Protein AF-A0A838W0I3-F1 (afdb_monomer_lite)

Structure (mmCIF, N/CA/C/O backbone):
data_AF-A0A838W0I3-F1
#
_entry.id   AF-A0A838W0I3-F1
#
loop_
_atom_site.group_PDB
_atom_site.id
_atom_site.type_symbol
_atom_site.label_atom_id
_atom_site.label_alt_id
_atom_site.label_comp_id
_atom_site.label_asym_id
_atom_site.label_entity_id
_atom_site.label_seq_id
_atom_site.pdbx_PDB_ins_code
_atom_site.Cartn_x
_atom_site.Cartn_y
_atom_site.Cartn_z
_atom_site.occupancy
_atom_site.B_iso_or_equiv
_atom_site.auth_seq_id
_atom_site.auth_comp_id
_atom_site.auth_asym_id
_atom_site.auth_atom_id
_atom_site.pdbx_PDB_model_num
ATOM 1 N N . MET A 1 1 ? -38.050 -44.254 67.661 1.00 29.58 1 MET A N 1
ATOM 2 C CA . MET A 1 1 ? -36.608 -44.395 67.341 1.00 29.58 1 MET A CA 1
ATOM 3 C C . MET A 1 1 ? -36.478 -44.343 65.824 1.00 29.58 1 MET A C 1
ATOM 5 O O . MET A 1 1 ? -37.076 -45.171 65.167 1.00 29.58 1 MET A O 1
ATOM 9 N N . LYS A 1 2 ? -36.044 -43.212 65.255 1.00 34.09 2 LYS A N 1
ATOM 10 C CA . LYS A 1 2 ? -34.643 -42.878 64.909 1.00 34.09 2 LYS A CA 1
ATOM 11 C C . LYS A 1 2 ? -34.118 -43.668 63.696 1.00 34.09 2 LYS A C 1
ATOM 13 O O . LYS A 1 2 ? -33.746 -44.819 63.869 1.00 34.09 2 LYS A O 1
ATOM 18 N N . ARG A 1 3 ? -33.962 -42.985 62.550 1.00 28.64 3 ARG A N 1
ATOM 19 C CA . ARG A 1 3 ? -32.677 -42.716 61.849 1.00 28.64 3 ARG A CA 1
ATOM 20 C C . ARG A 1 3 ? -32.916 -42.389 60.366 1.00 28.64 3 ARG A C 1
ATOM 22 O O . ARG A 1 3 ? -33.082 -43.307 59.583 1.00 28.64 3 ARG A O 1
ATOM 29 N N . LEU A 1 4 ? -32.890 -41.100 60.014 1.00 28.66 4 LEU A N 1
ATOM 30 C CA . LEU A 1 4 ? -32.288 -40.534 58.787 1.00 28.66 4 LEU A CA 1
ATOM 31 C C . LEU A 1 4 ? -32.562 -39.023 58.766 1.00 28.66 4 LEU A C 1
ATOM 33 O O . LEU A 1 4 ? -33.417 -38.509 58.058 1.00 28.66 4 LEU A O 1
ATOM 37 N N . LEU A 1 5 ? -31.859 -38.333 59.665 1.00 31.81 5 LEU A N 1
ATOM 38 C CA . LEU A 1 5 ? -31.824 -36.878 59.799 1.00 31.81 5 LEU A CA 1
ATOM 39 C C . LEU A 1 5 ? -30.419 -36.511 60.296 1.00 31.81 5 LEU A C 1
ATOM 41 O O . LEU A 1 5 ? -30.231 -36.207 61.463 1.00 31.81 5 LEU A O 1
ATOM 45 N N . VAL A 1 6 ? -29.425 -36.706 59.428 1.00 28.42 6 VAL A N 1
ATOM 46 C CA . VAL A 1 6 ? -28.028 -36.224 59.489 1.00 28.42 6 VAL A CA 1
ATOM 47 C C . VAL A 1 6 ? -27.567 -36.411 58.028 1.00 28.42 6 VAL A C 1
ATOM 49 O O . VAL A 1 6 ? -27.657 -37.527 57.537 1.00 28.42 6 VAL A O 1
ATOM 52 N N . ILE A 1 7 ? -27.204 -35.436 57.197 1.00 26.05 7 ILE A N 1
ATOM 53 C CA . ILE A 1 7 ? -26.187 -34.397 57.344 1.00 26.05 7 ILE A CA 1
ATOM 54 C C . ILE A 1 7 ? -26.564 -33.248 56.379 1.00 26.05 7 ILE A C 1
ATOM 56 O O . ILE A 1 7 ? -26.390 -33.346 55.169 1.00 26.05 7 ILE A O 1
ATOM 60 N N . LEU A 1 8 ? -27.079 -32.155 56.931 1.00 25.97 8 LEU A N 1
ATOM 61 C CA . LEU A 1 8 ? -26.957 -30.792 56.407 1.00 25.97 8 LEU A CA 1
ATOM 62 C C . LEU A 1 8 ? -26.589 -29.985 57.654 1.00 25.97 8 LEU A C 1
ATOM 64 O O . LEU A 1 8 ? -27.454 -29.739 58.494 1.00 25.97 8 LEU A O 1
ATOM 68 N N . PRO A 1 9 ? -25.282 -29.782 57.889 1.00 25.88 9 PRO A N 1
ATOM 69 C CA . PRO A 1 9 ? -24.744 -28.443 57.681 1.00 25.88 9 PRO A CA 1
ATOM 70 C C . PRO A 1 9 ? -23.282 -28.465 57.201 1.00 25.88 9 PRO A C 1
ATOM 72 O O . PRO A 1 9 ? -22.385 -28.835 57.946 1.00 25.88 9 PRO A O 1
ATOM 75 N N . PHE A 1 10 ? -23.032 -28.009 55.974 1.00 26.06 10 PHE A N 1
ATOM 76 C CA . PHE A 1 10 ? -21.732 -27.438 55.575 1.00 26.06 10 PHE A CA 1
ATOM 77 C C . PHE A 1 10 ? -21.931 -26.268 54.592 1.00 26.06 10 PHE A C 1
ATOM 79 O O . PHE A 1 10 ? -21.138 -26.021 53.690 1.00 26.06 10 PHE A O 1
ATOM 86 N N . ILE A 1 11 ? -23.019 -25.516 54.788 1.00 32.41 11 ILE A N 1
ATOM 87 C CA . ILE A 1 11 ? -23.176 -24.153 54.278 1.00 32.41 11 ILE A CA 1
ATOM 88 C C . ILE A 1 11 ? -23.175 -23.265 55.514 1.00 32.41 11 ILE A C 1
ATOM 90 O O . ILE A 1 11 ? -24.201 -23.154 56.166 1.00 32.41 11 ILE A O 1
ATOM 94 N N . THR A 1 12 ? -21.994 -22.745 55.847 1.00 29.06 12 THR A N 1
ATOM 95 C CA . THR A 1 12 ? -21.668 -21.542 56.639 1.00 29.06 12 THR A CA 1
ATOM 96 C C . THR A 1 12 ? -20.317 -21.800 57.296 1.00 29.06 12 THR A C 1
ATOM 98 O O . THR A 1 12 ? -20.171 -22.782 58.018 1.00 29.06 12 THR A O 1
ATOM 101 N N . SER A 1 13 ? -19.353 -20.911 57.061 1.00 27.75 13 SER A N 1
ATOM 102 C CA . SER A 1 13 ? -18.060 -20.881 57.760 1.00 27.75 13 SER A CA 1
ATOM 103 C C . SER A 1 13 ? -17.063 -21.972 57.355 1.00 27.75 13 SER A C 1
ATOM 105 O O . SER A 1 13 ? -16.729 -22.849 58.137 1.00 27.75 13 SER A O 1
ATOM 107 N N . ASN A 1 14 ? -16.536 -21.882 56.135 1.00 25.08 14 ASN A N 1
ATOM 108 C CA . ASN A 1 14 ? -15.119 -22.151 55.891 1.00 25.08 14 ASN A CA 1
ATOM 109 C C . ASN A 1 14 ? -14.710 -21.435 54.606 1.00 25.08 14 ASN A C 1
ATOM 111 O O . ASN A 1 14 ? -15.007 -21.858 53.491 1.00 25.08 14 ASN A O 1
ATOM 115 N N . VAL A 1 15 ? -14.049 -20.296 54.801 1.00 29.98 15 VAL A N 1
ATOM 116 C CA . VAL A 1 15 ? -13.120 -19.724 53.835 1.00 29.98 15 VAL A CA 1
ATOM 117 C C . VAL A 1 15 ? -12.169 -20.859 53.467 1.00 29.98 15 VAL A C 1
ATOM 119 O O . VAL A 1 15 ? -11.372 -21.262 54.303 1.00 29.98 15 VAL A O 1
ATOM 122 N N . TYR A 1 16 ? -12.272 -21.421 52.263 1.00 24.64 16 TYR A N 1
ATOM 123 C CA . TYR A 1 16 ? -11.113 -22.075 51.669 1.00 24.64 16 TYR A CA 1
ATOM 124 C C . TYR A 1 16 ? -10.185 -20.933 51.259 1.00 24.64 16 TYR A C 1
ATOM 126 O O . TYR A 1 16 ? -10.527 -20.201 50.321 1.00 24.64 16 TYR A O 1
ATOM 134 N N . PRO A 1 17 ? -9.035 -20.727 51.923 1.00 26.33 17 PRO A N 1
ATOM 135 C CA . PRO A 1 17 ? -7.995 -19.920 51.332 1.00 26.33 17 PRO A CA 1
ATOM 136 C C . PRO A 1 17 ? -7.410 -20.779 50.211 1.00 26.33 17 PRO A C 1
ATOM 138 O O . PRO A 1 17 ? -6.427 -21.490 50.389 1.00 26.33 17 PRO A O 1
ATOM 141 N N . MET A 1 18 ? -8.052 -20.765 49.044 1.00 31.28 18 MET A N 1
ATOM 142 C CA . MET A 1 18 ? -7.326 -21.061 47.820 1.00 31.28 18 MET A CA 1
ATOM 143 C C . MET A 1 18 ? -6.347 -19.901 47.669 1.00 31.28 18 MET A C 1
ATOM 145 O O . MET A 1 18 ? -6.744 -18.773 47.353 1.00 31.28 18 MET A O 1
ATOM 149 N N . ASN A 1 19 ? -5.091 -20.181 48.030 1.00 27.62 19 ASN A N 1
ATOM 150 C CA . ASN A 1 19 ? -3.944 -19.319 47.783 1.00 27.62 19 ASN A CA 1
ATOM 151 C C . ASN A 1 19 ? -3.977 -18.831 46.326 1.00 27.62 19 ASN A C 1
ATOM 153 O O . ASN A 1 19 ? -4.605 -19.480 45.479 1.00 27.62 19 ASN A O 1
ATOM 157 N N . PRO A 1 20 ? -3.316 -17.701 46.004 1.00 30.61 20 PRO A N 1
ATOM 158 C CA . PRO A 1 20 ? -3.122 -17.335 44.611 1.00 30.61 20 PRO A CA 1
ATOM 159 C C . PRO A 1 20 ? -2.613 -18.572 43.880 1.00 30.61 20 PRO A C 1
ATOM 161 O O . PRO A 1 20 ? -1.723 -19.258 44.383 1.00 30.61 20 PRO A O 1
ATOM 164 N N . ILE A 1 21 ? -3.188 -18.863 42.715 1.00 37.19 21 ILE A N 1
ATOM 165 C CA . ILE A 1 21 ? -2.563 -19.771 41.760 1.00 37.19 21 ILE A CA 1
ATOM 166 C C . ILE A 1 21 ? -1.314 -19.020 41.276 1.00 37.19 21 ILE A C 1
ATOM 168 O O . ILE A 1 21 ? -1.290 -18.410 40.211 1.00 37.19 21 ILE A O 1
ATOM 172 N N . SER A 1 22 ? -0.304 -18.943 42.144 1.00 32.00 22 SER A N 1
ATOM 173 C CA . SER A 1 22 ? 1.076 -18.821 41.738 1.00 32.00 22 SER A CA 1
ATOM 174 C C . SER A 1 22 ? 1.376 -20.062 40.908 1.00 32.00 22 SER A C 1
ATOM 176 O O . SER A 1 22 ? 0.765 -21.118 41.095 1.00 32.00 22 SER A O 1
ATOM 178 N N . ASN A 1 23 ? 2.337 -19.951 40.000 1.00 33.25 23 ASN A N 1
ATOM 179 C CA . ASN A 1 23 ? 2.843 -21.058 39.185 1.00 33.25 23 ASN A CA 1
ATOM 180 C C . ASN A 1 23 ? 3.426 -22.242 40.006 1.00 33.25 23 ASN A C 1
ATOM 182 O O . ASN A 1 23 ? 4.124 -23.078 39.448 1.00 33.25 23 ASN A O 1
ATOM 186 N N . GLU A 1 24 ? 3.144 -22.334 41.310 1.00 29.92 24 GLU A N 1
ATOM 187 C CA . GLU A 1 24 ? 3.631 -23.343 42.254 1.00 29.92 24 GLU A CA 1
ATOM 188 C C . GLU A 1 24 ? 2.502 -23.978 43.104 1.00 29.92 24 GLU A C 1
ATOM 190 O O . GLU A 1 24 ? 2.744 -24.526 44.178 1.00 29.92 24 GLU A O 1
ATOM 195 N N . GLY A 1 25 ? 1.246 -23.935 42.642 1.00 31.66 25 GLY A N 1
ATOM 196 C CA . GLY A 1 25 ? 0.143 -24.709 43.225 1.00 31.66 25 GLY A CA 1
ATOM 197 C C . GLY A 1 25 ? 0.171 -26.168 42.756 1.00 31.66 25 GLY A C 1
ATOM 198 O O . GLY A 1 25 ? -0.011 -26.444 41.574 1.00 31.66 25 GLY A O 1
ATOM 199 N N . THR A 1 26 ? 0.402 -27.099 43.683 1.00 32.66 26 THR A N 1
ATOM 200 C CA . THR A 1 26 ? 0.502 -28.557 43.483 1.00 32.66 26 THR A CA 1
ATOM 201 C C . THR A 1 26 ? -0.491 -29.126 42.457 1.00 32.66 26 THR A C 1
ATOM 203 O O . THR A 1 26 ? -1.701 -28.930 42.584 1.00 32.66 26 THR A O 1
ATOM 206 N N . SER A 1 27 ? 0.023 -29.912 41.507 1.00 38.88 27 SER A N 1
ATOM 207 C CA . SER A 1 27 ? -0.666 -30.553 40.370 1.00 38.88 27 SER A CA 1
ATOM 208 C C . SER A 1 27 ? -1.970 -31.311 40.679 1.00 38.88 27 SER A C 1
ATOM 210 O O . SER A 1 27 ? -2.736 -31.590 39.762 1.00 38.88 27 SER A O 1
ATOM 212 N N . ASN A 1 28 ? -2.264 -31.622 41.943 1.00 39.84 28 ASN A N 1
ATOM 213 C CA . ASN A 1 28 ? -3.481 -32.334 42.336 1.00 39.84 28 ASN A CA 1
ATOM 214 C C . ASN A 1 28 ? -4.739 -31.441 42.388 1.00 39.84 28 ASN A C 1
ATOM 216 O O . ASN A 1 28 ? -5.818 -31.924 42.075 1.00 39.84 28 ASN A O 1
ATOM 220 N N . GLN A 1 29 ? -4.636 -30.140 42.699 1.00 43.84 29 GLN A N 1
ATOM 221 C CA . GLN A 1 29 ? -5.829 -29.276 42.844 1.00 43.84 29 GLN A CA 1
ATOM 222 C C . GLN A 1 29 ? -6.422 -28.798 41.506 1.00 43.84 29 GLN A C 1
ATOM 224 O O . GLN A 1 29 ? -7.631 -28.595 41.400 1.00 43.84 29 GLN A O 1
ATOM 229 N N . LEU A 1 30 ? -5.582 -28.628 40.480 1.00 43.22 30 LEU A N 1
ATOM 230 C CA . LEU A 1 30 ? -6.023 -28.321 39.112 1.00 43.22 30 LEU A CA 1
ATOM 231 C C . LEU A 1 30 ? -6.711 -29.533 38.462 1.00 43.22 30 LEU A C 1
ATOM 233 O O . LEU A 1 30 ? -7.755 -29.368 37.832 1.00 43.22 30 LEU A O 1
ATOM 237 N N . ASN A 1 31 ? -6.193 -30.744 38.702 1.00 47.81 31 ASN A N 1
ATOM 238 C CA . ASN A 1 31 ? -6.800 -31.992 38.229 1.00 47.81 31 ASN A CA 1
ATOM 239 C C . ASN A 1 31 ? -8.205 -32.224 38.810 1.00 47.81 31 ASN A C 1
ATOM 241 O O . ASN A 1 31 ? -9.087 -32.697 38.096 1.00 47.81 31 ASN A O 1
ATOM 245 N N . ASP A 1 32 ? -8.440 -31.856 40.073 1.00 55.00 32 ASP A N 1
ATOM 246 C CA . ASP A 1 32 ? -9.751 -32.019 40.712 1.00 55.00 32 ASP A CA 1
ATOM 247 C C . ASP A 1 32 ? -10.804 -31.056 40.139 1.00 55.00 32 ASP A C 1
ATOM 249 O O . ASP A 1 32 ? -11.950 -31.455 39.933 1.00 55.00 32 ASP A O 1
ATOM 253 N N . PHE A 1 33 ? -10.436 -29.806 39.821 1.00 63.97 33 PHE A N 1
ATOM 254 C CA . PHE A 1 33 ? -11.352 -28.854 39.178 1.00 63.97 33 PHE A CA 1
ATOM 255 C C . PHE A 1 33 ? -11.700 -29.275 37.744 1.00 63.97 33 PHE A C 1
ATOM 257 O O . PHE A 1 33 ? -12.856 -29.157 37.332 1.00 63.97 33 PHE A O 1
ATOM 264 N N . GLU A 1 34 ? -10.732 -29.811 36.991 1.00 61.91 34 GLU A N 1
ATOM 265 C CA . GLU A 1 34 ? -10.952 -30.309 35.628 1.00 61.91 34 GLU A CA 1
ATOM 266 C C . GLU A 1 34 ? -11.941 -31.489 35.568 1.00 61.91 34 GLU A C 1
ATOM 268 O O . GLU A 1 34 ? -12.656 -31.639 34.574 1.00 61.91 34 GLU A O 1
ATOM 273 N N . GLN A 1 35 ? -12.071 -32.267 36.643 1.00 70.94 35 GLN A N 1
ATOM 274 C CA . GLN A 1 35 ? -12.994 -33.407 36.719 1.00 70.94 35 GLN A CA 1
ATOM 275 C C . GLN A 1 35 ? -14.420 -33.041 37.170 1.00 70.94 35 GLN A C 1
ATOM 277 O O . GLN A 1 35 ? -15.321 -33.880 37.100 1.00 70.94 35 GLN A O 1
ATOM 282 N N . LEU A 1 36 ? -14.666 -31.803 37.618 1.00 76.31 36 LEU A N 1
ATOM 283 C CA . LEU A 1 36 ? -15.996 -31.382 38.076 1.00 76.31 36 LEU A CA 1
ATOM 284 C C . LEU A 1 36 ? -17.013 -31.272 36.920 1.00 76.31 36 LEU A C 1
ATOM 286 O O . LEU A 1 36 ? -16.653 -30.953 35.787 1.00 76.31 36 LEU A O 1
ATOM 290 N N . PRO A 1 37 ? -18.323 -31.432 37.180 1.00 78.56 37 PRO A N 1
ATOM 291 C CA . PRO A 1 37 ? -19.355 -31.121 36.195 1.00 78.56 37 PRO A CA 1
ATOM 292 C C . PRO A 1 37 ? -19.355 -29.630 35.824 1.00 78.56 37 PRO A C 1
ATOM 294 O O . PRO A 1 37 ? -19.231 -28.765 36.695 1.00 78.56 37 PRO A O 1
ATOM 297 N N . ALA A 1 38 ? -19.590 -29.315 34.546 1.00 78.19 38 ALA A N 1
ATOM 298 C CA . ALA A 1 38 ? -19.586 -27.938 34.035 1.00 78.19 38 ALA A CA 1
ATOM 299 C C . ALA A 1 38 ? -20.440 -26.927 34.845 1.00 78.19 38 ALA A C 1
ATOM 301 O O . ALA A 1 38 ? -19.954 -25.818 35.081 1.00 78.19 38 ALA A O 1
ATOM 302 N N . PRO A 1 39 ? -21.654 -27.262 35.345 1.00 78.62 39 PRO A N 1
ATOM 303 C CA . PRO A 1 39 ? -22.444 -26.330 36.157 1.00 78.62 39 PRO A CA 1
ATOM 304 C C . PRO A 1 39 ? -21.764 -25.947 37.478 1.00 78.62 39 PRO A C 1
ATOM 306 O O . PRO A 1 39 ? -21.866 -24.805 37.921 1.00 78.62 39 PRO A O 1
ATOM 309 N N . LEU A 1 40 ? -21.048 -26.891 38.096 1.00 78.12 40 LEU A N 1
ATOM 310 C CA . LEU A 1 40 ? -20.369 -26.675 39.370 1.00 78.12 40 LEU A CA 1
ATOM 311 C C . LEU A 1 40 ? -19.079 -25.869 39.181 1.00 78.12 40 LEU A C 1
ATOM 313 O O . LEU A 1 40 ? -18.815 -24.956 39.962 1.00 78.12 40 LEU A O 1
ATOM 317 N N . LYS A 1 41 ? -18.329 -26.134 38.099 1.00 78.19 41 LYS A N 1
ATOM 318 C CA . LYS A 1 41 ? -17.192 -25.289 37.693 1.00 78.19 41 LYS A CA 1
ATOM 319 C C . LYS A 1 41 ? -17.623 -23.837 37.508 1.00 78.19 41 LYS A C 1
ATOM 321 O O . LYS A 1 41 ? -16.955 -22.928 37.996 1.00 78.19 41 LYS A O 1
ATOM 326 N N . ALA A 1 42 ? -18.762 -23.632 36.842 1.00 77.25 42 ALA A N 1
ATOM 327 C CA . ALA A 1 42 ? -19.313 -22.307 36.608 1.00 77.25 42 ALA A CA 1
ATOM 328 C C . ALA A 1 42 ? -19.699 -21.592 37.909 1.00 77.25 42 ALA A C 1
ATOM 330 O O . ALA A 1 42 ? -19.335 -20.431 38.077 1.00 77.25 42 ALA A O 1
ATOM 331 N N . ASP A 1 43 ? -20.378 -22.265 38.845 1.00 78.88 43 ASP A N 1
ATOM 332 C CA . ASP A 1 43 ? -20.757 -21.660 40.131 1.00 78.88 43 ASP A CA 1
ATOM 333 C C . ASP A 1 43 ? -19.529 -21.265 40.968 1.00 78.88 43 ASP A C 1
ATOM 335 O O . ASP A 1 43 ? -19.446 -20.134 41.450 1.00 78.88 43 ASP A O 1
ATOM 339 N N . ILE A 1 44 ? -18.536 -22.155 41.087 1.00 77.25 44 ILE A N 1
ATOM 340 C CA . ILE A 1 44 ? -17.302 -21.893 41.846 1.00 77.25 44 ILE A CA 1
ATOM 341 C C . ILE A 1 44 ? -16.542 -20.703 41.251 1.00 77.25 44 ILE A C 1
ATOM 343 O O . ILE A 1 44 ? -16.191 -19.765 41.974 1.00 77.25 44 ILE A O 1
ATOM 347 N N . LEU A 1 45 ? -16.323 -20.716 39.932 1.00 80.00 45 LEU A N 1
ATOM 348 C CA . LEU A 1 45 ? -15.612 -19.644 39.239 1.00 80.00 45 LEU A CA 1
ATOM 349 C C . LEU A 1 45 ? -16.354 -18.307 39.372 1.00 80.00 45 LEU A C 1
ATOM 351 O O . LEU A 1 45 ? -15.743 -17.290 39.697 1.00 80.00 45 LEU A O 1
ATOM 355 N N . MET A 1 46 ? -17.678 -18.305 39.190 1.00 82.00 46 MET A N 1
ATOM 356 C CA . MET A 1 46 ? -18.487 -17.092 39.305 1.00 82.00 46 MET A CA 1
ATOM 357 C C . MET A 1 46 ? -18.481 -16.516 40.719 1.00 82.00 46 MET A C 1
ATOM 359 O O . MET A 1 46 ? -18.328 -15.306 40.875 1.00 82.00 46 MET A O 1
ATOM 363 N N . ARG A 1 47 ? -18.587 -17.347 41.764 1.00 80.06 47 ARG A N 1
ATOM 364 C CA . ARG A 1 47 ? -18.474 -16.872 43.155 1.00 80.06 47 ARG A CA 1
ATOM 365 C C . ARG A 1 47 ? -17.123 -16.227 43.421 1.00 80.06 47 ARG A C 1
ATOM 367 O O . ARG A 1 47 ? -17.071 -15.187 44.077 1.00 80.06 47 ARG A O 1
ATOM 374 N N . ARG A 1 48 ? -16.044 -16.814 42.894 1.00 79.94 48 ARG A N 1
ATOM 375 C CA . ARG A 1 48 ? -14.702 -16.254 43.053 1.00 79.94 48 ARG A CA 1
ATOM 376 C C . ARG A 1 48 ? -14.578 -14.895 42.372 1.00 79.94 48 ARG A C 1
ATOM 378 O O . ARG A 1 48 ? -14.194 -13.937 43.031 1.00 79.94 48 ARG A O 1
ATOM 385 N N . ILE A 1 49 ? -14.977 -14.792 41.105 1.00 78.50 49 ILE A N 1
ATOM 386 C CA . ILE A 1 49 ? -14.911 -13.537 40.341 1.00 78.50 49 ILE A CA 1
ATOM 387 C C . ILE A 1 49 ? -15.732 -12.435 41.015 1.00 78.50 49 ILE A C 1
ATOM 389 O O . ILE A 1 49 ? -15.260 -11.309 41.151 1.00 78.50 49 ILE A O 1
ATOM 393 N N . LEU A 1 50 ? -16.944 -12.749 41.478 1.00 80.81 50 LEU A N 1
ATOM 394 C CA . LEU A 1 50 ? -17.789 -11.778 42.173 1.00 80.81 50 LEU A CA 1
ATOM 395 C C . LEU A 1 50 ? -17.175 -11.333 43.509 1.00 80.81 50 LEU A C 1
ATOM 397 O O . LEU A 1 50 ? -17.220 -10.147 43.829 1.00 80.81 50 LEU A O 1
ATOM 401 N N . SER A 1 51 ? -16.556 -12.248 44.262 1.00 77.44 51 SER A N 1
ATOM 402 C CA . SER A 1 51 ? -15.809 -11.909 45.480 1.00 77.44 51 SER A CA 1
ATOM 403 C C . SER A 1 51 ? -14.615 -11.001 45.180 1.00 77.44 51 SER A C 1
ATOM 405 O O . SER A 1 51 ? -14.398 -10.012 45.881 1.00 77.44 51 SER A O 1
ATOM 407 N N . ASP A 1 52 ? -13.862 -11.303 44.123 1.00 77.12 52 ASP A N 1
ATOM 408 C CA . ASP A 1 52 ? -12.713 -10.501 43.710 1.00 77.12 52 ASP A CA 1
ATOM 409 C C . ASP A 1 52 ? -13.154 -9.086 43.297 1.00 77.12 52 ASP A C 1
ATOM 411 O O . ASP A 1 52 ? -12.534 -8.111 43.723 1.00 77.12 52 ASP A O 1
ATOM 415 N N . ILE A 1 53 ? -14.275 -8.945 42.573 1.00 77.62 53 ILE A N 1
ATOM 416 C CA . ILE A 1 53 ? -14.871 -7.637 42.241 1.00 77.62 53 ILE A CA 1
ATOM 417 C C . ILE A 1 53 ? -15.230 -6.850 43.508 1.00 77.62 53 ILE A C 1
ATOM 419 O O . ILE A 1 53 ? -14.928 -5.661 43.615 1.00 77.62 53 ILE A O 1
ATOM 423 N N . GLN A 1 54 ? -15.847 -7.495 44.500 1.00 77.31 54 GLN A N 1
ATOM 424 C CA . GLN A 1 54 ? -16.200 -6.820 45.752 1.00 77.31 54 GLN A CA 1
ATOM 425 C C . GLN A 1 54 ? -14.968 -6.347 46.533 1.00 77.31 54 GLN A C 1
ATOM 427 O O . GLN A 1 54 ? -15.018 -5.293 47.173 1.00 77.31 54 GLN A O 1
ATOM 432 N N . SER A 1 55 ? -13.852 -7.073 46.426 1.00 71.56 55 SER A N 1
ATOM 433 C CA . SER A 1 55 ? -12.581 -6.733 47.075 1.00 71.56 55 SER A CA 1
ATOM 434 C C . SER A 1 55 ? -11.817 -5.568 46.428 1.00 71.56 55 SER A C 1
ATOM 436 O O . SER A 1 55 ? -10.826 -5.108 46.997 1.00 71.56 55 SER A O 1
ATOM 438 N N . ILE A 1 56 ? -12.269 -5.056 45.272 1.00 69.00 56 ILE A N 1
ATOM 439 C CA . ILE A 1 56 ? -11.629 -3.917 44.600 1.00 69.00 56 ILE A CA 1
ATOM 440 C C . ILE A 1 56 ? -11.591 -2.705 45.541 1.00 69.00 56 ILE A C 1
ATOM 442 O O . ILE A 1 56 ? -12.626 -2.267 46.054 1.00 69.00 56 ILE A O 1
ATOM 446 N N . ASN A 1 57 ? -10.400 -2.135 45.728 1.00 63.88 57 ASN A N 1
ATOM 447 C CA . ASN A 1 57 ? -10.227 -0.866 46.423 1.00 63.88 57 ASN A CA 1
ATOM 448 C C . ASN A 1 57 ? -10.340 0.299 45.421 1.00 63.88 57 ASN A C 1
ATOM 450 O O . ASN A 1 57 ? -9.591 0.361 44.446 1.00 63.88 57 ASN A O 1
ATOM 454 N N . LEU A 1 58 ? -11.287 1.210 45.657 1.00 55.03 58 LEU A N 1
ATOM 455 C CA . LEU A 1 58 ? -11.561 2.364 44.793 1.00 55.03 58 LEU A CA 1
ATOM 456 C C . LEU A 1 58 ? -10.461 3.435 44.878 1.00 55.03 58 LEU A C 1
ATOM 458 O O . LEU A 1 58 ? -10.170 4.085 43.874 1.00 55.03 58 LEU A O 1
ATOM 462 N N . ASP A 1 59 ? -9.774 3.543 46.019 1.00 50.34 59 ASP A N 1
ATOM 463 C CA . ASP A 1 59 ? -8.729 4.550 46.256 1.00 50.34 59 ASP A CA 1
ATOM 464 C C . ASP A 1 59 ? -7.481 4.331 45.386 1.00 50.34 59 ASP A C 1
ATOM 466 O O . ASP A 1 59 ? -6.696 5.248 45.161 1.00 50.34 59 ASP A O 1
ATOM 470 N N . THR A 1 60 ? -7.286 3.118 44.854 1.00 48.78 60 THR A N 1
ATOM 471 C CA . THR A 1 60 ? -6.185 2.815 43.927 1.00 48.78 60 THR A CA 1
ATOM 472 C C . THR A 1 60 ? -6.530 3.101 42.461 1.00 48.78 60 THR A C 1
ATOM 474 O O . THR A 1 60 ? -5.652 2.989 41.610 1.00 48.78 60 THR A O 1
ATOM 477 N N . LEU A 1 61 ? -7.791 3.432 42.150 1.00 42.69 61 LEU A N 1
ATOM 478 C CA . LEU A 1 61 ? -8.273 3.735 40.794 1.00 42.69 61 LEU A CA 1
ATOM 479 C C . LEU A 1 61 ? -8.502 5.241 40.562 1.00 42.69 61 LEU A C 1
ATOM 481 O O . LEU A 1 61 ? -8.573 5.654 39.409 1.00 42.69 61 LEU A O 1
ATOM 485 N N . SER A 1 62 ? -8.604 6.059 41.620 1.00 39.06 62 SER A N 1
ATOM 486 C CA . SER A 1 62 ? -8.983 7.482 41.521 1.00 39.06 62 SER A CA 1
ATOM 487 C C . SER A 1 62 ? -7.837 8.459 41.233 1.00 39.06 62 SER A C 1
ATOM 489 O O . SER A 1 62 ? -8.059 9.668 41.188 1.00 39.06 62 SER A O 1
ATOM 491 N N . THR A 1 63 ? -6.601 8.003 41.000 1.00 35.38 63 THR A N 1
ATOM 492 C CA . THR A 1 63 ? -5.514 8.937 40.666 1.00 35.38 63 THR A CA 1
ATOM 493 C C . THR A 1 63 ? -5.604 9.379 39.208 1.00 35.38 63 THR A C 1
ATOM 495 O O . THR A 1 63 ? -4.822 8.958 38.360 1.00 35.38 63 THR A O 1
ATOM 498 N N . ASN A 1 64 ? -6.532 10.296 38.947 1.00 35.91 64 ASN A N 1
ATOM 499 C CA . ASN A 1 64 ? -6.660 11.115 37.743 1.00 35.91 64 ASN A CA 1
ATOM 500 C C . ASN A 1 64 ? -5.549 12.190 37.657 1.00 35.91 64 ASN A C 1
ATOM 502 O O . ASN A 1 64 ? -5.771 13.313 37.211 1.00 35.91 64 ASN A O 1
ATOM 506 N N . ARG A 1 65 ? -4.323 11.876 38.104 1.00 34.50 65 ARG A N 1
ATOM 507 C CA . ARG A 1 65 ? -3.153 12.744 37.917 1.00 34.50 65 ARG A CA 1
ATOM 508 C C . ARG A 1 65 ? -2.136 12.062 37.000 1.00 34.50 65 ARG A C 1
ATOM 510 O O . ARG A 1 65 ? -1.787 10.913 37.262 1.00 34.50 65 ARG A O 1
ATOM 517 N N . PRO A 1 66 ? -1.605 12.761 35.979 1.00 31.42 66 PRO A N 1
ATOM 518 C CA . PRO A 1 66 ? -0.612 12.222 35.044 1.00 31.42 66 PRO A CA 1
ATOM 519 C C . PRO A 1 66 ? 0.746 11.853 35.678 1.00 31.42 66 PRO A C 1
ATOM 521 O O . PRO A 1 66 ? 1.619 11.327 34.992 1.00 31.42 66 PRO A O 1
ATOM 524 N N . ASP A 1 67 ? 0.919 12.017 36.989 1.00 37.12 67 ASP A N 1
ATOM 525 C CA . ASP A 1 67 ? 2.176 11.742 37.680 1.00 37.12 67 ASP A CA 1
ATOM 526 C C . ASP A 1 67 ? 2.163 10.362 38.352 1.00 37.12 67 ASP A C 1
ATOM 528 O O . ASP A 1 67 ? 2.265 10.225 39.570 1.00 37.12 67 ASP A O 1
ATOM 532 N N . ILE A 1 68 ? 2.116 9.294 37.547 1.00 39.09 68 ILE A N 1
ATOM 533 C CA . ILE A 1 68 ? 2.354 7.912 38.022 1.00 39.09 68 ILE A CA 1
ATOM 534 C C . ILE A 1 68 ? 3.731 7.803 38.714 1.00 39.09 68 ILE A C 1
ATOM 536 O O . ILE A 1 68 ? 3.971 6.900 39.512 1.00 39.09 68 ILE A O 1
ATOM 540 N N . LEU A 1 69 ? 4.659 8.728 38.467 1.00 35.91 69 LEU A N 1
ATOM 541 C CA . LEU A 1 69 ? 6.008 8.709 39.031 1.00 35.91 69 LEU A CA 1
ATOM 542 C C . LEU A 1 69 ? 6.073 8.980 40.546 1.00 35.91 69 LEU A C 1
ATOM 544 O O . LEU A 1 69 ? 7.045 8.549 41.159 1.00 35.91 69 LEU A O 1
ATOM 548 N N . THR A 1 70 ? 5.051 9.576 41.174 1.00 35.06 70 THR A N 1
ATOM 549 C CA . THR A 1 70 ? 5.106 9.996 42.594 1.00 35.06 70 THR A CA 1
ATOM 550 C C . THR A 1 70 ? 4.366 9.082 43.579 1.00 35.06 70 THR A C 1
ATOM 552 O O . THR A 1 70 ? 4.437 9.303 44.787 1.00 35.06 70 THR A O 1
ATOM 555 N N . LEU A 1 71 ? 3.689 8.024 43.112 1.00 38.94 71 LEU A N 1
ATOM 556 C CA . LEU A 1 71 ? 2.943 7.121 44.000 1.00 38.94 71 LEU A CA 1
ATOM 557 C C . LEU A 1 71 ? 3.843 6.108 44.745 1.00 38.94 71 LEU A C 1
ATOM 559 O O . LEU A 1 71 ? 4.746 5.533 44.120 1.00 38.94 71 LEU A O 1
ATOM 563 N N . PRO A 1 72 ? 3.553 5.805 46.032 1.00 36.72 72 PRO A N 1
ATOM 564 C CA . PRO A 1 72 ? 4.212 4.740 46.793 1.00 36.72 72 PRO A CA 1
ATOM 565 C C . PRO A 1 72 ? 4.061 3.366 46.121 1.00 36.72 72 PRO A C 1
ATOM 567 O O . PRO A 1 72 ? 3.001 3.037 45.581 1.00 36.72 72 PRO A O 1
ATOM 570 N N . GLY A 1 73 ? 5.108 2.535 46.184 1.00 34.62 73 GLY A N 1
ATOM 571 C CA . GLY A 1 73 ? 5.200 1.258 45.455 1.00 34.62 73 GLY A CA 1
ATOM 572 C C . GLY A 1 73 ? 4.023 0.291 45.662 1.00 34.62 73 GLY A C 1
ATOM 573 O O . GLY A 1 73 ? 3.578 -0.340 44.708 1.00 34.62 73 GLY A O 1
ATOM 574 N N . SER A 1 74 ? 3.434 0.256 46.860 1.00 34.84 74 SER A N 1
ATOM 575 C CA . SER A 1 74 ? 2.312 -0.634 47.199 1.00 34.84 74 SER A CA 1
ATOM 576 C C . SER A 1 74 ? 0.990 -0.286 46.496 1.00 34.84 74 SER A C 1
ATOM 578 O O . SER A 1 74 ? 0.147 -1.160 46.296 1.00 34.84 74 SER A O 1
ATOM 580 N N . VAL A 1 75 ? 0.797 0.975 46.092 1.00 37.47 75 VAL A N 1
ATOM 581 C CA . VAL A 1 75 ? -0.401 1.444 45.369 1.00 37.47 75 VAL A CA 1
ATOM 582 C C . VAL A 1 75 ? -0.279 1.130 43.873 1.00 37.47 75 VAL A C 1
ATOM 584 O O . VAL A 1 75 ? -1.240 0.662 43.261 1.00 37.47 75 VAL A O 1
ATOM 587 N N . LYS A 1 76 ? 0.931 1.274 43.306 1.00 37.97 76 LYS A N 1
ATOM 588 C CA . LYS A 1 76 ? 1.251 0.864 41.923 1.00 37.97 76 LYS A CA 1
ATOM 589 C C . LYS A 1 76 ? 1.035 -0.631 41.695 1.00 37.97 76 LYS A C 1
ATOM 591 O O . LYS A 1 76 ? 0.569 -1.026 40.629 1.00 37.97 76 LYS A O 1
ATOM 596 N N . GLU A 1 77 ? 1.374 -1.460 42.678 1.00 37.28 77 GLU A N 1
ATOM 597 C CA . GLU A 1 77 ? 1.195 -2.914 42.599 1.00 37.28 77 GLU A CA 1
ATOM 598 C C . GLU A 1 77 ? -0.274 -3.342 42.728 1.00 37.28 77 GLU A C 1
ATOM 600 O O . GLU A 1 77 ? -0.711 -4.242 42.012 1.00 37.28 77 GLU A O 1
ATOM 605 N N . LYS A 1 78 ? -1.076 -2.662 43.559 1.00 38.50 78 LYS A N 1
ATOM 606 C CA . LYS A 1 78 ? -2.500 -2.994 43.750 1.00 38.50 78 LYS A CA 1
ATOM 607 C C . LYS A 1 78 ? -3.389 -2.578 42.575 1.00 38.50 78 LYS A C 1
ATOM 609 O O . LYS A 1 78 ? -4.251 -3.357 42.178 1.00 38.50 78 LYS A O 1
ATOM 614 N N . ALA A 1 79 ? -3.141 -1.425 41.948 1.00 40.34 79 ALA A N 1
ATOM 615 C CA . ALA A 1 79 ? -3.843 -1.035 40.718 1.00 40.34 79 ALA A CA 1
ATOM 616 C C . ALA A 1 79 ? -3.510 -1.966 39.529 1.00 40.34 79 ALA A C 1
ATOM 618 O O . ALA A 1 79 ? -4.367 -2.236 38.692 1.00 40.34 79 ALA A O 1
ATOM 619 N N . LYS A 1 80 ? -2.293 -2.533 39.486 1.00 46.00 80 LYS A N 1
ATOM 620 C CA . LYS A 1 80 ? -1.898 -3.580 38.522 1.00 46.00 80 LYS A CA 1
ATOM 621 C C . LYS A 1 80 ? -2.566 -4.937 38.775 1.00 46.00 80 LYS A C 1
ATOM 623 O O . LYS A 1 80 ? -2.623 -5.753 37.852 1.00 46.00 80 LYS A O 1
ATOM 628 N N . ALA A 1 81 ? -3.065 -5.198 39.984 1.00 56.16 81 ALA A N 1
ATOM 629 C CA . ALA A 1 81 ? -3.624 -6.498 40.347 1.00 56.16 81 ALA A CA 1
ATOM 630 C C . ALA A 1 81 ? -4.971 -6.769 39.662 1.00 56.16 81 ALA A C 1
ATOM 632 O O . ALA A 1 81 ? -5.185 -7.872 39.167 1.00 56.16 81 ALA A O 1
ATOM 633 N N . LEU A 1 82 ? -5.851 -5.768 39.560 1.00 60.38 82 LEU A N 1
ATOM 634 C CA . LEU A 1 82 ? -7.191 -5.947 38.989 1.00 60.38 82 LEU A CA 1
ATOM 635 C C . LEU A 1 82 ? -7.187 -6.309 37.486 1.00 60.38 82 LEU A C 1
ATOM 637 O O . LEU A 1 82 ? -7.834 -7.284 37.100 1.00 60.38 82 LEU A O 1
ATOM 641 N N . PRO A 1 83 ? -6.442 -5.597 36.623 1.00 60.84 83 PRO A N 1
ATOM 642 C CA . PRO A 1 83 ? -6.395 -5.904 35.198 1.00 60.84 83 PRO A CA 1
ATOM 643 C C . PRO A 1 83 ? -5.668 -7.221 34.917 1.00 60.84 83 PRO A C 1
ATOM 645 O O . PRO A 1 83 ? -6.098 -7.985 34.058 1.00 60.84 83 PRO A O 1
ATOM 648 N N . SER A 1 84 ? -4.612 -7.525 35.679 1.00 64.56 84 SER A N 1
ATOM 649 C CA . SER A 1 84 ? -3.903 -8.808 35.596 1.00 64.56 84 SER A CA 1
ATOM 650 C C . SER A 1 84 ? -4.818 -9.972 35.980 1.00 64.56 84 SER A C 1
ATOM 652 O O . SER A 1 84 ? -4.846 -10.982 35.288 1.00 64.56 84 SER A O 1
ATOM 654 N N . LEU A 1 85 ? -5.630 -9.811 37.027 1.00 68.50 85 LEU A N 1
ATOM 655 C CA . LEU A 1 85 ? -6.578 -10.820 37.496 1.00 68.50 85 LEU A CA 1
ATOM 656 C C . LEU A 1 85 ? -7.664 -11.123 36.452 1.00 68.50 85 LEU A C 1
ATOM 658 O O . LEU A 1 85 ? -7.873 -12.285 36.109 1.00 68.50 85 LEU A O 1
ATOM 662 N N . PHE A 1 86 ? -8.287 -10.100 35.863 1.00 71.31 86 PHE A N 1
ATOM 663 C CA . PHE A 1 86 ? -9.266 -10.315 34.792 1.00 71.31 86 PHE A CA 1
ATOM 664 C C . PHE A 1 86 ? -8.646 -10.871 33.509 1.00 71.31 86 PHE A C 1
ATOM 666 O O . PHE A 1 86 ? -9.225 -11.758 32.882 1.00 71.31 86 PHE A O 1
ATOM 673 N N . ASN A 1 87 ? -7.453 -10.407 33.133 1.00 70.31 87 ASN A N 1
ATOM 674 C CA . ASN A 1 87 ? -6.743 -10.954 31.979 1.00 70.31 87 ASN A CA 1
ATOM 675 C C . ASN A 1 87 ? -6.374 -12.429 32.192 1.00 70.31 87 ASN A C 1
ATOM 677 O O . ASN A 1 87 ? -6.507 -13.218 31.259 1.00 70.31 87 ASN A O 1
ATOM 681 N N . ASN A 1 88 ? -6.003 -12.823 33.414 1.00 72.62 88 ASN A N 1
ATOM 682 C CA . ASN A 1 88 ? -5.725 -14.217 33.764 1.00 72.62 88 ASN A CA 1
ATOM 683 C C . ASN A 1 88 ? -6.976 -15.097 33.646 1.00 72.62 88 ASN A C 1
ATOM 685 O O . ASN A 1 88 ? -6.891 -16.201 33.108 1.00 72.62 88 ASN A O 1
ATOM 689 N N . TYR A 1 89 ? -8.147 -14.604 34.071 1.00 77.56 89 TYR A N 1
ATOM 690 C CA . TYR A 1 89 ? -9.404 -15.337 33.888 1.00 77.56 89 TYR A CA 1
ATOM 691 C C . TYR A 1 89 ? -9.728 -15.584 32.413 1.00 77.56 89 TYR A C 1
ATOM 693 O O . TYR A 1 89 ? -10.143 -16.682 32.054 1.00 77.56 89 TYR A O 1
ATOM 701 N N . ILE A 1 90 ? -9.497 -14.595 31.548 1.00 77.56 90 ILE A N 1
ATOM 702 C CA . ILE A 1 90 ? -9.770 -14.708 30.108 1.00 77.56 90 ILE A CA 1
ATOM 703 C C . ILE A 1 90 ? -8.703 -15.523 29.361 1.00 77.56 90 ILE A C 1
ATOM 705 O O . ILE A 1 90 ? -9.003 -16.123 28.327 1.00 77.56 90 ILE A O 1
ATOM 709 N N . ALA A 1 91 ? -7.465 -15.559 29.859 1.00 75.69 91 ALA A N 1
ATOM 710 C CA . ALA A 1 91 ? -6.378 -16.328 29.256 1.00 75.69 91 ALA A CA 1
ATOM 711 C C . ALA A 1 91 ? -6.599 -17.847 29.374 1.00 75.69 91 ALA A C 1
ATOM 713 O O . ALA A 1 91 ? -6.163 -18.605 28.504 1.00 75.69 91 ALA A O 1
ATOM 714 N N . ASN A 1 92 ? -7.303 -18.301 30.415 1.00 82.06 92 ASN A N 1
ATOM 715 C CA . ASN A 1 92 ? -7.670 -19.704 30.564 1.00 82.06 92 ASN A CA 1
ATOM 716 C C . ASN A 1 92 ? -8.862 -20.051 29.648 1.00 82.06 92 ASN A C 1
ATOM 718 O O . ASN A 1 92 ? -9.944 -19.475 29.762 1.00 82.06 92 ASN A O 1
ATOM 722 N N . LYS A 1 93 ? -8.674 -21.024 28.744 1.00 80.12 93 LYS A N 1
ATOM 723 C CA . LYS A 1 93 ? -9.690 -21.428 27.753 1.00 80.12 93 LYS A CA 1
ATOM 724 C C . LYS A 1 93 ? -10.982 -21.950 28.381 1.00 80.12 93 LYS A C 1
ATOM 726 O O . LYS A 1 93 ? -12.059 -21.659 27.865 1.00 80.12 93 LYS A O 1
ATOM 731 N N . GLU A 1 94 ? -10.883 -22.715 29.462 1.00 77.75 94 GLU A N 1
ATOM 732 C CA . GLU A 1 94 ? -12.048 -23.285 30.137 1.00 77.75 94 GLU A CA 1
ATOM 733 C C . GLU A 1 94 ? -12.838 -22.201 30.874 1.00 77.75 94 GLU A C 1
ATOM 735 O O . GLU A 1 94 ? -14.060 -22.114 30.739 1.00 77.75 94 GLU A O 1
ATOM 740 N N . PHE A 1 95 ? -12.141 -21.308 31.580 1.00 81.88 95 PHE A N 1
ATOM 741 C CA . PHE A 1 95 ? -12.779 -20.170 32.242 1.00 81.88 95 PHE A CA 1
ATOM 742 C C . PHE A 1 95 ? -13.440 -19.253 31.224 1.00 81.88 95 PHE A C 1
ATOM 744 O O . PHE A 1 95 ? -14.600 -18.886 31.391 1.00 81.88 95 PHE A O 1
ATOM 751 N N . LYS A 1 96 ? -12.757 -18.953 30.118 1.00 81.06 96 LYS A N 1
ATOM 752 C CA . LYS A 1 96 ? -13.330 -18.166 29.029 1.00 81.06 96 LYS A CA 1
ATOM 753 C C . LYS A 1 96 ? -14.634 -18.769 28.501 1.00 81.06 96 LYS A C 1
ATOM 755 O O . LYS A 1 96 ? -15.590 -18.027 28.320 1.00 81.06 96 LYS A O 1
ATOM 760 N N . ALA A 1 97 ? -14.715 -20.089 28.318 1.00 83.31 97 ALA A N 1
ATOM 761 C CA . ALA A 1 97 ? -15.943 -20.745 27.859 1.00 83.31 97 ALA A CA 1
ATOM 762 C C . ALA A 1 97 ? -17.116 -20.572 28.845 1.00 83.31 97 ALA A C 1
ATOM 764 O O . ALA A 1 97 ? -18.252 -20.347 28.430 1.00 83.31 97 ALA A O 1
ATOM 765 N N . ILE A 1 98 ? -16.842 -20.628 30.152 1.00 82.19 98 ILE A N 1
ATOM 766 C CA . ILE A 1 98 ? -17.838 -20.371 31.204 1.00 82.19 98 ILE A CA 1
ATOM 767 C C . ILE A 1 98 ? -18.286 -18.904 31.190 1.00 82.19 98 ILE A C 1
ATOM 769 O O . ILE A 1 98 ? -19.470 -18.607 31.376 1.00 82.19 98 ILE A O 1
ATOM 773 N N . LEU A 1 99 ? -17.339 -17.989 31.000 1.00 84.31 99 LEU A N 1
ATOM 774 C CA . LEU A 1 99 ? -17.555 -16.548 31.075 1.00 84.31 99 LEU A CA 1
ATOM 775 C C . LEU A 1 99 ? -18.202 -15.964 29.818 1.00 84.31 99 LEU A C 1
ATOM 777 O O . LEU A 1 99 ? -18.942 -14.991 29.920 1.00 84.31 99 LEU A O 1
ATOM 781 N N . ASP A 1 100 ? -17.988 -16.589 28.660 1.00 85.00 100 ASP A N 1
ATOM 782 C CA . ASP A 1 100 ? -18.636 -16.236 27.394 1.00 85.00 100 ASP A CA 1
ATOM 783 C C . ASP A 1 100 ? -20.153 -16.507 27.411 1.00 85.00 100 ASP A C 1
ATOM 785 O O . ASP A 1 100 ? -20.875 -16.037 26.530 1.00 85.00 100 ASP A O 1
ATOM 789 N N . ASN A 1 101 ? -20.665 -17.219 28.424 1.00 88.69 101 ASN A N 1
ATOM 790 C CA . ASN A 1 101 ? -22.097 -17.335 28.667 1.00 88.69 101 ASN A CA 1
ATOM 791 C C . ASN A 1 101 ? -22.701 -15.946 28.992 1.00 88.69 101 ASN A C 1
ATOM 793 O O . ASN A 1 101 ? -22.311 -15.345 30.000 1.00 88.69 101 ASN A O 1
ATOM 797 N N . PRO A 1 102 ? -23.704 -15.458 28.232 1.00 89.50 102 PRO A N 1
ATOM 798 C CA . PRO A 1 102 ? -24.281 -14.124 28.426 1.00 89.50 102 PRO A CA 1
ATOM 799 C C . PRO A 1 102 ? -24.820 -13.861 29.838 1.00 89.50 102 PRO A C 1
ATOM 801 O O . PRO A 1 102 ? -24.738 -12.739 30.330 1.00 89.50 102 PRO A O 1
ATOM 804 N N . VAL A 1 103 ? -25.335 -14.887 30.525 1.00 90.50 103 VAL A N 1
ATOM 805 C CA . VAL A 1 103 ? -25.851 -14.763 31.899 1.00 90.50 103 VAL A CA 1
ATOM 806 C C . VAL A 1 103 ? -24.713 -14.510 32.887 1.00 90.50 103 VAL A C 1
ATOM 808 O O . VAL A 1 103 ? -24.837 -13.673 33.781 1.00 90.50 103 VAL A O 1
ATOM 811 N N . ASN A 1 104 ? -23.593 -15.214 32.726 1.00 89.69 104 ASN A N 1
ATOM 812 C CA . ASN A 1 104 ? -22.418 -15.035 33.576 1.00 89.69 104 ASN A CA 1
ATOM 813 C C . ASN A 1 104 ? -21.747 -13.688 33.300 1.00 89.69 104 ASN A C 1
ATOM 815 O O . ASN A 1 104 ? -21.487 -12.935 34.239 1.00 89.69 104 ASN A O 1
ATOM 819 N N . ALA A 1 105 ? -21.560 -13.346 32.023 1.00 90.94 105 ALA A N 1
ATOM 820 C CA . ALA A 1 105 ? -21.054 -12.045 31.608 1.00 90.94 105 ALA A CA 1
ATOM 821 C C . ALA A 1 105 ? -21.916 -10.898 32.161 1.00 90.94 105 ALA A C 1
ATOM 823 O O . ALA A 1 105 ? -21.380 -9.919 32.682 1.00 90.94 105 ALA A O 1
ATOM 824 N N . ARG A 1 106 ? -23.252 -11.039 32.140 1.00 94.12 106 ARG A N 1
ATOM 825 C CA . ARG A 1 106 ? -24.163 -10.028 32.691 1.00 94.12 106 ARG A CA 1
ATOM 826 C C . ARG A 1 106 ? -23.975 -9.822 34.190 1.00 94.12 106 ARG A C 1
ATOM 828 O O . ARG A 1 106 ? -23.865 -8.684 34.631 1.00 94.12 106 ARG A O 1
ATOM 835 N N . LYS A 1 107 ? -23.865 -10.904 34.968 1.00 92.38 107 LYS A N 1
ATOM 836 C CA . LYS A 1 107 ? -23.601 -10.820 36.417 1.00 92.38 107 LYS A CA 1
ATOM 837 C C . LYS A 1 107 ? -22.297 -10.080 36.725 1.00 92.38 107 LYS A C 1
ATOM 839 O O . LYS A 1 107 ? -22.237 -9.334 37.697 1.00 92.38 107 LYS A O 1
ATOM 844 N N . ILE A 1 108 ? -21.264 -10.279 35.903 1.00 89.62 108 ILE A N 1
ATOM 845 C CA . ILE A 1 108 ? -19.981 -9.572 36.034 1.00 89.62 108 ILE A CA 1
ATOM 846 C C . ILE A 1 108 ? -20.160 -8.083 35.744 1.00 89.62 108 ILE A C 1
ATOM 848 O O 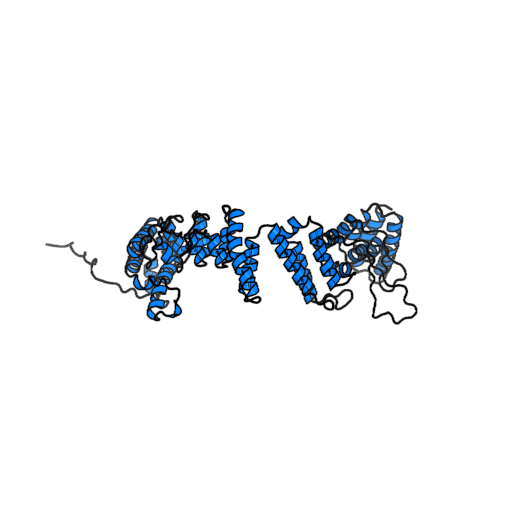. ILE A 1 108 ? -19.692 -7.258 36.525 1.00 89.62 108 ILE A O 1
ATOM 852 N N . VAL A 1 109 ? -20.868 -7.739 34.665 1.00 91.88 109 VAL A N 1
ATOM 853 C CA . VAL A 1 109 ? -21.191 -6.347 34.318 1.00 91.88 109 VAL A CA 1
ATOM 854 C C . VAL A 1 109 ? -21.957 -5.662 35.448 1.00 91.88 109 VAL A C 1
ATOM 856 O O . VAL A 1 109 ? -21.558 -4.581 35.874 1.00 91.88 109 VAL A O 1
ATOM 859 N N . ASP A 1 110 ? -23.008 -6.291 35.976 1.00 93.06 110 ASP A N 1
ATOM 860 C CA . ASP A 1 110 ? -23.827 -5.716 37.046 1.00 93.06 110 ASP A CA 1
ATOM 861 C C . ASP A 1 110 ? -23.004 -5.509 38.332 1.00 93.06 110 ASP A C 1
ATOM 863 O O . ASP A 1 110 ? -23.101 -4.461 38.974 1.00 93.06 110 ASP A O 1
ATOM 867 N N . ALA A 1 111 ? -22.130 -6.462 38.676 1.00 88.56 111 ALA A N 1
ATOM 868 C CA . ALA A 1 111 ? -21.239 -6.348 39.829 1.00 88.56 111 ALA A CA 1
ATOM 869 C C . ALA A 1 111 ? -20.187 -5.239 39.659 1.00 88.56 111 ALA A C 1
ATOM 871 O O . ALA A 1 111 ? -19.945 -4.472 40.592 1.00 88.56 111 ALA A O 1
ATOM 872 N N . LEU A 1 112 ? -19.579 -5.121 38.473 1.00 87.12 112 LEU A N 1
ATOM 873 C CA . LEU A 1 112 ? -18.624 -4.054 38.166 1.00 87.12 112 LEU A CA 1
ATOM 874 C C . LEU A 1 112 ? -19.297 -2.684 38.179 1.00 87.12 112 LEU A C 1
ATOM 876 O O . LEU A 1 112 ? -18.758 -1.758 38.777 1.00 87.12 112 LEU A O 1
ATOM 880 N N . LYS A 1 113 ? -20.488 -2.563 37.588 1.00 87.00 113 LYS A N 1
ATOM 881 C CA . LYS A 1 113 ? -21.276 -1.328 37.579 1.00 87.00 113 LYS A CA 1
ATOM 882 C C . LYS A 1 113 ? -21.654 -0.890 38.994 1.00 87.00 113 LYS A C 1
ATOM 884 O O . LYS A 1 113 ? -21.483 0.276 39.337 1.00 87.00 113 LYS A O 1
ATOM 889 N N . ALA A 1 114 ? -22.090 -1.828 39.838 1.00 86.31 114 ALA A N 1
ATOM 890 C CA . ALA A 1 114 ? -22.392 -1.563 41.245 1.00 86.31 114 ALA A CA 1
ATOM 891 C C . ALA A 1 114 ? -21.156 -1.125 42.051 1.00 86.31 114 ALA A C 1
ATOM 893 O O . ALA A 1 114 ? -21.283 -0.334 42.982 1.00 86.31 114 ALA A O 1
ATOM 894 N N . LYS A 1 115 ? -19.966 -1.632 41.703 1.00 82.44 115 LYS A N 1
ATOM 895 C CA . LYS A 1 115 ? -18.727 -1.354 42.439 1.00 82.44 115 LYS A CA 1
ATOM 896 C C . LYS A 1 115 ? -18.004 -0.089 41.974 1.00 82.44 115 LYS A C 1
ATOM 898 O O . LYS A 1 115 ? -17.485 0.640 42.809 1.00 82.44 115 LYS A O 1
ATOM 903 N N . LEU A 1 116 ? -17.912 0.130 40.664 1.00 77.31 116 LEU A N 1
ATOM 904 C CA . LEU A 1 116 ? -17.048 1.135 40.030 1.00 77.31 116 LEU A CA 1
ATOM 905 C C . LEU A 1 116 ? -17.816 2.330 39.442 1.00 77.31 116 LEU A C 1
ATOM 907 O O . LEU A 1 116 ? -17.186 3.309 39.034 1.00 77.31 116 LEU A O 1
ATOM 911 N N . GLY A 1 117 ? -19.149 2.255 39.406 1.00 80.38 117 GLY A N 1
ATOM 912 C CA . GLY A 1 117 ? -20.021 3.267 38.815 1.00 80.38 117 GLY A CA 1
ATOM 913 C C . GLY A 1 117 ? -20.388 2.981 37.357 1.00 80.38 117 GLY A C 1
ATOM 914 O O . GLY A 1 117 ? -19.971 1.988 36.763 1.00 80.38 117 GLY A O 1
ATOM 915 N N . ASN A 1 118 ? -21.204 3.858 36.767 1.00 81.31 118 ASN A N 1
ATOM 916 C CA . ASN A 1 118 ? -21.730 3.677 35.407 1.00 81.31 118 ASN A CA 1
ATOM 917 C C . ASN A 1 118 ? -20.656 3.791 34.315 1.00 81.31 118 ASN A C 1
ATOM 919 O O . ASN A 1 118 ? -20.794 3.174 33.268 1.00 81.31 118 ASN A O 1
ATOM 923 N N . ASP A 1 119 ? -19.585 4.538 34.565 1.00 78.62 119 ASP A N 1
ATOM 924 C CA . ASP A 1 119 ? -18.465 4.795 33.654 1.00 78.62 119 ASP A CA 1
ATOM 925 C C . ASP A 1 119 ? -17.330 3.761 33.778 1.00 78.62 119 ASP A C 1
ATOM 927 O O . ASP A 1 119 ? -16.253 3.938 33.204 1.00 78.62 119 ASP A O 1
ATOM 931 N N . PHE A 1 120 ? -17.548 2.669 34.522 1.00 84.06 120 PHE A N 1
ATOM 932 C CA . PHE A 1 120 ? -16.510 1.694 34.857 1.00 84.06 120 PHE A CA 1
ATOM 933 C C . PHE A 1 120 ? -15.735 1.171 33.642 1.00 84.06 120 PHE A C 1
ATOM 935 O O . PHE A 1 120 ? -14.530 0.940 33.739 1.00 84.06 120 PHE A O 1
ATOM 942 N N . ILE A 1 121 ? -16.387 1.011 32.484 1.00 87.06 121 ILE A N 1
ATOM 943 C CA . ILE A 1 121 ? -15.710 0.542 31.273 1.00 87.06 121 ILE A CA 1
ATOM 944 C C . ILE A 1 121 ? -14.597 1.506 30.841 1.00 87.06 121 ILE A C 1
ATOM 946 O O . ILE A 1 121 ? -13.515 1.051 30.472 1.00 87.06 121 ILE A O 1
ATOM 950 N N . LEU A 1 122 ? -14.801 2.824 30.968 1.00 83.94 122 LEU A N 1
ATOM 951 C CA . LEU A 1 122 ? -13.785 3.825 30.635 1.00 83.94 122 LEU A CA 1
ATOM 952 C C . LEU A 1 122 ? -12.585 3.752 31.581 1.00 83.94 122 LEU A C 1
ATOM 954 O O . LEU A 1 122 ? -11.448 3.923 31.138 1.00 83.94 122 LEU A O 1
ATOM 958 N N . LYS A 1 123 ? -12.831 3.452 32.863 1.00 79.94 123 LYS A N 1
ATOM 959 C CA . LYS A 1 123 ? -11.790 3.243 33.883 1.00 79.94 123 LYS A CA 1
ATOM 960 C C . LYS A 1 123 ? -10.973 1.975 33.622 1.00 79.94 123 LYS A C 1
ATOM 962 O O . LYS A 1 123 ? -9.795 1.928 33.961 1.00 79.94 123 LYS A O 1
ATOM 967 N N . LEU A 1 124 ? -11.574 0.955 33.007 1.00 83.50 124 LEU A N 1
ATOM 968 C CA . LEU A 1 124 ? -10.927 -0.337 32.760 1.00 83.50 124 LEU A CA 1
ATOM 969 C C . LEU A 1 124 ? -10.124 -0.393 31.454 1.00 83.50 124 LEU A C 1
ATOM 971 O O . LEU A 1 124 ? -9.066 -1.023 31.435 1.00 83.50 124 LEU A O 1
ATOM 975 N N . ILE A 1 125 ? -10.581 0.268 30.383 1.00 86.62 125 ILE A N 1
ATOM 976 C CA . ILE A 1 125 ? -9.945 0.252 29.047 1.00 86.62 125 ILE A CA 1
ATOM 977 C C . ILE A 1 125 ? -8.414 0.461 29.054 1.00 86.62 125 ILE A C 1
ATOM 979 O O . ILE A 1 125 ? -7.733 -0.262 28.323 1.00 86.62 125 ILE A O 1
ATOM 983 N N . PRO A 1 126 ? -7.825 1.378 29.85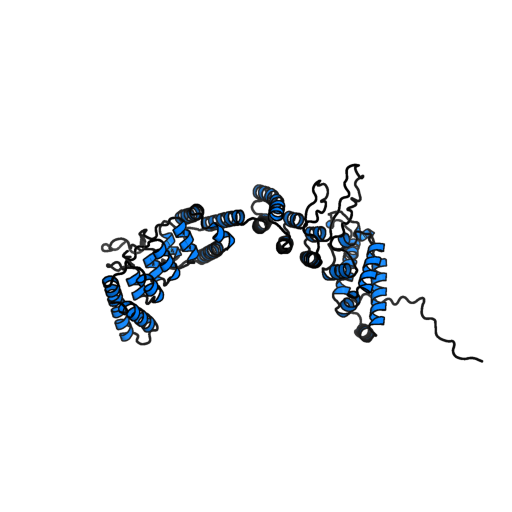2 1.00 83.25 126 PRO A N 1
ATOM 984 C CA . PRO A 1 126 ? -6.372 1.561 29.869 1.00 83.25 126 PRO A CA 1
ATOM 985 C C . PRO A 1 126 ? -5.593 0.305 30.285 1.00 83.25 126 PRO A C 1
ATOM 987 O O . PRO A 1 126 ? -4.417 0.159 29.936 1.00 83.25 126 PRO A O 1
ATOM 990 N N . TYR A 1 127 ? -6.229 -0.612 31.015 1.00 80.75 127 TYR A N 1
ATOM 991 C CA . TYR A 1 127 ? -5.529 -1.660 31.746 1.00 80.75 127 TYR A CA 1
ATOM 992 C C . TYR A 1 127 ? -5.905 -3.091 31.347 1.00 80.75 127 TYR A C 1
ATOM 994 O O . TYR A 1 127 ? -5.101 -4.006 31.532 1.00 80.75 127 TYR A O 1
ATOM 1002 N N . VAL A 1 128 ? -7.109 -3.314 30.822 1.00 82.88 128 VAL A N 1
ATOM 1003 C CA . VAL A 1 128 ? -7.607 -4.662 30.501 1.00 82.88 128 VAL A CA 1
ATOM 1004 C C . VAL A 1 128 ? -7.323 -5.060 29.050 1.00 82.88 128 VAL A C 1
ATOM 1006 O O . VAL A 1 128 ? -7.045 -4.224 28.194 1.00 82.88 128 VAL A O 1
ATOM 1009 N N . SER A 1 129 ? -7.383 -6.360 28.765 1.00 86.69 129 SER A N 1
ATOM 1010 C CA . SER A 1 129 ? -7.272 -6.900 27.406 1.00 86.69 129 SER A CA 1
ATOM 1011 C C . SER A 1 129 ? -8.564 -6.721 26.604 1.00 86.69 129 SER A C 1
ATOM 1013 O O . SER A 1 129 ? -9.661 -6.629 27.161 1.00 86.69 129 SER A O 1
ATOM 1015 N N . ALA A 1 130 ? -8.454 -6.777 25.273 1.00 91.44 130 ALA A N 1
ATOM 1016 C CA . ALA A 1 130 ? -9.616 -6.819 24.387 1.00 91.44 130 ALA A CA 1
ATOM 1017 C C . ALA A 1 130 ? -10.550 -8.000 24.713 1.00 91.44 130 ALA A C 1
ATOM 1019 O O . ALA A 1 130 ? -11.764 -7.845 24.687 1.00 91.44 130 ALA A O 1
ATOM 1020 N N . GLY A 1 131 ? -10.012 -9.156 25.115 1.00 90.38 131 GLY A N 1
ATOM 1021 C CA . GLY A 1 131 ? -10.832 -10.305 25.509 1.00 90.38 131 GLY A CA 1
ATOM 1022 C C . GLY A 1 131 ? -11.731 -10.033 26.720 1.00 90.38 131 GLY A C 1
ATOM 1023 O O . GLY A 1 131 ? -12.832 -10.570 26.794 1.00 90.38 131 GLY A O 1
ATOM 1024 N N . PHE A 1 132 ? -11.307 -9.168 27.644 1.00 88.56 132 PHE A N 1
ATOM 1025 C CA . PHE A 1 132 ? -12.162 -8.768 28.758 1.00 88.56 132 PHE A CA 1
ATOM 1026 C C . PHE A 1 132 ? -13.243 -7.772 28.324 1.00 88.56 132 PHE A C 1
ATOM 1028 O O . PHE A 1 132 ? -14.395 -7.912 28.721 1.00 88.56 132 PHE A O 1
ATOM 1035 N N . ILE A 1 133 ? -12.912 -6.813 27.453 1.00 92.12 133 ILE A N 1
ATOM 1036 C CA . ILE A 1 133 ? -13.914 -5.909 26.864 1.00 92.12 133 ILE A CA 1
ATOM 1037 C C . ILE A 1 133 ? -14.962 -6.696 26.057 1.00 92.12 133 ILE A C 1
ATOM 1039 O O . ILE A 1 133 ? -16.147 -6.384 26.131 1.00 92.12 133 ILE A O 1
ATOM 1043 N N . ASP A 1 134 ? -14.553 -7.753 25.352 1.00 93.50 134 ASP A N 1
ATOM 1044 C CA . ASP A 1 134 ? -15.442 -8.660 24.610 1.00 93.50 134 ASP A CA 1
ATOM 1045 C C . ASP A 1 134 ? -16.472 -9.318 25.537 1.00 93.50 134 ASP A C 1
ATOM 1047 O O . ASP A 1 134 ? -17.667 -9.312 25.240 1.00 93.50 134 ASP A O 1
ATOM 1051 N N . LEU A 1 135 ? -16.025 -9.806 26.701 1.00 92.06 135 LEU A N 1
ATOM 1052 C CA . LEU A 1 135 ? -16.906 -10.327 27.748 1.00 92.06 135 LEU A CA 1
ATOM 1053 C C . LEU A 1 135 ? -17.891 -9.258 28.232 1.00 92.06 135 LEU A C 1
ATOM 1055 O O . LEU A 1 135 ? -19.081 -9.544 28.343 1.00 92.06 135 LEU A O 1
ATOM 1059 N N . LEU A 1 136 ? -17.436 -8.030 28.499 1.00 92.25 136 LEU A N 1
ATOM 1060 C CA . LEU A 1 136 ? -18.322 -6.960 28.976 1.00 92.25 136 LEU A CA 1
ATOM 1061 C C . LEU A 1 136 ? -19.408 -6.611 27.948 1.00 92.25 136 LEU A C 1
ATOM 1063 O O . LEU A 1 136 ? -20.571 -6.442 28.315 1.00 92.25 136 LEU A O 1
ATOM 1067 N N . ILE A 1 137 ? -19.058 -6.564 26.660 1.00 93.94 137 ILE A N 1
ATOM 1068 C CA . ILE A 1 137 ? -20.020 -6.322 25.576 1.00 93.94 137 ILE A CA 1
ATOM 1069 C C . ILE A 1 137 ? -21.017 -7.486 25.468 1.00 93.94 137 ILE A C 1
ATOM 1071 O O . ILE A 1 137 ? -22.222 -7.250 25.402 1.00 93.94 137 ILE A O 1
ATOM 1075 N N . LYS A 1 138 ? -20.558 -8.744 25.554 1.00 92.06 138 LYS A N 1
ATOM 1076 C CA . LYS A 1 138 ? -21.435 -9.935 25.630 1.00 92.06 138 LYS A CA 1
ATOM 1077 C C . LYS A 1 138 ? -22.347 -9.931 26.861 1.00 92.06 138 LYS A C 1
ATOM 1079 O O . LYS A 1 138 ? -23.462 -10.441 26.800 1.00 92.06 138 LYS A O 1
ATOM 1084 N N . GLY A 1 139 ? -21.897 -9.321 27.958 1.00 93.19 139 GLY A N 1
ATOM 1085 C CA . GLY A 1 139 ? -22.691 -9.038 29.157 1.00 93.19 139 GLY A CA 1
ATOM 1086 C C . GLY A 1 139 ? -23.699 -7.894 28.985 1.00 93.19 139 GLY A C 1
ATOM 1087 O O . GLY A 1 139 ? -24.391 -7.529 29.935 1.00 93.19 139 GLY A O 1
ATOM 1088 N N . GLY A 1 140 ? -23.817 -7.321 27.788 1.00 92.56 140 GLY A N 1
ATOM 1089 C CA . GLY A 1 140 ? -24.815 -6.312 27.447 1.00 92.56 140 GLY A CA 1
ATOM 1090 C C . GLY A 1 140 ? -24.363 -4.871 27.663 1.00 92.56 140 GLY A C 1
ATOM 1091 O O . GLY A 1 140 ? -25.220 -4.008 27.848 1.00 92.56 140 GLY A O 1
ATOM 1092 N N . ILE A 1 141 ? -23.053 -4.598 27.662 1.00 92.69 141 ILE A N 1
ATOM 1093 C CA . ILE A 1 141 ? -22.555 -3.226 27.510 1.00 92.69 141 ILE A CA 1
ATOM 1094 C C . ILE A 1 141 ? -22.729 -2.779 26.059 1.00 92.69 141 ILE A C 1
ATOM 1096 O O . ILE A 1 141 ? -22.309 -3.468 25.131 1.00 92.69 141 ILE A O 1
ATOM 1100 N N . ASN A 1 142 ? -23.333 -1.605 25.872 1.00 93.25 142 ASN A N 1
ATOM 1101 C CA . ASN A 1 142 ? -23.477 -0.989 24.561 1.00 93.25 142 ASN A CA 1
ATOM 1102 C C . ASN A 1 142 ? -22.165 -0.265 24.182 1.00 93.25 142 ASN A C 1
ATOM 1104 O O . ASN A 1 142 ? -21.779 0.671 24.881 1.00 93.25 142 ASN A O 1
ATOM 1108 N N . PRO A 1 143 ? -21.498 -0.621 23.066 1.00 93.56 143 PRO A N 1
ATOM 1109 C CA . PRO A 1 143 ? -20.275 0.054 22.608 1.00 93.56 143 PRO A CA 1
ATOM 1110 C C . PRO A 1 143 ? -20.440 1.560 22.343 1.00 93.56 143 PRO A C 1
ATOM 1112 O O . PRO A 1 143 ? -19.447 2.288 22.310 1.00 93.56 143 PRO A O 1
ATOM 1115 N N . ASN A 1 144 ? -21.685 2.008 22.153 1.00 94.31 144 ASN A N 1
ATOM 1116 C CA . ASN A 1 144 ? -22.077 3.391 21.879 1.00 94.31 144 ASN A CA 1
ATOM 1117 C C . ASN A 1 144 ? -22.662 4.116 23.094 1.00 94.31 144 ASN A C 1
ATOM 1119 O O . ASN A 1 144 ? -23.207 5.207 22.939 1.00 94.31 144 ASN A O 1
ATOM 1123 N N . GLU A 1 145 ? -22.611 3.517 24.286 1.00 91.38 145 GLU A N 1
ATOM 1124 C CA . GLU A 1 145 ? -23.095 4.170 25.502 1.00 91.38 145 GLU A CA 1
ATOM 1125 C C . GLU A 1 145 ? -22.274 5.447 25.771 1.00 91.38 145 GLU A C 1
ATOM 1127 O O . GLU A 1 145 ? -21.043 5.373 25.866 1.00 91.38 145 GLU A O 1
ATOM 1132 N N . PRO A 1 146 ? -22.920 6.628 25.851 1.00 88.69 146 PRO A N 1
ATOM 1133 C CA . PRO A 1 146 ? -22.240 7.854 26.229 1.00 88.69 146 PRO A CA 1
ATOM 1134 C C . PRO A 1 146 ? -22.057 7.869 27.745 1.00 88.69 146 PRO A C 1
ATOM 1136 O O . PRO A 1 146 ? -23.029 7.800 28.501 1.00 88.69 146 PRO A O 1
ATOM 1139 N N . TYR A 1 147 ? -20.816 8.000 28.199 1.00 84.31 147 TYR A N 1
ATOM 1140 C CA . TYR A 1 147 ? -20.512 8.077 29.623 1.00 84.31 147 TYR A CA 1
ATOM 1141 C C . TYR A 1 147 ? -20.278 9.536 30.016 1.00 84.31 147 TYR A C 1
ATOM 1143 O O . TYR A 1 147 ? -19.399 10.179 29.432 1.00 84.31 147 TYR A O 1
ATOM 1151 N N . PRO A 1 148 ? -21.044 10.085 30.978 1.00 74.88 148 PRO A N 1
ATOM 1152 C CA . PRO A 1 148 ? -20.804 11.424 31.492 1.00 74.88 148 PRO A CA 1
ATOM 1153 C C . PRO A 1 148 ? -19.392 11.523 32.064 1.00 74.88 148 PRO A C 1
ATOM 1155 O O . PRO A 1 148 ? -18.973 10.690 32.863 1.00 74.88 148 PRO A O 1
ATOM 1158 N N . TYR A 1 149 ? -18.672 12.555 31.653 1.00 60.59 149 TYR A N 1
ATOM 1159 C CA . TYR A 1 149 ? -17.387 12.919 32.213 1.00 60.59 149 TYR A CA 1
ATOM 1160 C C . TYR A 1 149 ? -17.631 13.867 33.388 1.00 60.59 149 TYR A C 1
ATOM 1162 O O . TYR A 1 149 ? -18.019 15.021 33.190 1.00 60.59 149 TYR A O 1
ATOM 1170 N N . GLU A 1 150 ? -17.445 13.378 34.612 1.00 54.91 150 GLU A N 1
ATOM 1171 C CA . GLU A 1 150 ? -17.442 14.217 35.809 1.00 54.91 150 GLU A CA 1
ATOM 1172 C C . GLU A 1 150 ? -15.999 14.657 36.086 1.00 54.91 150 GLU A C 1
ATOM 1174 O O . GLU A 1 150 ? -15.147 13.850 36.450 1.00 54.91 150 GLU A O 1
ATOM 1179 N N . ASP A 1 151 ? -15.699 15.939 35.858 1.00 52.44 151 ASP A N 1
ATOM 1180 C CA . ASP A 1 151 ? -14.421 16.538 36.261 1.00 52.44 151 ASP A CA 1
ATOM 1181 C C . ASP A 1 151 ? -14.427 16.646 37.797 1.00 52.44 151 ASP A C 1
ATOM 1183 O O . ASP A 1 151 ? -14.966 17.605 38.362 1.00 52.44 151 ASP A O 1
ATOM 1187 N N . GLU A 1 152 ? -13.911 15.615 38.479 1.00 44.47 152 GLU A N 1
ATOM 1188 C CA . GLU A 1 152 ? -13.714 15.574 39.934 1.00 44.47 152 GLU A CA 1
ATOM 1189 C C . GLU A 1 152 ? -12.731 16.682 40.363 1.00 44.47 152 GLU A C 1
ATOM 1191 O O . GLU A 1 152 ? -11.546 16.454 40.602 1.00 44.47 152 GLU A O 1
ATOM 1196 N N . GLY A 1 153 ? -13.209 17.927 40.432 1.00 45.56 153 GLY A N 1
ATOM 1197 C CA . GLY A 1 153 ? -12.406 19.068 40.874 1.00 45.56 153 GLY A CA 1
ATOM 1198 C C . GLY A 1 153 ? -12.772 20.430 40.287 1.00 45.56 153 GLY A C 1
ATOM 1199 O O . GLY A 1 153 ? -12.293 21.442 40.805 1.00 45.56 153 GLY A O 1
ATOM 1200 N N . ARG A 1 154 ? -13.628 20.516 39.257 1.00 47.47 154 ARG A N 1
ATOM 1201 C CA . ARG A 1 154 ? -14.114 21.811 38.746 1.00 47.47 154 ARG A CA 1
ATOM 1202 C C . ARG A 1 154 ? -15.564 22.064 39.137 1.00 47.47 154 ARG A C 1
ATOM 1204 O O . ARG A 1 154 ? -16.455 21.268 38.869 1.00 47.47 154 ARG A O 1
ATOM 1211 N N . SER A 1 155 ? -15.802 23.228 39.743 1.00 44.09 155 SER A N 1
ATOM 1212 C CA . SER A 1 155 ? -17.148 23.773 39.936 1.00 44.09 155 SER A CA 1
ATOM 1213 C C . SER A 1 155 ? -17.874 23.807 38.586 1.00 44.09 155 SER A C 1
ATOM 1215 O O . SER A 1 155 ? -17.410 24.495 37.671 1.00 44.09 155 SER A O 1
ATOM 1217 N N . LYS A 1 156 ? -18.976 23.046 38.466 1.00 48.44 156 LYS A N 1
ATOM 1218 C CA . LYS A 1 156 ? -19.872 23.041 37.299 1.00 48.44 156 LYS A CA 1
ATOM 1219 C C . LYS A 1 156 ? -20.234 24.482 36.967 1.00 48.44 156 LYS A C 1
ATOM 1221 O O . LYS A 1 156 ? -20.999 25.120 37.692 1.00 48.44 156 LYS A O 1
ATOM 1226 N N . LYS A 1 157 ? -19.680 25.014 35.878 1.00 53.47 157 LYS A N 1
ATOM 1227 C CA . LYS A 1 157 ? -20.102 26.329 35.395 1.00 53.47 157 LYS A CA 1
ATOM 1228 C C . LYS A 1 157 ? -21.484 26.183 34.741 1.00 53.47 157 LYS A C 1
ATOM 1230 O O . LYS A 1 157 ? -21.753 25.145 34.144 1.00 53.47 157 LYS A O 1
ATOM 1235 N N . PRO A 1 158 ? -22.363 27.197 34.805 1.00 43.72 158 PRO A N 1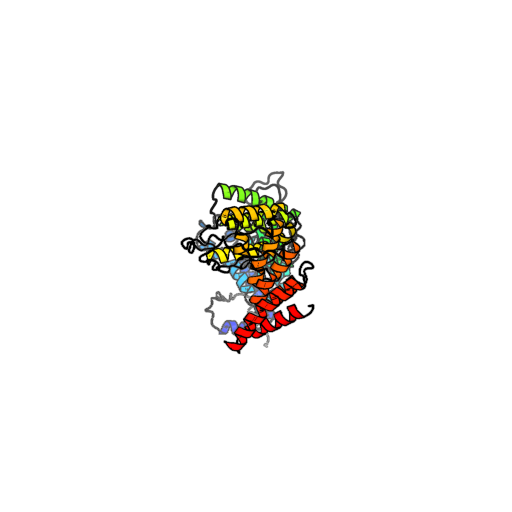
ATOM 1236 C CA . PRO A 1 158 ? -23.742 27.093 34.306 1.00 43.72 158 PRO A CA 1
ATOM 1237 C C . PRO A 1 158 ? -23.881 26.725 32.819 1.00 43.72 158 PRO A C 1
ATOM 1239 O O . PRO A 1 158 ? -24.943 26.289 32.394 1.00 43.72 158 PRO A O 1
ATOM 1242 N N . TRP A 1 159 ? -22.823 26.916 32.027 1.00 54.62 159 TRP A N 1
ATOM 1243 C CA . TRP A 1 159 ? -22.775 26.614 30.593 1.00 54.62 159 TRP A CA 1
ATOM 1244 C C . TRP A 1 159 ? -22.035 25.311 30.257 1.00 54.62 159 TRP A C 1
ATOM 1246 O O . TRP A 1 159 ? -21.760 25.051 29.087 1.00 54.62 159 TRP A O 1
ATOM 1256 N N . ASP A 1 160 ? -21.668 24.513 31.260 1.00 54.16 160 ASP A N 1
ATOM 1257 C CA . ASP A 1 160 ? -20.975 23.244 31.061 1.00 54.16 160 ASP A CA 1
ATOM 1258 C C . ASP A 1 160 ? -21.979 22.206 30.534 1.00 54.16 160 ASP A C 1
ATOM 1260 O O . ASP A 1 160 ? -22.721 21.569 31.285 1.00 54.16 160 ASP A O 1
ATOM 1264 N N . THR A 1 161 ? -22.077 22.089 29.207 1.00 54.50 161 THR A N 1
ATOM 1265 C CA . THR A 1 161 ? -22.791 20.981 28.562 1.00 54.50 161 THR A CA 1
ATOM 1266 C C . THR A 1 161 ? -22.199 19.678 29.081 1.00 54.50 161 THR A C 1
ATOM 1268 O O . THR A 1 161 ? -20.976 19.557 29.086 1.00 54.50 161 THR A O 1
ATOM 1271 N N . THR A 1 162 ? -23.030 18.720 29.507 1.00 60.69 162 THR A N 1
ATOM 1272 C CA . THR A 1 162 ? -22.573 17.429 30.045 1.00 60.69 162 THR A CA 1
ATOM 1273 C C . THR A 1 162 ? -21.519 16.826 29.120 1.00 60.69 162 THR A C 1
ATOM 1275 O O . THR A 1 162 ? -21.832 16.372 28.021 1.00 60.69 162 THR A O 1
ATOM 1278 N N . SER A 1 163 ? -20.256 16.892 29.540 1.00 71.88 163 SER A N 1
ATOM 1279 C CA . SER A 1 163 ? -19.147 16.317 28.793 1.00 71.88 163 SER A CA 1
ATOM 1280 C C . SER A 1 163 ? -19.382 14.815 28.710 1.00 71.88 163 SER A C 1
ATOM 1282 O O . SER A 1 163 ? -19.749 14.204 29.709 1.00 71.88 163 SER A O 1
ATOM 1284 N N . VAL A 1 164 ? -19.228 14.224 27.529 1.00 82.75 164 VAL A N 1
ATOM 1285 C CA . VAL A 1 164 ? -19.420 12.782 27.334 1.00 82.75 164 VAL A CA 1
ATOM 1286 C C . VAL A 1 164 ? -18.172 12.178 26.721 1.00 82.75 164 VAL A C 1
ATOM 1288 O O . VAL A 1 164 ? -17.550 12.785 25.850 1.00 82.75 164 VAL A O 1
ATOM 1291 N N . ASP A 1 165 ? -17.810 10.983 27.164 1.00 86.38 165 ASP A N 1
ATOM 1292 C CA . ASP A 1 165 ? -16.753 10.177 26.564 1.00 86.38 165 ASP A CA 1
ATOM 1293 C C . ASP A 1 165 ? -17.328 8.823 26.128 1.00 86.38 165 ASP A C 1
ATOM 1295 O O . ASP A 1 165 ? -18.388 8.387 26.582 1.00 86.38 165 ASP A O 1
ATOM 1299 N N . TYR A 1 166 ? -16.631 8.172 25.203 1.00 91.69 166 TYR A N 1
ATOM 1300 C CA . TYR A 1 166 ? -17.062 6.919 24.590 1.00 91.69 166 TYR A CA 1
ATOM 1301 C C . TYR A 1 166 ? -15.953 5.886 24.719 1.00 91.69 166 TYR A C 1
ATOM 1303 O O . TYR A 1 166 ? -14.771 6.224 24.625 1.00 91.69 166 TYR A O 1
ATOM 1311 N N . ALA A 1 167 ? -16.320 4.609 24.845 1.00 93.19 167 ALA A N 1
ATOM 1312 C CA . ALA A 1 167 ? -15.351 3.518 24.929 1.00 93.19 167 ALA A CA 1
ATOM 1313 C C . ALA A 1 167 ? -14.348 3.545 23.759 1.00 93.19 167 ALA A C 1
ATOM 1315 O O . ALA A 1 167 ? -13.144 3.402 23.969 1.00 93.19 167 ALA A O 1
ATOM 1316 N N . LEU A 1 168 ? -14.824 3.815 22.536 1.00 96.44 168 LEU A N 1
ATOM 1317 C CA . LEU A 1 168 ? -13.973 3.914 21.346 1.00 96.44 168 LEU A CA 1
ATOM 1318 C C . LEU A 1 168 ? -12.986 5.088 21.429 1.00 96.44 168 LEU A C 1
ATOM 1320 O O . LEU A 1 168 ? -11.808 4.932 21.113 1.00 96.44 168 LEU A O 1
ATOM 1324 N N . ALA A 1 169 ? -13.450 6.253 21.884 1.00 92.69 169 ALA A N 1
ATOM 1325 C CA . ALA A 1 169 ? -12.617 7.441 22.042 1.00 92.69 169 ALA A CA 1
ATOM 1326 C C . ALA A 1 169 ? -11.563 7.258 23.145 1.00 92.69 169 ALA A C 1
ATOM 1328 O O . ALA A 1 169 ? -10.402 7.619 22.947 1.00 92.69 169 ALA A O 1
ATOM 1329 N N . LYS A 1 170 ? -11.934 6.630 24.268 1.00 89.25 170 LYS A N 1
ATOM 1330 C CA . LYS A 1 170 ? -11.004 6.257 25.339 1.00 89.25 170 LYS A CA 1
ATOM 1331 C C . LYS A 1 170 ? -9.964 5.252 24.846 1.00 89.25 170 LYS A C 1
ATOM 1333 O O . LYS A 1 170 ? -8.778 5.493 25.022 1.00 89.25 170 LYS A O 1
ATOM 1338 N N . ALA A 1 171 ? -10.371 4.182 24.164 1.00 93.94 171 ALA A N 1
ATOM 1339 C CA . ALA A 1 171 ? -9.441 3.192 23.614 1.00 93.94 171 ALA A CA 1
ATOM 1340 C C . ALA A 1 171 ? -8.453 3.810 22.611 1.00 93.94 171 ALA A C 1
ATOM 1342 O O . ALA A 1 171 ? -7.272 3.465 22.620 1.00 93.94 171 ALA A O 1
ATOM 1343 N N . ALA A 1 172 ? -8.915 4.759 21.791 1.00 93.81 172 ALA A N 1
ATOM 1344 C CA . ALA A 1 172 ? -8.057 5.493 20.872 1.00 93.81 172 ALA A CA 1
ATOM 1345 C C . ALA A 1 172 ? -7.058 6.411 21.594 1.00 93.81 172 ALA A C 1
ATOM 1347 O O . ALA A 1 172 ? -5.895 6.457 21.217 1.00 93.81 172 ALA A O 1
ATOM 1348 N N . ARG A 1 173 ? -7.491 7.103 22.655 1.00 88.19 173 ARG A N 1
ATOM 1349 C CA . ARG A 1 173 ? -6.649 8.004 23.464 1.00 88.19 173 ARG A CA 1
ATOM 1350 C C . ARG A 1 173 ? -5.559 7.273 24.252 1.00 88.19 173 ARG A C 1
ATOM 1352 O O . ARG A 1 173 ? -4.515 7.858 24.521 1.00 88.19 173 ARG A O 1
ATOM 1359 N N . GLU A 1 174 ? -5.832 6.032 24.643 1.00 85.69 174 GLU A N 1
ATOM 1360 C CA . GLU A 1 174 ? -4.941 5.167 25.429 1.00 85.69 174 GLU A CA 1
ATOM 1361 C C . GLU A 1 174 ? -4.082 4.236 24.552 1.00 85.69 174 GLU A C 1
ATOM 1363 O O . GLU A 1 174 ? -3.466 3.302 25.071 1.00 85.69 174 GLU A O 1
ATOM 1368 N N . ASN A 1 175 ? -4.082 4.448 23.229 1.00 91.94 175 ASN A N 1
ATOM 1369 C CA . ASN A 1 175 ? -3.369 3.640 22.242 1.00 91.94 175 ASN A CA 1
ATOM 1370 C C . ASN A 1 175 ? -3.631 2.124 22.387 1.00 91.94 175 ASN A C 1
ATOM 1372 O O . ASN A 1 175 ? -2.721 1.317 22.593 1.00 91.94 175 ASN A O 1
ATOM 1376 N N . LYS A 1 176 ? -4.910 1.723 22.336 1.00 94.06 176 LYS A N 1
ATOM 1377 C CA . LYS A 1 176 ? -5.349 0.320 22.456 1.00 94.06 176 LYS A CA 1
ATOM 1378 C C . LYS A 1 176 ? -5.897 -0.215 21.126 1.00 94.06 176 LYS A C 1
ATOM 1380 O O . LYS A 1 176 ? -7.114 -0.397 21.013 1.00 94.06 176 LYS A O 1
ATOM 1385 N N . PRO A 1 177 ? -5.049 -0.505 20.121 1.00 96.56 177 PRO A N 1
ATOM 1386 C CA . PRO A 1 177 ? -5.498 -0.899 18.783 1.00 96.56 177 PRO A CA 1
ATOM 1387 C C . PRO A 1 177 ? -6.391 -2.143 18.798 1.00 96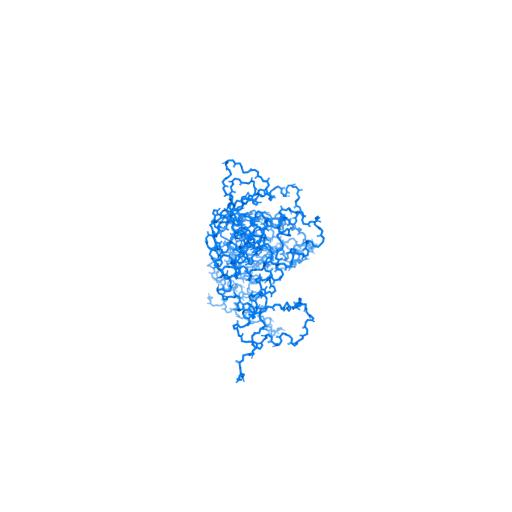.56 177 PRO A C 1
ATOM 1389 O O . PRO A 1 177 ? -7.399 -2.171 18.099 1.00 96.56 177 PRO A O 1
ATOM 1392 N N . ASP A 1 178 ? -6.110 -3.136 19.644 1.00 96.56 178 ASP A N 1
ATOM 1393 C CA . ASP A 1 178 ? -6.934 -4.350 19.735 1.00 96.56 178 ASP A CA 1
ATOM 1394 C C . ASP A 1 178 ? -8.327 -4.095 20.324 1.00 96.56 178 ASP A C 1
ATOM 1396 O O . ASP A 1 178 ? -9.311 -4.684 19.874 1.00 96.56 178 ASP A O 1
ATOM 1400 N N . ILE A 1 179 ? -8.434 -3.184 21.297 1.00 96.62 179 ILE A N 1
ATOM 1401 C CA . ILE A 1 179 ? -9.727 -2.769 21.856 1.00 96.62 179 ILE A CA 1
ATOM 1402 C C . ILE A 1 179 ? -10.490 -1.929 20.828 1.00 96.62 179 ILE A C 1
ATOM 1404 O O . ILE A 1 179 ? -11.693 -2.115 20.674 1.00 96.62 179 ILE A O 1
ATOM 1408 N N . VAL A 1 180 ? -9.809 -1.059 20.076 1.00 98.25 180 VAL A N 1
ATOM 1409 C CA . VAL A 1 180 ? -10.418 -0.302 18.970 1.00 98.25 180 VAL A CA 1
ATOM 1410 C C . VAL A 1 180 ? -10.967 -1.261 17.910 1.00 98.25 180 VAL A C 1
ATOM 1412 O O . VAL A 1 180 ? -12.153 -1.185 17.598 1.00 98.25 180 VAL A O 1
ATOM 1415 N N . LYS A 1 181 ? -10.162 -2.220 17.421 1.00 98.06 181 LYS A N 1
ATOM 1416 C CA . LYS A 1 181 ? -10.594 -3.264 16.466 1.00 98.06 181 LYS A CA 1
ATOM 1417 C C . LYS A 1 181 ? -11.849 -3.988 16.970 1.00 98.06 181 LYS A C 1
ATOM 1419 O O . LYS A 1 181 ? -12.804 -4.179 16.219 1.00 98.06 181 LYS A O 1
ATOM 1424 N N . LEU A 1 182 ? -11.862 -4.367 18.249 1.00 97.81 182 LEU A N 1
ATOM 1425 C CA . LEU A 1 182 ? -12.989 -5.052 18.874 1.00 97.81 182 LEU A CA 1
ATOM 1426 C C . LEU A 1 182 ? -14.247 -4.177 18.966 1.00 97.81 182 LEU A C 1
ATOM 1428 O O . LEU A 1 182 ? -15.329 -4.630 18.607 1.00 97.81 182 LEU A O 1
ATOM 1432 N N . LEU A 1 183 ? -14.127 -2.937 19.439 1.00 97.81 183 LEU A N 1
ATOM 1433 C CA . LEU A 1 183 ? -15.264 -2.026 19.574 1.00 97.81 183 LEU A CA 1
ATOM 1434 C C . LEU A 1 183 ? -15.903 -1.736 18.211 1.00 97.81 183 LEU A C 1
ATOM 1436 O O . LEU A 1 183 ? -17.125 -1.780 18.089 1.00 97.81 183 LEU A O 1
ATOM 1440 N N . LEU A 1 184 ? -15.089 -1.539 17.168 1.00 97.62 184 LEU A N 1
ATOM 1441 C CA . LEU A 1 184 ? -15.574 -1.392 15.792 1.00 97.62 184 LEU A CA 1
ATOM 1442 C C . LEU A 1 184 ? -16.313 -2.645 15.308 1.00 97.62 184 LEU A C 1
ATOM 1444 O O . LEU A 1 184 ? -17.380 -2.532 14.710 1.00 97.62 184 LEU A O 1
ATOM 1448 N N . LYS A 1 185 ? -15.796 -3.844 15.617 1.00 97.12 185 LYS A N 1
ATOM 1449 C CA . LYS A 1 185 ? -16.468 -5.117 15.304 1.00 97.12 185 LYS A CA 1
ATOM 1450 C C . LYS A 1 185 ? -17.871 -5.200 15.921 1.00 97.12 185 LYS A C 1
ATOM 1452 O O . LYS A 1 185 ? -18.759 -5.789 15.311 1.00 97.12 185 LYS A O 1
ATOM 1457 N N . TYR A 1 186 ? -18.078 -4.609 17.097 1.00 96.69 186 TYR A N 1
ATOM 1458 C CA . TYR A 1 186 ? -19.386 -4.536 17.759 1.00 96.69 186 TYR A CA 1
ATOM 1459 C C . TYR A 1 186 ? -20.219 -3.299 17.378 1.00 96.69 186 TYR A C 1
ATOM 1461 O O . TYR A 1 186 ? -21.245 -3.038 18.001 1.00 96.69 186 TYR A O 1
ATOM 1469 N N . GLY A 1 187 ? -19.826 -2.552 16.343 1.00 96.19 187 GLY A N 1
ATOM 1470 C CA . GLY A 1 187 ? -20.608 -1.428 15.826 1.00 96.19 187 GLY A CA 1
ATOM 1471 C C . GLY A 1 187 ? -20.448 -0.132 16.620 1.00 96.19 187 GLY A C 1
ATOM 1472 O O . GLY A 1 187 ? -21.382 0.671 16.663 1.00 96.19 187 GLY A O 1
ATOM 1473 N N . ALA A 1 188 ? -19.292 0.082 17.257 1.00 97.12 188 ALA A N 1
ATOM 1474 C CA . ALA A 1 188 ? -18.971 1.377 17.846 1.00 97.12 188 ALA A CA 1
ATOM 1475 C C . ALA A 1 188 ? -18.966 2.491 16.780 1.00 97.12 188 ALA A C 1
ATOM 1477 O O . ALA A 1 188 ? -18.363 2.353 15.713 1.00 97.12 188 ALA A O 1
ATOM 1478 N N . ASP A 1 189 ? -19.616 3.609 17.083 1.00 96.06 189 ASP A N 1
ATOM 1479 C CA . ASP A 1 189 ? -19.776 4.749 16.197 1.00 96.06 189 ASP A CA 1
ATOM 1480 C C . ASP A 1 189 ? -18.468 5.536 16.105 1.00 96.06 189 ASP A C 1
ATOM 1482 O O . ASP A 1 189 ? -18.049 6.247 17.021 1.00 96.06 189 ASP A O 1
ATOM 1486 N N . VAL A 1 190 ? -17.834 5.448 14.938 1.00 96.62 190 VAL A N 1
ATOM 1487 C CA . VAL A 1 190 ? -16.606 6.180 14.614 1.00 96.62 190 VAL A CA 1
ATOM 1488 C C . VAL A 1 190 ? -16.789 7.702 14.577 1.00 96.62 190 VAL A C 1
ATOM 1490 O O . VAL A 1 190 ? -15.796 8.433 14.582 1.00 96.62 190 VAL A O 1
ATOM 1493 N N . LYS A 1 191 ? -18.034 8.193 14.505 1.00 95.12 191 LYS A N 1
ATOM 1494 C CA . LYS A 1 191 ? -18.382 9.622 14.484 1.00 95.12 191 LYS A CA 1
ATOM 1495 C C . LYS A 1 191 ? -18.689 10.189 15.858 1.00 95.12 191 LYS A C 1
ATOM 1497 O O . LYS A 1 191 ? -18.800 11.414 15.970 1.00 95.12 191 LYS A O 1
ATOM 1502 N N . ALA A 1 192 ? -18.788 9.342 16.882 1.00 92.31 192 ALA A N 1
ATOM 1503 C CA . ALA A 1 192 ? -19.051 9.777 18.240 1.00 92.31 192 ALA A CA 1
ATOM 1504 C C . ALA A 1 192 ? -17.989 10.794 18.681 1.00 92.31 192 ALA A C 1
ATOM 1506 O O . ALA A 1 192 ? -16.781 10.553 18.591 1.00 92.31 192 ALA A O 1
ATOM 1507 N N . LYS A 1 193 ? -18.450 11.968 19.119 1.00 90.00 193 LYS A N 1
ATOM 1508 C CA . LYS A 1 193 ? -17.583 13.067 19.549 1.00 90.00 193 LYS A CA 1
ATOM 1509 C C . LYS A 1 193 ? -17.454 13.032 21.061 1.00 90.00 193 LYS A C 1
ATOM 1511 O O . LYS A 1 193 ? -18.375 13.438 21.763 1.00 90.00 193 LYS A O 1
ATOM 1516 N N . ALA A 1 194 ? -16.307 12.574 21.539 1.00 86.00 194 ALA A N 1
ATOM 1517 C CA . ALA A 1 194 ? -15.951 12.657 22.943 1.00 86.00 194 ALA A CA 1
ATOM 1518 C C . ALA A 1 194 ? -15.485 14.070 23.288 1.00 86.00 194 ALA A C 1
ATOM 1520 O O . ALA A 1 194 ? -14.668 14.656 22.569 1.00 86.00 194 ALA A O 1
ATOM 1521 N N . THR A 1 195 ? -15.966 14.625 24.393 1.00 78.25 195 THR A N 1
ATOM 1522 C CA . THR A 1 195 ? -15.427 15.878 24.911 1.00 78.25 195 THR A CA 1
ATOM 1523 C C . THR A 1 195 ? -13.978 15.662 25.339 1.00 78.25 195 THR A C 1
ATOM 1525 O O . THR A 1 195 ? -13.615 14.629 25.897 1.00 78.25 195 THR A O 1
ATOM 1528 N N . VAL A 1 196 ? -13.123 16.634 25.034 1.00 63.22 196 VAL A N 1
ATOM 1529 C CA . VAL A 1 196 ? -11.726 16.632 25.471 1.00 63.22 196 VAL A CA 1
ATOM 1530 C C . VAL A 1 196 ? -11.583 17.713 26.521 1.00 63.22 196 VAL A C 1
ATOM 1532 O O . VAL A 1 196 ? -12.069 18.823 26.312 1.00 63.22 196 VAL A O 1
ATOM 1535 N N . GLU A 1 197 ? -10.924 17.382 27.629 1.00 56.28 197 GLU A N 1
ATOM 1536 C CA . GLU A 1 197 ? -10.673 18.285 28.753 1.00 56.28 197 GLU A CA 1
ATOM 1537 C C . GLU A 1 197 ? -10.354 19.715 28.289 1.00 56.28 197 GLU A C 1
ATOM 1539 O O . GLU A 1 197 ? -9.404 19.956 27.540 1.00 56.28 197 GLU A O 1
ATOM 1544 N N . GLY A 1 198 ? -11.178 20.676 28.720 1.00 52.22 198 GLY A N 1
ATOM 1545 C CA . GLY A 1 198 ? -10.955 22.100 28.463 1.00 52.22 198 GLY A CA 1
ATOM 1546 C C . GLY A 1 198 ? -11.151 22.565 27.014 1.00 52.22 198 GLY A C 1
ATOM 1547 O O . GLY A 1 198 ? -10.802 23.705 26.712 1.00 52.22 198 GLY A O 1
ATOM 1548 N N . LYS A 1 199 ? -11.702 21.738 26.113 1.00 57.88 199 LYS A N 1
ATOM 1549 C CA . LYS A 1 199 ? -12.009 22.124 24.724 1.00 57.88 199 LYS A CA 1
ATOM 1550 C C . LYS A 1 199 ? -13.514 22.148 24.478 1.00 57.88 199 LYS A C 1
ATOM 1552 O O . LYS A 1 199 ? -14.220 21.191 24.765 1.00 57.88 199 LYS A O 1
ATOM 1557 N N . SER A 1 200 ? -13.982 23.231 23.862 1.00 55.06 200 SER A N 1
ATOM 1558 C CA . SER A 1 200 ? -15.392 23.462 23.520 1.00 55.06 200 SER A CA 1
ATOM 1559 C C . SER A 1 200 ? -15.916 22.592 22.370 1.00 55.06 200 SER A C 1
ATOM 1561 O O . SER A 1 200 ? -17.123 22.511 22.169 1.00 55.06 200 SER A O 1
ATOM 1563 N N . ALA A 1 201 ? -15.036 21.922 21.617 1.00 67.19 201 ALA A N 1
ATOM 1564 C CA . ALA A 1 201 ? -15.414 21.025 20.529 1.00 67.19 201 ALA A CA 1
ATOM 1565 C C . ALA A 1 201 ? -15.008 19.580 20.847 1.00 67.19 201 ALA A C 1
ATOM 1567 O O . ALA A 1 201 ? -13.821 19.282 21.012 1.00 67.19 201 ALA A O 1
ATOM 1568 N N . GLY A 1 202 ? -15.997 18.682 20.892 1.00 83.62 202 GLY A N 1
ATOM 1569 C CA . GLY A 1 202 ? -15.759 17.244 20.998 1.00 83.62 202 GLY A CA 1
ATOM 1570 C C . GLY A 1 202 ? -14.974 16.702 19.799 1.00 83.62 202 GLY A C 1
ATOM 1571 O O . GLY A 1 202 ? -15.056 17.235 18.688 1.00 83.62 202 GLY A O 1
ATOM 1572 N N . ARG A 1 203 ? -14.205 15.638 20.028 1.00 89.25 203 ARG A N 1
ATOM 1573 C CA . ARG A 1 203 ? -13.336 14.984 19.048 1.00 89.25 203 ARG A CA 1
ATOM 1574 C C . ARG A 1 203 ? -13.736 13.536 18.826 1.00 89.25 203 ARG A C 1
ATOM 1576 O O . ARG A 1 203 ? -14.112 12.841 19.764 1.00 89.25 203 ARG A O 1
ATOM 1583 N N . THR A 1 204 ? -13.615 13.075 17.588 1.00 94.62 204 THR A N 1
ATOM 1584 C CA . THR A 1 204 ? -13.778 11.656 17.259 1.00 94.62 204 THR A CA 1
ATOM 1585 C C . THR A 1 204 ? -12.557 10.848 17.692 1.00 94.62 204 THR A C 1
ATOM 1587 O O . THR A 1 204 ? -11.472 11.396 17.914 1.00 94.62 204 THR A O 1
ATOM 1590 N N . ALA A 1 205 ? -12.708 9.524 17.757 1.00 95.12 205 ALA A N 1
ATOM 1591 C CA . ALA A 1 205 ? -11.598 8.609 18.020 1.00 95.12 205 ALA A CA 1
ATOM 1592 C C . ALA A 1 205 ? -10.422 8.818 17.042 1.00 95.12 205 ALA A C 1
ATOM 1594 O O . ALA A 1 205 ? -9.268 8.830 17.466 1.00 95.12 205 ALA A O 1
ATOM 1595 N N . LEU A 1 206 ? -10.711 9.084 15.758 1.00 96.88 206 LEU A N 1
ATOM 1596 C CA . LEU A 1 206 ? -9.691 9.359 14.738 1.00 96.88 206 LEU A CA 1
ATOM 1597 C C . LEU A 1 206 ? -8.899 10.632 15.054 1.00 96.88 206 LEU A C 1
ATOM 1599 O O . LEU A 1 206 ? -7.676 10.633 14.975 1.00 96.88 206 LEU A O 1
ATOM 1603 N N . GLN A 1 207 ? -9.582 11.708 15.451 1.00 93.12 207 GLN A N 1
ATOM 1604 C CA . GLN A 1 207 ? -8.936 12.974 15.806 1.00 93.12 207 GLN A CA 1
ATOM 1605 C C . GLN A 1 207 ? -8.079 12.864 17.076 1.00 93.12 207 GLN A C 1
ATOM 1607 O O . GLN A 1 207 ? -7.062 13.546 17.188 1.00 93.12 207 GLN A O 1
ATOM 1612 N N . LEU A 1 208 ? -8.490 12.032 18.040 1.00 90.38 208 LEU A N 1
ATOM 1613 C CA . LEU A 1 208 ? -7.725 11.772 19.262 1.00 90.38 208 LEU A CA 1
ATOM 1614 C C . LEU A 1 208 ? -6.447 10.981 18.970 1.00 90.38 208 LEU A C 1
ATOM 1616 O O . LEU A 1 208 ? -5.369 11.429 19.357 1.00 90.38 208 LEU A O 1
ATOM 1620 N N . ALA A 1 209 ? -6.566 9.864 18.248 1.00 92.56 209 ALA A N 1
ATOM 1621 C CA . ALA A 1 209 ? -5.426 9.034 17.862 1.00 92.56 209 ALA A CA 1
ATOM 1622 C C . ALA A 1 209 ? -4.430 9.805 16.982 1.00 92.56 209 ALA A C 1
ATOM 1624 O O . ALA A 1 209 ? -3.223 9.752 17.209 1.00 92.56 209 ALA A O 1
ATOM 1625 N N . ALA A 1 210 ? -4.938 10.597 16.029 1.00 92.00 210 ALA A N 1
ATOM 1626 C CA . ALA A 1 210 ? -4.114 11.449 15.179 1.00 92.00 210 ALA A CA 1
ATOM 1627 C C . ALA A 1 210 ? -3.311 12.468 16.000 1.00 92.00 210 ALA A C 1
ATOM 1629 O O . ALA A 1 210 ? -2.102 12.571 15.816 1.00 92.00 210 ALA A O 1
ATOM 1630 N N . GLN A 1 211 ? -3.947 13.170 16.950 1.00 86.25 211 GLN A N 1
ATOM 1631 C CA . GLN A 1 211 ? -3.245 14.138 17.802 1.00 86.25 211 GLN A CA 1
ATOM 1632 C C . GLN A 1 211 ? -2.162 13.479 18.671 1.00 86.25 211 GLN A C 1
ATOM 1634 O O . GLN A 1 211 ? -1.125 14.081 18.922 1.00 86.25 211 GLN A O 1
ATOM 1639 N N . LYS A 1 212 ? -2.406 12.262 19.163 1.00 83.12 212 LYS A N 1
ATOM 1640 C CA . LYS A 1 212 ? -1.438 11.525 19.986 1.00 83.12 212 LYS A CA 1
ATOM 1641 C C . LYS A 1 212 ? -0.308 10.885 19.172 1.00 83.12 212 LYS A C 1
ATOM 1643 O O . LYS A 1 212 ? 0.690 10.482 19.759 1.00 83.12 212 LYS A O 1
ATOM 1648 N N . GLY A 1 213 ? -0.440 10.824 17.845 1.00 87.44 213 GLY A N 1
ATOM 1649 C CA . GLY A 1 213 ? 0.533 10.174 16.967 1.00 87.44 213 GLY A CA 1
ATOM 1650 C C . GLY A 1 213 ? 0.432 8.644 16.959 1.00 87.44 213 GLY A C 1
ATOM 1651 O O . GLY A 1 213 ? 1.397 7.973 16.594 1.00 87.44 213 GLY A O 1
ATOM 1652 N N . ASP A 1 214 ? -0.717 8.080 17.344 1.00 90.31 214 ASP A N 1
ATOM 1653 C CA . ASP A 1 214 ? -0.924 6.632 17.465 1.00 90.31 214 ASP A CA 1
ATOM 1654 C C . ASP A 1 214 ? -1.252 5.999 16.099 1.00 90.31 214 ASP A C 1
ATOM 1656 O O . ASP A 1 214 ? -2.416 5.789 15.746 1.00 90.31 214 ASP A O 1
ATOM 1660 N N . LEU A 1 215 ? -0.207 5.716 15.308 1.00 92.88 215 LEU A N 1
ATOM 1661 C CA . LEU A 1 215 ? -0.311 5.238 13.918 1.00 92.88 215 LEU A CA 1
ATOM 1662 C C . LEU A 1 215 ? -1.191 3.990 13.764 1.00 92.88 215 LEU A C 1
ATOM 1664 O O . LEU A 1 215 ? -2.102 4.000 12.940 1.00 92.88 215 LEU A O 1
ATOM 1668 N N . GLU A 1 216 ? -0.976 2.950 14.576 1.00 94.94 216 GLU A N 1
ATOM 1669 C CA . GLU A 1 216 ? -1.732 1.693 14.450 1.00 94.94 216 GLU A CA 1
ATOM 1670 C C . GLU A 1 216 ? -3.234 1.908 14.697 1.00 94.94 216 GLU A C 1
ATOM 1672 O O . GLU A 1 216 ? -4.079 1.375 13.979 1.00 94.94 216 GLU A O 1
ATOM 1677 N N . VAL A 1 217 ? -3.595 2.738 15.680 1.00 96.69 217 VAL A N 1
ATOM 1678 C CA . VAL A 1 217 ? -5.000 3.070 15.948 1.00 96.69 217 VAL A CA 1
ATOM 1679 C C . VAL A 1 217 ? -5.613 3.830 14.773 1.00 96.69 217 VAL A C 1
ATOM 1681 O O . VAL A 1 217 ? -6.751 3.549 14.389 1.00 96.69 217 VAL A O 1
ATOM 1684 N N . VAL A 1 218 ? -4.876 4.776 14.185 1.00 97.12 218 VAL A N 1
ATOM 1685 C CA . VAL A 1 218 ? -5.343 5.510 13.004 1.00 97.12 218 VAL A CA 1
ATOM 1686 C C . VAL A 1 218 ? -5.547 4.567 11.826 1.00 97.12 218 VAL A C 1
ATOM 1688 O O . VAL A 1 218 ? -6.612 4.614 11.220 1.00 97.12 218 VAL A O 1
ATOM 1691 N N . GLU A 1 219 ? -4.613 3.664 11.537 1.00 96.19 219 GLU A N 1
ATOM 1692 C CA . GLU A 1 219 ? -4.766 2.666 10.469 1.00 96.19 219 GLU A CA 1
ATOM 1693 C C . GLU A 1 219 ? -6.018 1.801 10.661 1.00 96.19 219 GLU A C 1
ATOM 1695 O O . GLU A 1 219 ? -6.816 1.641 9.731 1.00 96.19 219 GLU A O 1
ATOM 1700 N N . VAL A 1 220 ? -6.246 1.312 11.885 1.00 97.50 220 VAL A N 1
ATOM 1701 C CA . VAL A 1 220 ? -7.451 0.549 12.232 1.00 97.50 220 VAL A CA 1
ATOM 1702 C C . VAL A 1 220 ? -8.713 1.370 11.976 1.00 97.50 220 VAL A C 1
ATOM 1704 O O . VAL A 1 220 ? -9.641 0.880 11.334 1.00 97.50 220 VAL A O 1
ATOM 1707 N N . LEU A 1 221 ? -8.765 2.621 12.437 1.00 97.44 221 LEU A N 1
ATOM 1708 C CA . LEU A 1 221 ? -9.932 3.484 12.243 1.00 97.44 221 LEU A CA 1
ATOM 1709 C C . LEU A 1 221 ? -10.160 3.811 10.763 1.00 97.44 221 LEU A C 1
ATOM 1711 O O . LEU A 1 221 ? -11.299 3.775 10.303 1.00 97.44 221 LEU A O 1
ATOM 1715 N N . LEU A 1 222 ? -9.098 4.089 10.002 1.00 96.19 222 LEU A N 1
ATOM 1716 C CA . LEU A 1 222 ? -9.169 4.391 8.570 1.00 96.19 222 LEU A CA 1
ATOM 1717 C C . LEU A 1 222 ? -9.621 3.196 7.724 1.00 96.19 222 LEU A C 1
ATOM 1719 O O . LEU A 1 222 ? -10.159 3.407 6.637 1.00 96.19 222 LEU A O 1
ATOM 1723 N N . SER A 1 223 ? -9.437 1.965 8.212 1.00 95.06 223 SER A N 1
ATOM 1724 C CA . SER A 1 223 ? -9.972 0.761 7.562 1.00 95.06 223 SER A CA 1
ATOM 1725 C C . SER A 1 223 ? -11.504 0.671 7.628 1.00 95.06 223 SER A C 1
ATOM 1727 O O . SER A 1 223 ? -12.113 -0.088 6.873 1.00 95.06 223 SER A O 1
ATOM 1729 N N . HIS A 1 224 ? -12.145 1.457 8.500 1.00 96.12 224 HIS A N 1
ATOM 1730 C CA . HIS A 1 224 ? -13.588 1.432 8.683 1.00 96.12 224 HIS A CA 1
ATOM 1731 C C . HIS A 1 224 ? -14.313 2.256 7.596 1.00 96.12 224 HIS A C 1
ATOM 1733 O O . HIS A 1 224 ? -14.061 3.458 7.463 1.00 96.12 224 HIS A O 1
ATOM 1739 N N . PRO A 1 225 ? -15.289 1.680 6.864 1.00 94.38 225 PRO A N 1
ATOM 1740 C CA . PRO A 1 225 ? -15.888 2.303 5.675 1.00 94.38 225 PRO A CA 1
ATOM 1741 C C . PRO A 1 225 ? -16.671 3.592 5.964 1.00 94.38 225 PRO A C 1
ATOM 1743 O O . PRO A 1 225 ? -16.871 4.411 5.074 1.00 94.38 225 PRO A O 1
ATOM 1746 N N . ALA A 1 226 ? -17.106 3.796 7.210 1.00 95.06 226 ALA A N 1
ATOM 1747 C CA . ALA A 1 226 ? -17.806 5.014 7.611 1.00 95.06 226 ALA A CA 1
ATOM 1748 C C . ALA A 1 226 ? -16.889 6.251 7.731 1.00 95.06 226 ALA A C 1
ATOM 1750 O O . ALA A 1 226 ? -17.396 7.363 7.880 1.00 95.06 226 ALA A O 1
ATOM 1751 N N . ILE A 1 227 ? -15.556 6.113 7.696 1.00 95.56 227 ILE A N 1
ATOM 1752 C CA . ILE A 1 227 ? -14.630 7.257 7.715 1.00 95.56 227 ILE A CA 1
ATOM 1753 C C . ILE A 1 227 ? -14.599 7.942 6.343 1.00 95.56 227 ILE A C 1
ATOM 1755 O O . ILE A 1 227 ? -14.228 7.342 5.338 1.00 95.56 227 ILE A O 1
ATOM 1759 N N . THR A 1 228 ? -14.958 9.227 6.304 1.00 94.88 228 THR A N 1
ATOM 1760 C CA . THR A 1 228 ? -15.026 10.022 5.072 1.00 94.88 228 THR A CA 1
ATOM 1761 C C . THR A 1 228 ? -13.758 10.856 4.871 1.00 94.88 228 THR A C 1
ATOM 1763 O O . THR A 1 228 ? -12.910 10.974 5.760 1.00 94.88 228 THR A O 1
ATOM 1766 N N . LYS A 1 229 ? -13.636 11.482 3.694 1.00 91.75 229 LYS A N 1
ATOM 1767 C CA . LYS A 1 229 ? -12.552 12.433 3.398 1.00 91.75 229 LYS A CA 1
ATOM 1768 C C . LYS A 1 229 ? -12.552 13.641 4.348 1.00 91.75 229 LYS A C 1
ATOM 1770 O O . LYS A 1 229 ? -11.482 14.099 4.732 1.00 91.75 229 LYS A O 1
ATOM 1775 N N . ASP A 1 230 ? -13.724 14.119 4.768 1.00 93.50 230 ASP A N 1
ATOM 1776 C CA . ASP A 1 230 ? -13.843 15.246 5.704 1.00 93.50 230 ASP A CA 1
ATOM 1777 C C . ASP A 1 230 ? -13.301 14.890 7.099 1.00 93.50 230 ASP A C 1
ATOM 1779 O O . ASP A 1 230 ? -12.575 15.674 7.709 1.00 93.50 230 ASP A O 1
ATOM 1783 N N . ASP A 1 231 ? -13.552 13.669 7.581 1.00 94.31 231 ASP A N 1
ATOM 1784 C CA . ASP A 1 231 ? -13.005 13.217 8.868 1.00 94.31 231 ASP A CA 1
ATOM 1785 C C . ASP A 1 231 ? -11.480 13.136 8.838 1.00 94.31 231 ASP A C 1
ATOM 1787 O O . ASP A 1 231 ? -10.820 13.553 9.793 1.00 94.31 231 ASP A O 1
ATOM 1791 N N . LYS A 1 232 ? -10.924 12.636 7.725 1.00 94.62 232 LYS A N 1
ATOM 1792 C CA . LYS A 1 232 ? -9.477 12.619 7.487 1.00 94.62 232 LYS A CA 1
ATOM 1793 C C . LYS A 1 232 ? -8.909 14.035 7.495 1.00 94.62 232 LYS A C 1
ATOM 1795 O O . LYS A 1 232 ? -7.953 14.288 8.217 1.00 94.62 232 LYS A O 1
ATOM 1800 N N . SER A 1 233 ? -9.539 14.970 6.780 1.00 93.38 233 SER A N 1
ATOM 1801 C CA . SER A 1 233 ? -9.112 16.375 6.730 1.00 93.38 233 SER A CA 1
ATOM 1802 C C . SER A 1 233 ? -9.126 17.044 8.109 1.00 93.38 233 SER A C 1
ATOM 1804 O O . SER A 1 233 ? -8.200 17.777 8.451 1.00 93.38 233 SER A O 1
ATOM 1806 N N . LYS A 1 234 ? -10.150 16.779 8.929 1.00 92.88 234 LYS A N 1
ATOM 1807 C CA . LYS A 1 234 ? -10.254 17.312 10.298 1.00 92.88 234 LYS A CA 1
ATOM 1808 C C . LYS A 1 234 ? -9.230 16.711 11.256 1.00 92.88 234 LYS A C 1
ATOM 1810 O O . LYS A 1 234 ? -8.820 17.379 12.202 1.00 92.88 234 LYS A O 1
ATOM 1815 N N . ALA A 1 235 ? -8.856 15.447 11.069 1.00 92.75 235 ALA A N 1
ATOM 1816 C CA . ALA A 1 235 ? -7.765 14.836 11.820 1.00 92.75 235 ALA A CA 1
ATOM 1817 C C . ALA A 1 235 ? -6.411 15.402 11.360 1.00 92.75 235 ALA A C 1
ATOM 1819 O O . ALA A 1 235 ? -5.600 15.796 12.194 1.00 92.75 235 ALA A O 1
ATOM 1820 N N . LEU A 1 236 ? -6.213 15.537 10.046 1.00 93.38 236 LEU A N 1
ATOM 1821 C CA . LEU A 1 236 ? -5.005 16.086 9.436 1.00 93.38 236 LEU A CA 1
ATOM 1822 C C . LEU A 1 236 ? -4.696 17.499 9.946 1.00 93.38 236 LEU A C 1
ATOM 1824 O O . LEU A 1 236 ? -3.570 17.752 10.363 1.00 93.38 236 LEU A O 1
ATOM 1828 N N . SER A 1 237 ? -5.695 18.390 10.003 1.00 90.94 237 SER A N 1
ATOM 1829 C CA . SER A 1 237 ? -5.506 19.775 10.465 1.00 90.94 237 SER A CA 1
ATOM 1830 C C . SER A 1 237 ? -5.003 19.888 11.908 1.00 90.94 237 SER A C 1
ATOM 1832 O O . SER A 1 237 ? -4.400 20.894 12.271 1.00 90.94 237 SER A O 1
ATOM 1834 N N . LEU A 1 238 ? -5.271 18.880 12.747 1.00 86.94 238 LEU A N 1
ATOM 1835 C CA . LEU A 1 238 ? -4.772 18.843 14.123 1.00 86.94 238 LEU A CA 1
ATOM 1836 C C . LEU A 1 238 ? -3.291 18.457 14.179 1.00 86.94 238 LEU A C 1
ATOM 1838 O O . LEU A 1 238 ? -2.572 18.959 15.030 1.00 86.94 238 LEU A O 1
ATOM 1842 N N . VAL A 1 239 ? -2.846 17.588 13.271 1.00 87.62 239 VAL A N 1
ATOM 1843 C CA . VAL A 1 239 ? -1.479 17.050 13.241 1.00 87.62 239 VAL A CA 1
ATOM 1844 C C . VAL A 1 239 ? -0.515 18.005 12.540 1.00 87.62 239 VAL A C 1
ATOM 1846 O O . VAL A 1 239 ? 0.636 18.133 12.951 1.00 87.62 239 VAL A O 1
ATOM 1849 N N . THR A 1 240 ? -0.962 18.702 11.491 1.00 84.75 240 THR A N 1
ATOM 1850 C CA . THR A 1 240 ? -0.097 19.600 10.708 1.00 84.75 240 THR A CA 1
ATOM 1851 C C . THR A 1 240 ? 0.403 20.792 11.520 1.00 84.75 240 THR A C 1
ATOM 1853 O O . THR A 1 240 ? 1.576 21.136 11.418 1.00 84.75 240 THR A O 1
ATOM 1856 N N . ALA A 1 241 ? -0.451 21.388 12.360 1.00 78.62 241 ALA A N 1
ATOM 1857 C CA . ALA A 1 241 ? -0.069 22.525 13.201 1.00 78.62 241 ALA A CA 1
ATOM 1858 C C . ALA A 1 241 ? 1.019 22.148 14.223 1.00 78.62 241 ALA A C 1
ATOM 1860 O O . ALA A 1 241 ? 1.999 22.878 14.387 1.00 78.62 241 ALA A O 1
ATOM 1861 N N . ASP A 1 242 ? 0.869 20.982 14.856 1.00 75.75 242 ASP A N 1
ATOM 1862 C CA . ASP A 1 242 ? 1.833 20.458 15.825 1.00 75.75 242 ASP A CA 1
ATOM 1863 C C . ASP A 1 242 ? 3.159 20.076 15.126 1.00 75.75 242 ASP A C 1
ATOM 1865 O O . ASP A 1 242 ? 4.241 20.390 15.626 1.00 75.75 242 ASP A O 1
ATOM 1869 N N . ASN A 1 243 ? 3.099 19.479 13.926 1.00 81.12 243 ASN A N 1
ATOM 1870 C CA . ASN A 1 243 ? 4.281 19.100 13.139 1.00 81.12 243 ASN A CA 1
ATOM 1871 C C . ASN A 1 243 ? 5.091 20.323 12.662 1.00 81.12 243 ASN A C 1
ATOM 1873 O O . ASN A 1 243 ? 6.313 20.342 12.815 1.00 81.12 243 ASN A O 1
ATOM 1877 N N . ASP A 1 244 ? 4.439 21.371 12.146 1.00 83.56 244 ASP A N 1
ATOM 1878 C CA . ASP A 1 244 ? 5.128 22.591 11.696 1.00 83.56 244 ASP A CA 1
ATOM 1879 C C . ASP A 1 244 ? 5.863 23.296 12.844 1.00 83.56 244 ASP A C 1
ATOM 1881 O O . ASP A 1 244 ? 6.975 23.805 12.663 1.00 83.56 244 ASP A O 1
ATOM 1885 N N . LEU A 1 245 ? 5.268 23.304 14.041 1.00 81.56 245 LEU A N 1
ATOM 1886 C CA . LEU A 1 245 ? 5.914 23.831 15.237 1.00 81.56 245 LEU A CA 1
ATOM 1887 C C . LEU A 1 245 ? 7.126 22.979 15.633 1.00 81.56 245 LEU A C 1
ATOM 1889 O O . LEU A 1 245 ? 8.201 23.531 15.864 1.00 81.56 245 LEU A O 1
ATOM 1893 N N . LEU A 1 246 ? 6.981 21.650 15.649 1.00 80.50 246 LEU A N 1
ATOM 1894 C CA . LEU A 1 246 ? 8.065 20.718 15.976 1.00 80.50 246 LEU A CA 1
ATOM 1895 C C . LEU A 1 246 ? 9.233 20.801 14.993 1.00 80.50 246 LEU A C 1
ATOM 1897 O O . LEU A 1 246 ? 10.385 20.773 15.415 1.00 80.50 246 LEU A O 1
ATOM 1901 N N . LYS A 1 247 ? 8.974 20.971 13.694 1.00 85.12 247 LYS A N 1
ATOM 1902 C CA . LYS A 1 247 ? 10.033 21.178 12.693 1.00 85.12 247 LYS A CA 1
ATOM 1903 C C . LYS A 1 247 ? 10.846 22.445 12.955 1.00 85.12 247 LYS A C 1
ATOM 1905 O O . LYS A 1 247 ? 12.041 22.463 12.678 1.00 85.12 247 LYS A O 1
ATOM 1910 N N . ARG A 1 248 ? 10.219 23.497 13.494 1.00 85.44 248 ARG A N 1
ATOM 1911 C CA . ARG A 1 248 ? 10.900 24.756 13.841 1.00 85.44 248 ARG A CA 1
ATOM 1912 C C . ARG A 1 248 ? 11.693 24.657 15.139 1.00 85.44 248 ARG A C 1
ATOM 1914 O O . ARG A 1 248 ? 12.753 25.263 15.237 1.00 85.44 248 ARG A O 1
ATOM 1921 N N . THR A 1 249 ? 11.176 23.938 16.132 1.00 87.88 249 THR A N 1
ATOM 1922 C CA . THR A 1 249 ? 11.773 23.881 17.474 1.00 87.88 249 THR A CA 1
ATOM 1923 C C . THR A 1 249 ? 12.755 22.725 17.646 1.00 87.88 249 THR A C 1
ATOM 1925 O O . THR A 1 249 ? 13.761 22.889 18.330 1.00 87.88 249 THR A O 1
ATOM 1928 N N . TRP A 1 250 ? 12.495 21.572 17.023 1.00 82.75 250 TRP A N 1
ATOM 1929 C CA . TRP A 1 250 ? 13.270 20.340 17.191 1.00 82.75 250 TRP A CA 1
ATOM 1930 C C . TRP A 1 250 ? 13.357 19.498 15.898 1.00 82.75 250 TRP A C 1
ATOM 1932 O O . TRP A 1 250 ? 12.869 18.368 15.854 1.00 82.75 250 TRP A O 1
ATOM 1942 N N . PRO A 1 251 ? 14.024 19.995 14.838 1.00 78.00 251 PRO A N 1
ATOM 1943 C CA . PRO A 1 251 ? 13.965 19.438 13.476 1.00 78.00 251 PRO A CA 1
ATOM 1944 C C . PRO A 1 251 ? 14.429 17.979 13.315 1.00 78.00 251 PRO A C 1
ATOM 1946 O O . PRO A 1 251 ? 14.083 17.339 12.327 1.00 78.00 251 PRO A O 1
ATOM 1949 N N . ASN A 1 252 ? 15.184 17.439 14.276 1.00 75.44 252 ASN A N 1
ATOM 1950 C CA . ASN A 1 252 ? 15.732 16.078 14.228 1.00 75.44 252 ASN A CA 1
ATOM 1951 C C . ASN A 1 252 ? 15.024 15.097 15.183 1.00 75.44 252 ASN A C 1
ATOM 1953 O O . ASN A 1 252 ? 15.587 14.057 15.527 1.00 75.44 252 ASN A O 1
ATOM 1957 N N . SER A 1 253 ? 13.826 15.425 15.675 1.00 80.31 253 SER A N 1
ATOM 1958 C CA . SER A 1 253 ? 13.104 14.547 16.599 1.00 80.31 253 SER A CA 1
ATOM 1959 C C . SER A 1 253 ? 12.541 13.307 15.888 1.00 80.31 253 SER A C 1
ATOM 1961 O O . SER A 1 253 ? 12.040 13.369 14.764 1.00 80.31 253 SER A O 1
ATOM 1963 N N . LEU A 1 254 ? 12.564 12.158 16.573 1.00 80.81 254 LEU A N 1
ATOM 1964 C CA . LEU A 1 254 ? 11.899 10.933 16.099 1.00 80.81 254 LEU A CA 1
ATOM 1965 C C . LEU A 1 254 ? 10.378 11.134 15.930 1.00 80.81 254 LEU A C 1
ATOM 1967 O O . LEU A 1 254 ? 9.725 10.432 15.159 1.00 80.81 254 LEU A O 1
ATOM 1971 N N . GLU A 1 255 ? 9.824 12.114 16.639 1.00 79.75 255 GLU A N 1
ATOM 1972 C CA . GLU A 1 255 ? 8.418 12.497 16.605 1.00 79.75 255 GLU A CA 1
ATOM 1973 C C . GLU A 1 255 ? 8.014 13.109 15.259 1.00 79.75 255 GLU A C 1
ATOM 1975 O O . GLU A 1 255 ? 6.941 12.787 14.753 1.00 79.75 255 GLU A O 1
ATOM 1980 N N . ILE A 1 256 ? 8.901 13.869 14.601 1.00 81.31 256 ILE A N 1
ATOM 1981 C CA . ILE A 1 256 ? 8.649 14.390 13.247 1.00 81.31 256 ILE A CA 1
ATOM 1982 C C . ILE A 1 256 ? 8.429 13.250 12.255 1.00 81.31 256 ILE A C 1
ATOM 1984 O O . ILE A 1 256 ? 7.497 13.314 11.459 1.00 81.31 256 ILE A O 1
ATOM 1988 N N . LYS A 1 257 ? 9.229 12.177 12.329 1.00 81.94 257 LYS A N 1
ATOM 1989 C CA . LYS A 1 257 ? 9.068 11.026 11.429 1.00 81.94 257 LYS A CA 1
ATOM 1990 C C . LYS A 1 257 ? 7.690 10.377 11.594 1.00 81.94 257 LYS A C 1
ATOM 1992 O O . LYS A 1 257 ? 7.012 10.125 10.601 1.00 81.94 257 LYS A O 1
ATOM 1997 N N . ARG A 1 258 ? 7.259 10.168 12.844 1.00 84.38 258 ARG A N 1
ATOM 1998 C CA . ARG A 1 258 ? 5.931 9.614 13.157 1.00 84.38 258 ARG A CA 1
ATOM 1999 C C . ARG A 1 258 ? 4.806 10.525 12.671 1.00 84.38 258 ARG A C 1
ATOM 2001 O O . ARG A 1 258 ? 3.835 10.045 12.095 1.00 84.38 258 ARG A O 1
ATOM 2008 N N . LEU A 1 259 ? 4.933 11.836 12.870 1.00 85.44 259 LEU A N 1
ATOM 2009 C CA . LEU A 1 259 ? 3.929 12.801 12.423 1.00 85.44 259 LEU A CA 1
ATOM 2010 C C . LEU A 1 259 ? 3.899 12.938 10.896 1.00 85.44 259 LEU A C 1
ATOM 2012 O O . LEU A 1 259 ? 2.827 13.124 10.336 1.00 85.44 259 LEU A O 1
ATOM 2016 N N . ASP A 1 260 ? 5.033 12.816 10.206 1.00 86.88 260 ASP A N 1
ATOM 2017 C CA . ASP A 1 260 ? 5.081 12.797 8.740 1.00 86.88 260 ASP A CA 1
ATOM 2018 C C . ASP A 1 260 ? 4.418 11.531 8.168 1.00 86.88 260 ASP A C 1
ATOM 2020 O O . ASP A 1 260 ? 3.749 11.600 7.136 1.00 86.88 260 ASP A O 1
ATOM 2024 N N . GLU A 1 261 ? 4.559 10.383 8.835 1.00 89.19 261 GLU A N 1
ATOM 2025 C CA . GLU A 1 261 ? 3.812 9.157 8.515 1.00 89.19 261 GLU A CA 1
ATOM 2026 C C . GLU A 1 261 ? 2.309 9.329 8.789 1.00 89.19 261 GLU A C 1
ATOM 2028 O O . GLU A 1 261 ? 1.487 9.003 7.933 1.00 89.19 261 GLU A O 1
ATOM 2033 N N . MET A 1 262 ? 1.937 9.937 9.918 1.00 92.56 262 MET A N 1
ATOM 2034 C CA . MET A 1 262 ? 0.543 10.240 10.262 1.00 92.56 262 MET A CA 1
ATOM 2035 C C . MET A 1 262 ? -0.115 11.172 9.234 1.00 92.56 262 MET A C 1
ATOM 2037 O O . MET A 1 262 ? -1.219 10.907 8.753 1.00 92.56 262 MET A O 1
ATOM 2041 N N . ILE A 1 263 ? 0.578 12.249 8.855 1.00 92.25 263 ILE A N 1
ATOM 2042 C CA . ILE A 1 263 ? 0.140 13.178 7.807 1.00 92.25 263 ILE A CA 1
ATOM 2043 C C . ILE A 1 263 ? -0.060 12.424 6.494 1.00 92.25 263 ILE A C 1
ATOM 2045 O O . ILE A 1 263 ? -1.074 12.623 5.832 1.00 92.25 263 ILE A O 1
ATOM 2049 N N . PHE A 1 264 ? 0.864 11.532 6.130 1.00 90.88 264 PHE A N 1
ATOM 2050 C CA . PHE A 1 264 ? 0.755 10.741 4.908 1.00 90.88 264 PHE A CA 1
ATOM 2051 C C . PHE A 1 264 ? -0.470 9.806 4.906 1.00 90.88 264 PHE A C 1
ATOM 2053 O O . PHE A 1 264 ? -1.136 9.681 3.879 1.00 90.88 264 PHE A O 1
ATOM 2060 N N . LEU A 1 265 ? -0.811 9.188 6.044 1.00 91.75 265 LEU A N 1
ATOM 2061 C CA . LEU A 1 265 ? -2.005 8.339 6.181 1.00 91.75 265 LEU A CA 1
ATOM 2062 C C . LEU A 1 265 ? -3.318 9.126 6.044 1.00 91.75 265 LEU A C 1
ATOM 2064 O O . LEU A 1 265 ? -4.287 8.632 5.460 1.00 91.75 265 LEU A O 1
ATOM 2068 N N . LEU A 1 266 ? -3.355 10.345 6.589 1.00 93.62 266 LEU A N 1
ATOM 2069 C CA . LEU A 1 266 ? -4.544 11.204 6.606 1.00 93.62 266 LEU A CA 1
ATOM 2070 C C . LEU A 1 266 ? -4.698 12.059 5.339 1.00 93.62 266 LEU A C 1
ATOM 2072 O O . LEU A 1 266 ? -5.788 12.566 5.077 1.00 93.62 266 LEU A O 1
ATOM 2076 N N . ALA A 1 267 ? -3.627 12.222 4.566 1.00 91.19 267 ALA A N 1
ATOM 2077 C CA . ALA A 1 267 ? -3.601 13.019 3.350 1.00 91.19 267 ALA A CA 1
ATOM 2078 C C . ALA A 1 267 ? -4.532 12.468 2.256 1.00 91.19 267 ALA A C 1
ATOM 2080 O O . ALA A 1 267 ? -4.707 11.255 2.093 1.00 91.19 267 ALA A O 1
ATOM 2081 N N . ASP A 1 268 ? -5.103 13.387 1.475 1.00 87.94 268 ASP A N 1
ATOM 2082 C CA . ASP A 1 268 ? -5.707 13.053 0.188 1.00 87.94 268 ASP A CA 1
ATOM 2083 C C . ASP A 1 268 ? -4.630 12.696 -0.853 1.00 87.94 268 ASP A C 1
ATOM 2085 O O . ASP A 1 268 ? -3.430 12.856 -0.619 1.00 87.94 268 ASP A O 1
ATOM 2089 N N . ASP A 1 269 ? -5.055 12.188 -2.010 1.00 83.38 269 ASP A N 1
ATOM 2090 C CA . ASP A 1 269 ? -4.131 11.692 -3.034 1.00 83.38 269 ASP A CA 1
ATOM 2091 C C . ASP A 1 269 ? -3.197 12.796 -3.561 1.00 83.38 269 ASP A C 1
ATOM 2093 O O . ASP A 1 269 ? -2.016 12.540 -3.803 1.00 83.38 269 ASP A O 1
ATOM 2097 N N . ASN A 1 270 ? -3.684 14.038 -3.665 1.00 82.25 270 ASN A N 1
ATOM 2098 C CA . ASN A 1 270 ? -2.894 15.185 -4.123 1.00 82.25 270 ASN A CA 1
ATOM 2099 C C . ASN A 1 270 ? -1.797 15.543 -3.115 1.00 82.25 270 ASN A C 1
ATOM 2101 O O . ASN A 1 270 ? -0.632 15.730 -3.474 1.00 82.25 270 ASN A O 1
ATOM 2105 N N . LEU A 1 271 ? -2.148 15.626 -1.831 1.00 84.75 271 LEU A N 1
ATOM 2106 C CA . LEU A 1 271 ? -1.196 15.913 -0.769 1.00 84.75 271 LEU A CA 1
ATOM 2107 C C . LEU A 1 271 ? -0.198 14.763 -0.599 1.00 84.75 271 LEU A C 1
ATOM 2109 O O . LEU A 1 271 ? 0.993 15.027 -0.429 1.00 84.75 271 LEU A O 1
ATOM 2113 N N . LYS A 1 272 ? -0.636 13.503 -0.721 1.00 85.69 272 LYS A N 1
ATOM 2114 C CA . LYS A 1 272 ? 0.265 12.342 -0.759 1.00 85.69 272 LYS A CA 1
ATOM 2115 C C . LYS A 1 272 ? 1.273 12.461 -1.896 1.00 85.69 272 LYS A C 1
ATOM 2117 O O . LYS A 1 272 ? 2.468 12.330 -1.643 1.00 85.69 272 LYS A O 1
ATOM 2122 N N . ALA A 1 273 ? 0.826 12.760 -3.116 1.00 79.69 273 ALA A N 1
ATOM 2123 C CA . ALA A 1 273 ? 1.720 12.946 -4.256 1.00 79.69 273 ALA A CA 1
ATOM 2124 C C . ALA A 1 273 ? 2.738 14.072 -4.009 1.00 79.69 273 ALA A C 1
ATOM 2126 O O . ALA A 1 273 ? 3.931 13.878 -4.238 1.00 79.69 273 ALA A O 1
ATOM 2127 N N . ASN A 1 274 ? 2.309 15.199 -3.433 1.00 81.88 274 ASN A N 1
ATOM 2128 C CA . ASN A 1 274 ? 3.201 16.300 -3.055 1.00 81.88 274 ASN A CA 1
ATOM 2129 C C . ASN A 1 274 ? 4.237 15.901 -1.990 1.00 81.88 274 ASN A C 1
ATOM 2131 O O . ASN A 1 274 ? 5.402 16.295 -2.076 1.00 81.88 274 ASN A O 1
ATOM 2135 N N . ILE A 1 275 ? 3.837 15.115 -0.985 1.00 83.81 275 ILE A N 1
ATOM 2136 C CA . ILE A 1 275 ? 4.750 14.586 0.039 1.00 83.81 275 ILE A CA 1
ATOM 2137 C C . ILE A 1 275 ? 5.770 13.640 -0.602 1.00 83.81 275 ILE A C 1
ATOM 2139 O O . ILE A 1 275 ? 6.966 13.768 -0.341 1.00 83.81 275 ILE A O 1
ATOM 2143 N N . LEU A 1 276 ? 5.323 12.722 -1.464 1.00 82.69 276 LEU A N 1
ATOM 2144 C CA . LEU A 1 276 ? 6.202 11.787 -2.171 1.00 82.69 276 LEU A CA 1
ATOM 2145 C C . LEU A 1 276 ? 7.173 12.523 -3.098 1.00 82.69 276 LEU A C 1
ATOM 2147 O O . LEU A 1 276 ? 8.362 12.225 -3.071 1.00 82.69 276 LEU A O 1
ATOM 2151 N N . LYS A 1 277 ? 6.715 13.548 -3.825 1.00 79.88 277 LYS A N 1
ATOM 2152 C CA . LYS A 1 277 ? 7.573 14.418 -4.645 1.00 79.88 277 LYS A CA 1
ATOM 2153 C C . LYS A 1 277 ? 8.680 15.064 -3.811 1.00 79.88 277 LYS A C 1
ATOM 2155 O O . LYS A 1 277 ? 9.845 14.997 -4.188 1.00 79.88 277 LYS A O 1
ATOM 2160 N N . LYS A 1 278 ? 8.347 15.638 -2.648 1.00 83.31 278 LYS A N 1
ATOM 2161 C CA . LYS A 1 278 ? 9.349 16.214 -1.731 1.00 83.31 278 LYS A CA 1
ATOM 2162 C C . LYS A 1 278 ? 10.348 15.169 -1.230 1.00 83.31 278 LYS A C 1
ATOM 2164 O O . LYS A 1 278 ? 11.537 15.463 -1.175 1.00 83.31 278 LYS A O 1
ATOM 2169 N N . ARG A 1 279 ? 9.889 13.957 -0.893 1.00 84.31 279 ARG A N 1
ATOM 2170 C CA . ARG A 1 279 ? 10.768 12.847 -0.475 1.00 84.31 279 ARG A CA 1
ATOM 2171 C C . ARG A 1 279 ? 11.733 12.445 -1.591 1.00 84.31 279 ARG A C 1
ATOM 2173 O O . ARG A 1 279 ? 12.931 12.422 -1.351 1.00 84.31 279 ARG A O 1
ATOM 2180 N N . ILE A 1 280 ? 11.230 12.252 -2.812 1.00 80.50 280 ILE A N 1
ATOM 2181 C CA . ILE A 1 280 ? 12.047 11.965 -4.001 1.00 80.50 280 ILE A CA 1
ATOM 2182 C C . ILE A 1 280 ? 13.104 13.054 -4.217 1.00 80.50 280 ILE A C 1
ATOM 2184 O O . ILE A 1 280 ? 14.275 12.741 -4.400 1.00 80.50 280 ILE A O 1
ATOM 2188 N N . LEU A 1 281 ? 12.714 14.332 -4.178 1.00 82.94 281 LEU A N 1
ATOM 2189 C CA . LEU A 1 281 ? 13.645 15.447 -4.376 1.00 82.94 281 LEU A CA 1
ATOM 2190 C C . LEU A 1 281 ? 14.711 15.522 -3.275 1.00 82.94 281 LEU A C 1
ATOM 2192 O O . LEU A 1 281 ? 15.869 15.798 -3.577 1.00 82.94 281 LEU A O 1
ATOM 2196 N N . ASN A 1 282 ? 14.35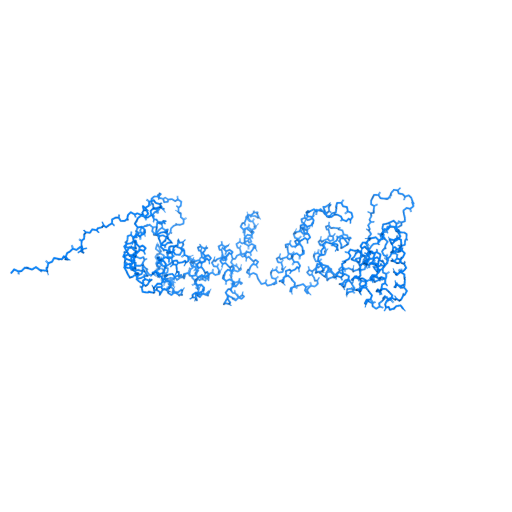2 15.237 -2.021 1.00 83.56 282 ASN A N 1
ATOM 2197 C CA . ASN A 1 282 ? 15.315 15.157 -0.922 1.00 83.56 282 ASN A CA 1
ATOM 2198 C C . ASN A 1 282 ? 16.289 13.986 -1.103 1.00 83.56 282 ASN A C 1
ATOM 2200 O O . ASN A 1 282 ? 17.494 14.167 -0.931 1.00 83.56 282 ASN A O 1
ATOM 2204 N N . ASP A 1 283 ? 15.785 12.817 -1.502 1.00 79.69 283 ASP A N 1
ATOM 2205 C CA . ASP A 1 283 ? 16.600 11.632 -1.773 1.00 79.69 283 ASP A CA 1
ATOM 2206 C C . ASP A 1 283 ? 17.571 11.900 -2.939 1.00 79.69 283 ASP A C 1
ATOM 2208 O O . ASP A 1 283 ? 18.757 11.584 -2.846 1.00 79.69 283 ASP A O 1
ATOM 2212 N N . ILE A 1 284 ? 17.117 12.588 -3.997 1.00 78.50 284 ILE A N 1
ATOM 2213 C CA . ILE A 1 284 ? 17.979 13.073 -5.090 1.00 78.50 284 ILE A CA 1
ATOM 2214 C C . ILE A 1 284 ? 18.999 14.104 -4.579 1.00 78.50 284 ILE A C 1
ATOM 2216 O O . ILE A 1 284 ? 20.174 14.080 -4.947 1.00 78.50 284 ILE A O 1
ATOM 2220 N N . GLY A 1 285 ? 18.578 15.006 -3.694 1.00 80.69 285 GLY A N 1
ATOM 2221 C CA . GLY A 1 285 ? 19.441 15.984 -3.035 1.00 80.69 285 GLY A CA 1
ATOM 2222 C C . GLY A 1 285 ? 20.582 15.345 -2.237 1.00 80.69 285 GLY A C 1
ATOM 2223 O O . GLY A 1 285 ? 21.690 15.889 -2.220 1.00 80.69 285 GLY A O 1
ATOM 2224 N N . ALA A 1 286 ? 20.343 14.175 -1.641 1.00 76.94 286 ALA A N 1
ATOM 2225 C CA . ALA A 1 286 ? 21.327 13.405 -0.883 1.00 76.94 286 ALA A CA 1
ATOM 2226 C C . ALA A 1 286 ? 22.332 12.642 -1.765 1.00 76.94 286 ALA A C 1
ATOM 2228 O O . ALA A 1 286 ? 23.304 12.089 -1.250 1.00 76.94 286 ALA A O 1
ATOM 2229 N N . ILE A 1 287 ? 22.142 12.627 -3.089 1.00 73.25 287 ILE A N 1
ATOM 2230 C CA . ILE A 1 287 ? 23.105 12.028 -4.009 1.00 73.25 287 ILE A CA 1
ATOM 2231 C C . ILE A 1 287 ? 24.410 12.825 -3.996 1.00 73.25 287 ILE A C 1
ATOM 2233 O O . ILE A 1 287 ? 24.440 14.027 -4.296 1.00 73.25 287 ILE A O 1
ATOM 2237 N N . GLU A 1 288 ? 25.506 12.120 -3.730 1.00 70.06 288 GLU A N 1
ATOM 2238 C CA . GLU A 1 288 ? 26.859 12.593 -4.001 1.00 70.06 288 GLU A CA 1
ATOM 2239 C C . GLU A 1 288 ? 27.205 12.286 -5.474 1.00 70.06 288 GLU A C 1
ATOM 2241 O O . GLU A 1 288 ? 27.257 11.110 -5.842 1.00 70.06 288 GLU A O 1
ATOM 2246 N N . PRO A 1 289 ? 27.474 13.283 -6.339 1.00 62.50 289 PRO A N 1
ATOM 2247 C CA . PRO A 1 289 ? 27.648 13.084 -7.788 1.00 62.50 289 PRO A CA 1
ATOM 2248 C C . PRO A 1 289 ? 28.671 12.003 -8.176 1.00 62.50 289 PRO A C 1
ATOM 2250 O O . PRO A 1 289 ? 28.490 11.284 -9.152 1.00 62.50 289 PRO A O 1
ATOM 2253 N N . LYS A 1 290 ? 29.732 11.838 -7.374 1.00 56.00 290 LYS A N 1
ATOM 2254 C CA . LYS A 1 290 ? 30.813 10.863 -7.605 1.00 56.00 290 LYS A CA 1
ATOM 2255 C C . LYS A 1 290 ? 30.496 9.442 -7.120 1.00 56.00 290 LYS A C 1
ATOM 2257 O O . LYS A 1 290 ? 31.333 8.559 -7.257 1.00 56.00 290 LYS A O 1
ATOM 2262 N N . THR A 1 291 ? 29.327 9.213 -6.518 1.00 53.19 291 THR A N 1
ATOM 2263 C CA . THR A 1 291 ? 28.973 7.908 -5.938 1.00 53.19 291 THR A CA 1
ATOM 2264 C C . THR A 1 291 ? 28.198 6.998 -6.886 1.00 53.19 291 THR A C 1
ATOM 2266 O O . THR A 1 291 ? 28.280 5.786 -6.738 1.00 53.19 291 THR A O 1
ATOM 2269 N N . LEU A 1 292 ? 27.494 7.515 -7.897 1.00 57.56 292 LEU A N 1
ATOM 2270 C CA . LEU A 1 292 ? 26.642 6.662 -8.736 1.00 57.56 292 LEU A CA 1
ATOM 2271 C C . LEU A 1 292 ? 27.400 5.695 -9.644 1.00 57.56 292 LEU A C 1
ATOM 2273 O O . LEU A 1 292 ? 26.842 4.660 -9.985 1.00 57.56 292 LEU A O 1
ATOM 2277 N N . LEU A 1 293 ? 28.657 5.975 -9.984 1.00 53.19 293 LEU A N 1
ATOM 2278 C CA . LEU A 1 293 ? 29.446 5.160 -10.903 1.00 53.19 293 LEU A CA 1
ATOM 2279 C C . LEU A 1 293 ? 30.843 4.908 -10.329 1.00 53.19 293 LEU A C 1
ATOM 2281 O O . LEU A 1 293 ? 31.621 5.838 -10.147 1.00 53.19 293 LEU A O 1
ATOM 2285 N N . ILE A 1 294 ? 31.169 3.642 -10.062 1.00 51.00 294 ILE A N 1
ATOM 2286 C CA . ILE A 1 294 ? 32.547 3.191 -9.783 1.00 51.00 294 ILE A CA 1
ATOM 2287 C C . ILE A 1 294 ? 33.264 2.867 -11.111 1.00 51.00 294 ILE A C 1
ATOM 2289 O O . ILE A 1 294 ? 34.485 2.950 -11.198 1.00 51.00 294 ILE A O 1
ATOM 2293 N N . ALA A 1 295 ? 32.498 2.529 -12.156 1.00 49.09 295 ALA A N 1
ATOM 2294 C CA . ALA A 1 295 ? 32.938 2.269 -13.529 1.00 49.09 295 ALA A CA 1
ATOM 2295 C C . ALA A 1 295 ? 31.760 2.522 -14.504 1.00 49.09 295 ALA A C 1
ATOM 2297 O O . ALA A 1 295 ? 30.621 2.577 -14.031 1.00 49.09 295 ALA A O 1
ATOM 2298 N N . PRO A 1 296 ? 31.969 2.591 -15.840 1.00 49.28 296 PRO A N 1
ATOM 2299 C CA . PRO A 1 296 ? 30.922 2.884 -16.838 1.00 49.28 296 PRO A CA 1
ATOM 2300 C C . PRO A 1 296 ? 29.657 2.006 -16.776 1.00 49.28 296 PRO A C 1
ATOM 2302 O O . PRO A 1 296 ? 28.627 2.371 -17.332 1.00 49.28 296 PRO A O 1
ATOM 2305 N N . ASN A 1 297 ? 29.718 0.860 -16.086 1.00 50.91 297 ASN A N 1
ATOM 2306 C CA . ASN A 1 297 ? 28.593 -0.060 -15.888 1.00 50.91 297 ASN A CA 1
ATOM 2307 C C . ASN A 1 297 ? 28.427 -0.530 -14.428 1.00 50.91 297 ASN A C 1
ATOM 2309 O O . ASN A 1 297 ? 27.721 -1.508 -14.181 1.00 50.91 297 ASN A O 1
ATOM 2313 N N . PHE A 1 298 ? 29.100 0.100 -13.457 1.00 55.06 298 PHE A N 1
ATOM 2314 C CA . PHE A 1 298 ? 29.052 -0.346 -12.063 1.00 55.06 298 PHE A CA 1
ATOM 2315 C C . PHE A 1 298 ? 28.547 0.754 -11.140 1.00 55.06 298 PHE A C 1
ATOM 2317 O O . PHE A 1 298 ? 29.234 1.745 -10.900 1.00 55.06 298 PHE A O 1
ATOM 2324 N N . VAL A 1 299 ? 27.353 0.534 -10.593 1.00 63.12 299 VAL A N 1
ATOM 2325 C CA . VAL A 1 299 ? 26.714 1.420 -9.621 1.00 63.12 299 VAL A CA 1
ATOM 2326 C C . VAL A 1 299 ? 27.108 1.003 -8.213 1.00 63.12 299 VAL A C 1
ATOM 2328 O O . VAL A 1 299 ? 27.043 -0.184 -7.880 1.00 63.12 299 VAL A O 1
ATOM 2331 N N . ASN A 1 300 ? 27.525 1.956 -7.375 1.00 68.31 300 ASN A N 1
ATOM 2332 C CA . ASN A 1 300 ? 27.840 1.637 -5.985 1.00 68.31 300 ASN A CA 1
ATOM 2333 C C . ASN A 1 300 ? 26.574 1.274 -5.187 1.00 68.31 300 ASN A C 1
ATOM 2335 O O . ASN A 1 300 ? 25.449 1.577 -5.586 1.00 68.31 300 ASN A O 1
ATOM 2339 N N . ASP A 1 301 ? 26.731 0.625 -4.036 1.00 68.81 301 ASP A N 1
ATOM 2340 C CA . ASP A 1 301 ? 25.570 0.125 -3.293 1.00 68.81 301 ASP A CA 1
ATOM 2341 C C . ASP A 1 301 ? 24.665 1.248 -2.760 1.00 68.81 301 ASP A C 1
ATOM 2343 O O . ASP A 1 301 ? 23.444 1.092 -2.754 1.00 68.81 301 ASP A O 1
ATOM 2347 N N . LYS A 1 302 ? 25.224 2.420 -2.415 1.00 67.25 302 LYS A N 1
ATOM 2348 C CA . LYS A 1 302 ? 24.431 3.604 -2.025 1.00 67.25 302 LYS A CA 1
ATOM 2349 C C . LYS A 1 302 ? 23.502 4.056 -3.153 1.00 67.25 302 LYS A C 1
ATOM 2351 O O . LYS A 1 302 ? 22.334 4.360 -2.927 1.00 67.25 302 LYS A O 1
ATOM 2356 N N . ALA A 1 303 ? 24.013 4.059 -4.372 1.00 67.69 303 ALA A N 1
ATOM 2357 C CA . ALA A 1 303 ? 23.274 4.429 -5.555 1.00 67.69 303 ALA A CA 1
ATOM 2358 C C . ALA A 1 303 ? 22.228 3.373 -5.929 1.00 67.69 303 ALA A C 1
ATOM 2360 O O . ALA A 1 303 ? 21.105 3.737 -6.252 1.00 67.69 303 ALA A O 1
ATOM 2361 N N . LYS A 1 304 ? 22.509 2.073 -5.775 1.00 70.88 304 LYS A N 1
ATOM 2362 C CA . LYS A 1 304 ? 21.476 1.029 -5.937 1.00 70.88 304 LYS A CA 1
ATOM 2363 C C . LYS A 1 304 ? 20.313 1.207 -4.961 1.00 70.88 304 LYS A C 1
ATOM 2365 O O . LYS A 1 304 ? 19.160 1.056 -5.364 1.00 70.88 304 LYS A O 1
ATOM 2370 N N . VAL A 1 305 ? 20.602 1.530 -3.696 1.00 71.56 305 VAL A N 1
ATOM 2371 C CA . VAL A 1 305 ? 19.575 1.781 -2.670 1.00 71.56 305 VAL A CA 1
ATOM 2372 C C . VAL A 1 305 ? 18.699 2.960 -3.076 1.00 71.56 305 VAL A C 1
ATOM 2374 O O . VAL A 1 305 ? 17.479 2.832 -3.106 1.00 71.56 305 VAL A O 1
ATOM 2377 N N . LEU A 1 306 ? 19.313 4.073 -3.474 1.00 71.06 306 LEU A N 1
ATOM 2378 C CA . LEU A 1 306 ? 18.589 5.234 -3.975 1.00 71.06 306 LEU A CA 1
ATOM 2379 C C . LEU A 1 306 ? 17.718 4.896 -5.197 1.00 71.06 306 LEU A C 1
ATOM 2381 O O . LEU A 1 306 ? 16.537 5.233 -5.212 1.00 71.06 306 LEU A O 1
ATOM 2385 N N . LEU A 1 307 ? 18.271 4.223 -6.210 1.00 74.38 307 LEU A N 1
ATOM 2386 C CA . LEU A 1 307 ? 17.530 3.848 -7.421 1.00 74.38 307 LEU A CA 1
ATOM 2387 C C . LEU A 1 307 ? 16.362 2.907 -7.108 1.00 74.38 307 LEU A C 1
ATOM 2389 O O . LEU A 1 307 ? 15.296 3.017 -7.711 1.00 74.38 307 LEU A O 1
ATOM 2393 N N . SER A 1 308 ? 16.528 2.031 -6.117 1.00 76.94 308 SER A N 1
ATOM 2394 C CA . SER A 1 308 ? 15.453 1.170 -5.619 1.00 76.94 308 SER A CA 1
ATOM 2395 C C . SER A 1 308 ? 14.356 1.982 -4.925 1.00 76.94 308 SER A C 1
ATOM 2397 O O . SER A 1 308 ? 13.176 1.759 -5.190 1.00 76.94 308 SER A O 1
ATOM 2399 N N . SER A 1 309 ? 14.719 2.964 -4.093 1.00 74.94 309 SER A N 1
ATOM 2400 C CA . SER A 1 309 ? 13.756 3.888 -3.478 1.00 74.94 309 SER A CA 1
ATOM 2401 C C . SER A 1 309 ? 12.985 4.679 -4.534 1.00 74.94 309 SER A C 1
ATOM 2403 O O . SER A 1 309 ? 11.759 4.741 -4.480 1.00 74.94 309 SER A O 1
ATOM 2405 N N . LEU A 1 310 ? 13.680 5.210 -5.544 1.00 74.62 310 LEU A N 1
ATOM 2406 C CA . LEU A 1 310 ? 13.070 5.914 -6.673 1.00 74.62 310 LEU A CA 1
ATOM 2407 C C . LEU A 1 310 ? 12.079 5.029 -7.444 1.00 74.62 310 LEU A C 1
ATOM 2409 O O . LEU A 1 310 ? 10.956 5.464 -7.702 1.00 74.62 310 LEU A O 1
ATOM 2413 N N . ASN A 1 311 ? 12.440 3.775 -7.735 1.00 78.81 311 ASN A N 1
ATOM 2414 C CA . ASN A 1 311 ? 11.527 2.811 -8.359 1.00 78.81 311 ASN A CA 1
ATOM 2415 C C . ASN A 1 311 ? 10.279 2.562 -7.493 1.00 78.81 311 ASN A C 1
ATOM 2417 O O . ASN A 1 311 ? 9.161 2.559 -8.008 1.00 78.81 311 ASN A O 1
ATOM 2421 N N . ASN A 1 312 ? 10.450 2.407 -6.176 1.00 79.69 312 ASN A N 1
ATOM 2422 C CA . ASN A 1 312 ? 9.334 2.194 -5.250 1.00 79.69 312 ASN A CA 1
ATOM 2423 C C . ASN A 1 312 ? 8.374 3.389 -5.214 1.00 79.69 312 ASN A C 1
ATOM 2425 O O . ASN A 1 312 ? 7.158 3.197 -5.153 1.00 79.69 312 ASN A O 1
ATOM 2429 N N . TYR A 1 313 ? 8.894 4.617 -5.283 1.00 76.31 313 TYR A N 1
ATOM 2430 C CA . TYR A 1 313 ? 8.049 5.806 -5.325 1.00 76.31 313 TYR A CA 1
ATOM 2431 C C . TYR A 1 313 ? 7.237 5.897 -6.615 1.00 76.31 313 TYR A C 1
ATOM 2433 O O . TYR A 1 313 ? 6.040 6.166 -6.556 1.00 76.31 313 TYR A O 1
ATOM 2441 N N . VAL A 1 314 ? 7.847 5.634 -7.773 1.00 75.12 314 VAL A N 1
ATOM 2442 C CA . VAL A 1 314 ? 7.133 5.711 -9.060 1.00 75.12 314 VAL A CA 1
ATOM 2443 C C . VAL A 1 314 ? 6.128 4.564 -9.234 1.00 75.12 314 VAL A C 1
ATOM 2445 O O . VAL A 1 314 ? 5.114 4.724 -9.913 1.00 75.12 314 VAL A O 1
ATOM 2448 N N . ALA A 1 315 ? 6.342 3.435 -8.554 1.00 78.62 315 ALA A N 1
ATOM 2449 C CA . ALA A 1 315 ? 5.379 2.338 -8.483 1.00 78.62 315 ALA A CA 1
ATOM 2450 C C . ALA A 1 315 ? 4.182 2.611 -7.544 1.00 78.62 315 ALA A C 1
ATOM 2452 O O . ALA A 1 315 ? 3.187 1.879 -7.595 1.00 78.62 315 ALA A O 1
ATOM 2453 N N . ASN A 1 316 ? 4.245 3.637 -6.686 1.00 79.00 316 ASN A N 1
ATOM 2454 C CA . ASN A 1 316 ? 3.158 3.964 -5.766 1.00 79.00 316 ASN A CA 1
ATOM 2455 C C . ASN A 1 316 ? 1.904 4.429 -6.537 1.00 79.00 316 ASN A C 1
ATOM 2457 O O . ASN A 1 316 ? 1.974 5.283 -7.421 1.00 79.00 316 ASN A O 1
ATOM 2461 N N . LYS A 1 317 ? 0.737 3.862 -6.201 1.00 78.50 317 LYS A N 1
ATOM 2462 C CA . LYS A 1 317 ? -0.518 4.112 -6.930 1.00 78.50 317 LYS A CA 1
ATOM 2463 C C . LYS A 1 317 ? -1.001 5.554 -6.782 1.00 78.50 317 LYS A C 1
ATOM 2465 O O . LYS A 1 317 ? -1.452 6.126 -7.769 1.00 78.50 317 LYS A O 1
ATOM 2470 N N . GLU A 1 318 ? -0.898 6.132 -5.586 1.00 74.56 318 GLU A N 1
ATOM 2471 C CA . GLU A 1 318 ? -1.293 7.521 -5.329 1.00 74.56 318 GLU A CA 1
ATOM 2472 C C . GLU A 1 318 ? -0.373 8.519 -6.036 1.00 74.56 318 GLU A C 1
ATOM 2474 O O . GLU A 1 318 ? -0.837 9.527 -6.565 1.00 74.56 318 GLU A O 1
ATOM 2479 N N . PHE A 1 319 ? 0.924 8.208 -6.110 1.00 72.56 319 PHE A N 1
ATOM 2480 C CA . PHE A 1 319 ? 1.866 8.964 -6.926 1.00 72.56 319 PHE A CA 1
ATOM 2481 C C . PHE A 1 319 ? 1.483 8.868 -8.406 1.00 72.56 319 PHE A C 1
ATOM 2483 O O . PHE A 1 319 ? 1.294 9.891 -9.057 1.00 72.56 319 PHE A O 1
ATOM 2490 N N . LYS A 1 320 ? 1.260 7.648 -8.916 1.00 70.94 320 LYS A N 1
ATOM 2491 C CA . LYS A 1 320 ? 0.916 7.390 -10.321 1.00 70.94 320 LYS A CA 1
ATOM 2492 C C . LYS A 1 320 ? -0.369 8.074 -10.779 1.00 70.94 320 LYS A C 1
ATOM 2494 O O . LYS A 1 320 ? -0.400 8.572 -11.898 1.00 70.94 320 LYS A O 1
ATOM 2499 N N . ALA A 1 321 ? -1.399 8.123 -9.936 1.00 66.56 321 ALA A N 1
ATOM 2500 C CA . ALA A 1 321 ? -2.662 8.792 -10.254 1.00 66.56 321 ALA A CA 1
ATOM 2501 C C . ALA A 1 321 ? -2.498 10.297 -10.534 1.00 66.56 321 ALA A C 1
ATOM 2503 O O . ALA A 1 321 ? -3.324 10.882 -11.224 1.00 66.56 321 ALA A O 1
ATOM 2504 N N . ASN A 1 322 ? -1.418 10.904 -10.033 1.00 64.12 322 ASN A N 1
ATOM 2505 C CA . ASN A 1 322 ? -1.120 12.325 -10.193 1.00 64.12 322 ASN A CA 1
ATOM 2506 C C . ASN A 1 322 ? 0.037 12.598 -11.176 1.00 64.12 322 ASN A C 1
ATOM 2508 O O . ASN A 1 322 ? 0.401 13.751 -11.392 1.00 64.12 322 ASN A O 1
ATOM 2512 N N . LEU A 1 323 ? 0.590 11.558 -11.819 1.00 59.88 323 LEU A N 1
ATOM 2513 C CA . LEU A 1 323 ? 1.682 11.663 -12.802 1.00 59.88 323 LEU A CA 1
ATOM 2514 C C . LEU A 1 323 ? 1.255 12.169 -14.185 1.00 59.88 323 LEU A C 1
ATOM 2516 O O . LEU A 1 323 ? 2.100 12.315 -15.071 1.00 59.88 323 LEU A O 1
ATOM 2520 N N . ASP A 1 324 ? -0.031 12.441 -14.388 1.00 57.16 324 ASP A N 1
ATOM 2521 C CA . ASP A 1 324 ? -0.534 12.980 -15.653 1.00 57.16 324 ASP A CA 1
ATOM 2522 C C . ASP A 1 324 ? -0.244 14.486 -15.810 1.00 57.16 324 ASP A C 1
ATOM 2524 O O . ASP A 1 324 ? -0.479 15.055 -16.877 1.00 57.16 324 ASP A O 1
ATOM 2528 N N . ASN A 1 325 ? 0.334 15.130 -14.786 1.00 61.25 325 ASN A N 1
ATOM 2529 C CA . ASN A 1 325 ? 0.814 16.503 -14.860 1.00 61.25 325 ASN A CA 1
ATOM 2530 C C . ASN A 1 325 ? 2.304 16.571 -15.279 1.00 61.25 325 ASN A C 1
ATOM 2532 O O . ASN A 1 325 ? 3.192 16.279 -14.472 1.00 61.25 325 ASN A O 1
ATOM 2536 N N . PRO A 1 326 ? 2.629 17.022 -16.507 1.00 53.69 326 PRO A N 1
ATOM 2537 C CA . PRO A 1 326 ? 4.008 17.081 -17.002 1.00 53.69 326 PRO A CA 1
ATOM 2538 C C . PRO A 1 326 ? 4.909 18.055 -16.223 1.00 53.69 326 PRO A C 1
ATOM 2540 O O . PRO A 1 326 ? 6.134 17.947 -16.301 1.00 53.69 326 PRO A O 1
ATOM 2543 N N . PHE A 1 327 ? 4.339 18.997 -15.463 1.00 54.56 327 PHE A N 1
ATOM 2544 C CA . PHE A 1 327 ? 5.117 19.921 -14.634 1.00 54.56 327 PHE A CA 1
ATOM 2545 C C . PHE A 1 327 ? 5.765 19.232 -13.426 1.00 54.56 327 PHE A C 1
ATOM 2547 O O . PHE A 1 327 ? 6.867 19.608 -13.039 1.00 54.56 327 PHE A O 1
ATOM 2554 N N . ASP A 1 328 ? 5.145 18.188 -12.872 1.00 66.94 328 ASP A N 1
ATOM 2555 C CA . ASP A 1 328 ? 5.656 17.526 -11.667 1.00 66.94 328 ASP A CA 1
ATOM 2556 C C . ASP A 1 328 ? 6.863 16.625 -11.940 1.00 66.94 328 ASP A C 1
ATOM 2558 O O . ASP A 1 328 ? 7.764 16.517 -11.105 1.00 66.94 328 ASP A O 1
ATOM 2562 N N . ALA A 1 329 ? 6.927 16.043 -13.138 1.00 74.25 329 ALA A N 1
ATOM 2563 C CA . ALA A 1 329 ? 8.067 15.256 -13.591 1.00 74.25 329 ALA A CA 1
ATOM 2564 C C . ALA A 1 329 ? 9.301 16.121 -13.905 1.00 74.25 329 ALA A C 1
ATOM 2566 O O . ALA A 1 329 ? 10.432 15.649 -13.783 1.00 74.25 329 ALA A O 1
ATOM 2567 N N . ARG A 1 330 ? 9.103 17.390 -14.287 1.00 83.81 330 ARG A N 1
ATOM 2568 C CA . ARG A 1 330 ? 10.190 18.294 -14.683 1.00 83.81 330 ARG A CA 1
ATOM 2569 C C . ARG A 1 330 ? 11.127 18.628 -13.526 1.00 83.81 330 ARG A C 1
ATOM 2571 O O . ARG A 1 330 ? 12.335 18.550 -13.704 1.00 83.81 330 ARG A O 1
ATOM 2578 N N . ASP A 1 331 ? 10.587 18.904 -12.341 1.00 84.00 331 ASP A N 1
ATOM 2579 C CA . ASP A 1 331 ? 11.406 19.197 -11.154 1.00 84.00 331 ASP A CA 1
ATOM 2580 C C . ASP A 1 331 ? 12.320 18.016 -10.791 1.00 84.00 331 ASP A C 1
ATOM 2582 O O . ASP A 1 331 ? 13.469 18.200 -10.394 1.00 84.00 331 ASP A O 1
ATOM 2586 N N . ILE A 1 332 ? 11.820 16.786 -10.966 1.00 81.31 332 ILE A N 1
ATOM 2587 C CA . ILE A 1 332 ? 12.587 15.555 -10.738 1.00 81.31 332 ILE A CA 1
ATOM 2588 C C . ILE A 1 332 ? 13.707 15.432 -11.779 1.00 81.31 332 ILE A C 1
ATOM 2590 O O . ILE A 1 332 ? 14.850 15.146 -11.421 1.00 81.31 332 ILE A O 1
ATOM 2594 N N . VAL A 1 333 ? 13.399 15.679 -13.056 1.00 84.81 333 VAL A N 1
ATOM 2595 C CA . VAL A 1 333 ? 14.385 15.686 -14.148 1.00 84.81 333 VAL A CA 1
ATOM 2596 C C . VAL A 1 333 ? 15.470 16.736 -13.904 1.00 84.81 333 VAL A C 1
ATOM 2598 O O . VAL A 1 333 ? 16.652 16.422 -14.029 1.00 84.81 333 VAL A O 1
ATOM 2601 N N . ASP A 1 334 ? 15.094 17.959 -13.538 1.00 86.81 334 ASP A N 1
ATOM 2602 C CA . ASP A 1 334 ? 16.030 19.062 -13.317 1.00 86.81 334 ASP A CA 1
ATOM 2603 C C . ASP A 1 334 ? 16.925 18.794 -12.094 1.00 86.81 334 ASP A C 1
ATOM 2605 O O . ASP A 1 334 ? 18.137 19.013 -12.157 1.00 86.81 334 ASP A O 1
ATOM 2609 N N . ALA A 1 335 ? 16.373 18.217 -11.019 1.00 84.88 335 ALA A N 1
ATOM 2610 C CA . ALA A 1 335 ? 17.151 17.789 -9.856 1.00 84.88 335 ALA A CA 1
ATOM 2611 C C . ALA A 1 335 ? 18.153 16.670 -10.198 1.00 84.88 335 ALA A C 1
ATOM 2613 O O . ALA A 1 335 ? 19.307 16.722 -9.767 1.00 84.88 335 ALA A O 1
ATOM 2614 N N . LEU A 1 336 ? 17.744 15.679 -11.000 1.00 81.31 336 LEU A N 1
ATOM 2615 C CA . LEU A 1 336 ? 18.636 14.611 -11.464 1.00 81.31 336 LEU A CA 1
ATOM 2616 C C . LEU A 1 336 ? 19.741 15.156 -12.371 1.00 81.31 336 LEU A C 1
ATOM 2618 O O . LEU A 1 336 ? 20.905 14.835 -12.146 1.00 81.31 336 LEU A O 1
ATOM 2622 N N . LYS A 1 337 ? 19.414 16.030 -13.331 1.00 81.25 337 LYS A N 1
ATOM 2623 C CA . LYS A 1 337 ? 20.402 16.702 -14.194 1.00 81.25 337 LYS A CA 1
ATOM 2624 C C . LYS A 1 337 ? 21.421 17.493 -13.382 1.00 81.25 337 LYS A C 1
ATOM 2626 O O . LYS A 1 337 ? 22.619 17.366 -13.615 1.00 81.25 337 LYS A O 1
ATOM 2631 N N . ALA A 1 338 ? 20.961 18.271 -12.401 1.00 83.12 338 ALA A N 1
ATOM 2632 C CA . ALA A 1 338 ? 21.836 19.062 -11.537 1.00 83.12 338 ALA A CA 1
ATOM 2633 C C . ALA A 1 338 ? 22.808 18.192 -10.722 1.00 83.12 338 ALA A C 1
ATOM 2635 O O . ALA A 1 338 ? 23.913 18.629 -10.404 1.00 83.12 338 ALA A O 1
ATOM 2636 N N . LYS A 1 339 ? 22.406 16.963 -10.379 1.00 78.31 339 LYS A N 1
ATOM 2637 C CA . LYS A 1 339 ? 23.212 16.036 -9.576 1.00 78.31 339 LYS A CA 1
ATOM 2638 C C . LYS A 1 339 ? 24.106 15.110 -10.391 1.00 78.31 339 LYS A C 1
ATOM 2640 O O . LYS A 1 339 ? 25.194 14.785 -9.925 1.00 78.31 339 LYS A O 1
ATOM 2645 N N . LEU A 1 340 ? 23.647 14.669 -11.558 1.00 75.00 340 LEU A N 1
ATOM 2646 C CA . LEU A 1 340 ? 24.243 13.574 -12.332 1.00 75.00 340 LEU A CA 1
ATOM 2647 C C . LEU A 1 340 ? 24.785 14.002 -13.697 1.00 75.00 340 LEU A C 1
ATOM 2649 O O . LEU A 1 340 ? 25.408 13.196 -14.384 1.00 75.00 340 LEU A O 1
ATOM 2653 N N . GLY A 1 341 ? 24.562 15.255 -14.088 1.00 75.56 341 GLY A N 1
ATOM 2654 C CA . GLY A 1 341 ? 24.914 15.758 -15.410 1.00 75.56 341 GLY A CA 1
ATOM 2655 C C . GLY A 1 341 ? 23.904 15.354 -16.484 1.00 75.56 341 GLY A C 1
ATOM 2656 O O . GLY A 1 341 ? 22.855 14.774 -16.205 1.00 75.56 341 GLY A O 1
ATOM 2657 N N . ASN A 1 342 ? 24.214 15.690 -17.736 1.00 72.31 342 ASN A N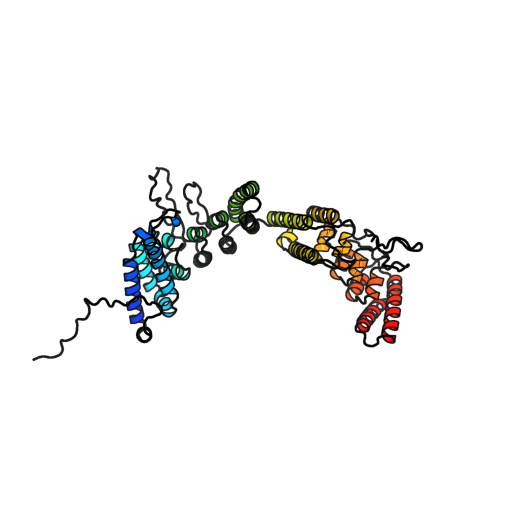 1
ATOM 2658 C CA . ASN A 1 342 ? 23.286 15.524 -18.857 1.00 72.31 342 ASN A CA 1
ATOM 2659 C C . ASN A 1 342 ? 23.092 14.057 -19.272 1.00 72.31 342 ASN A C 1
ATOM 2661 O O . ASN A 1 342 ? 21.992 13.695 -19.681 1.00 72.31 342 ASN A O 1
ATOM 2665 N N . ASP A 1 343 ? 24.098 13.199 -19.083 1.00 73.44 343 ASP A N 1
ATOM 2666 C CA . ASP A 1 343 ? 24.068 11.792 -19.517 1.00 73.44 343 ASP A CA 1
ATOM 2667 C C . ASP A 1 343 ? 23.382 10.855 -18.515 1.00 73.44 343 ASP A C 1
ATOM 2669 O O . ASP A 1 343 ? 23.369 9.633 -18.690 1.00 73.44 343 ASP A O 1
ATOM 2673 N N . PHE A 1 344 ? 22.798 11.408 -17.447 1.00 75.88 344 PHE A N 1
ATOM 2674 C CA . PHE A 1 344 ? 22.208 10.633 -16.361 1.00 75.88 344 PHE A CA 1
ATOM 2675 C C . PHE A 1 344 ? 21.170 9.621 -16.852 1.00 75.88 344 PHE A C 1
ATOM 2677 O O . PHE A 1 344 ? 21.107 8.516 -16.321 1.00 75.88 344 PHE A O 1
ATOM 2684 N N . ILE A 1 345 ? 20.395 9.940 -17.898 1.00 78.69 345 ILE A N 1
ATOM 2685 C CA . ILE A 1 345 ? 19.388 9.007 -18.409 1.00 78.69 345 ILE A CA 1
ATOM 2686 C C . ILE A 1 345 ? 20.035 7.699 -18.884 1.00 78.69 345 ILE A C 1
ATOM 2688 O O . ILE A 1 345 ? 19.510 6.623 -18.602 1.00 78.69 345 ILE A O 1
ATOM 2692 N N . LEU A 1 346 ? 21.208 7.768 -19.527 1.00 76.75 346 LEU A N 1
ATOM 2693 C CA . LEU A 1 346 ? 21.937 6.584 -19.983 1.00 76.75 346 LEU A CA 1
ATOM 2694 C C . LEU A 1 346 ? 22.463 5.755 -18.820 1.00 76.75 346 LEU A C 1
ATOM 2696 O O . LEU A 1 346 ? 22.456 4.524 -18.890 1.00 76.75 346 LEU A O 1
ATOM 2700 N N . GLN A 1 347 ? 22.894 6.429 -17.754 1.00 74.31 347 GLN A N 1
ATOM 2701 C CA . GLN A 1 347 ? 23.340 5.783 -16.524 1.00 74.31 347 GLN A CA 1
ATOM 2702 C C . GLN A 1 347 ? 22.178 5.089 -15.810 1.00 74.31 347 GLN A C 1
ATOM 2704 O O . GLN A 1 347 ? 22.380 4.054 -15.192 1.00 74.31 347 GLN A O 1
ATOM 2709 N N . LEU A 1 348 ? 20.959 5.629 -15.900 1.00 79.06 348 LEU A N 1
ATOM 2710 C CA . LEU A 1 348 ? 19.788 5.097 -15.205 1.00 79.06 348 LEU A CA 1
ATOM 2711 C C . LEU A 1 348 ? 19.133 3.911 -15.916 1.00 79.06 348 LEU A C 1
ATOM 2713 O O . LEU A 1 348 ? 18.677 2.992 -15.235 1.00 79.06 348 LEU A O 1
ATOM 2717 N N . ILE A 1 349 ? 19.096 3.898 -17.254 1.00 86.06 349 ILE A N 1
ATOM 2718 C CA . ILE A 1 349 ? 18.409 2.869 -18.066 1.00 86.06 349 ILE A CA 1
ATOM 2719 C C . ILE A 1 349 ? 18.664 1.417 -17.608 1.00 86.06 349 ILE A C 1
ATOM 2721 O O . ILE A 1 349 ? 17.698 0.654 -17.546 1.00 86.06 349 ILE A O 1
ATOM 2725 N N . PRO A 1 350 ? 19.893 0.992 -17.253 1.00 82.75 350 PRO A N 1
ATOM 2726 C CA . PRO A 1 350 ? 20.130 -0.382 -16.809 1.00 82.75 350 PRO A CA 1
ATOM 2727 C C . PRO A 1 350 ? 19.492 -0.716 -15.450 1.00 82.75 350 PRO A C 1
ATOM 2729 O O . PRO A 1 350 ? 19.254 -1.886 -15.162 1.00 82.75 350 PRO A O 1
ATOM 2732 N N . HIS A 1 351 ? 19.208 0.287 -14.615 1.00 79.44 351 HIS A N 1
ATOM 2733 C CA . HIS A 1 351 ? 18.967 0.121 -13.177 1.00 79.44 351 HIS A CA 1
ATOM 2734 C C . HIS A 1 351 ? 17.573 0.554 -12.705 1.00 79.44 351 HIS A C 1
ATOM 2736 O O . HIS A 1 351 ? 17.164 0.193 -11.601 1.00 79.44 351 HIS A O 1
ATOM 2742 N N . VAL A 1 352 ? 16.837 1.317 -13.513 1.00 82.06 352 VAL A N 1
ATOM 2743 C CA . VAL A 1 352 ? 15.498 1.813 -13.152 1.00 82.06 352 VAL A CA 1
ATOM 2744 C C . VAL A 1 352 ? 14.389 1.066 -13.884 1.00 82.06 352 VAL A C 1
ATOM 2746 O O . VAL A 1 352 ? 14.638 0.360 -14.866 1.00 82.06 352 VAL A O 1
ATOM 2749 N N . SER A 1 353 ? 13.158 1.187 -13.390 1.00 86.75 353 SER A N 1
ATOM 2750 C CA . SER A 1 353 ? 11.979 0.587 -14.013 1.00 86.75 353 SER A CA 1
ATOM 2751 C C . SER A 1 353 ? 11.529 1.367 -15.258 1.00 86.75 353 SER A C 1
ATOM 2753 O O . SER A 1 353 ? 11.873 2.538 -15.444 1.00 86.75 353 SER A O 1
ATOM 2755 N N . ALA A 1 354 ? 10.739 0.726 -16.122 1.00 88.56 354 ALA A N 1
ATOM 2756 C CA . ALA A 1 354 ? 10.138 1.380 -17.283 1.00 88.56 354 ALA A CA 1
ATOM 2757 C C . ALA A 1 354 ? 9.240 2.560 -16.884 1.00 88.56 354 ALA A C 1
ATOM 2759 O O . ALA A 1 354 ? 9.230 3.582 -17.562 1.00 88.56 354 ALA A O 1
ATOM 2760 N N . GLU A 1 355 ? 8.533 2.457 -15.759 1.00 85.88 355 GLU A N 1
ATOM 2761 C CA . GLU A 1 355 ? 7.700 3.531 -15.213 1.00 85.88 355 GLU A CA 1
ATOM 2762 C C . GLU A 1 355 ? 8.532 4.758 -14.835 1.00 85.88 355 GLU A C 1
ATOM 2764 O O . GLU A 1 355 ? 8.103 5.885 -15.079 1.00 85.88 355 GLU A O 1
ATOM 2769 N N . PHE A 1 356 ? 9.735 4.557 -14.288 1.00 83.94 356 PHE A N 1
ATOM 2770 C CA . PHE A 1 356 ? 10.650 5.661 -14.010 1.00 83.94 356 PHE A CA 1
ATOM 2771 C C . PHE A 1 356 ? 11.113 6.336 -15.307 1.00 83.94 356 PHE A C 1
ATOM 2773 O O . PHE A 1 356 ? 11.147 7.559 -15.384 1.00 83.94 356 PHE A O 1
ATOM 2780 N N . ILE A 1 357 ? 11.409 5.569 -16.361 1.00 87.88 357 ILE A N 1
ATOM 2781 C CA . ILE A 1 357 ? 11.748 6.157 -17.666 1.00 87.88 357 ILE A CA 1
ATOM 2782 C C . ILE A 1 357 ? 10.549 6.891 -18.290 1.00 87.88 357 ILE A C 1
ATOM 2784 O O . ILE A 1 357 ? 10.733 7.983 -18.821 1.00 87.88 357 ILE A O 1
ATOM 2788 N N . ASP A 1 358 ? 9.326 6.358 -18.191 1.00 87.12 358 ASP A N 1
ATOM 2789 C CA . ASP A 1 358 ? 8.105 7.048 -18.646 1.00 87.12 358 ASP A CA 1
ATOM 2790 C C . ASP A 1 358 ? 7.926 8.398 -17.935 1.00 87.12 358 ASP A C 1
ATOM 2792 O O . ASP A 1 358 ? 7.637 9.401 -18.587 1.00 87.12 358 ASP A O 1
ATOM 2796 N N . LEU A 1 359 ? 8.172 8.449 -16.619 1.00 83.75 359 LEU A N 1
ATOM 2797 C CA . LEU A 1 359 ? 8.180 9.693 -15.845 1.00 83.75 359 LEU A CA 1
ATOM 2798 C C . LEU A 1 359 ? 9.180 10.706 -16.418 1.00 83.75 359 LEU A C 1
ATOM 2800 O O . LEU A 1 359 ? 8.827 11.860 -16.655 1.00 83.75 359 LEU A O 1
ATOM 2804 N N . LEU A 1 360 ? 10.421 10.278 -16.652 1.00 85.88 360 LEU A N 1
ATOM 2805 C CA . LEU A 1 360 ? 11.471 11.148 -17.176 1.00 85.88 360 LEU A CA 1
ATOM 2806 C C . LEU A 1 360 ? 11.128 11.693 -18.576 1.00 85.88 360 LEU A C 1
ATOM 2808 O O . LEU A 1 360 ? 11.316 12.882 -18.839 1.00 85.88 360 LEU A O 1
ATOM 2812 N N . LEU A 1 361 ? 10.572 10.856 -19.456 1.00 87.56 361 LEU A N 1
ATOM 2813 C CA . LEU A 1 361 ? 10.135 11.262 -20.797 1.00 87.56 361 LEU A CA 1
ATOM 2814 C C . LEU A 1 361 ? 8.953 12.248 -20.739 1.00 87.56 361 LEU A C 1
ATOM 2816 O O . LEU A 1 361 ? 8.963 13.259 -21.443 1.00 87.56 361 LEU A O 1
ATOM 2820 N N . LYS A 1 362 ? 7.984 12.044 -19.833 1.00 84.75 362 LYS A N 1
ATOM 2821 C CA . LYS A 1 362 ? 6.907 13.020 -19.549 1.00 84.75 362 LYS A CA 1
ATOM 2822 C C . LYS A 1 362 ? 7.437 14.352 -19.027 1.00 84.75 362 LYS A C 1
ATOM 2824 O O . LYS A 1 362 ? 6.896 15.403 -19.371 1.00 84.75 362 LYS A O 1
ATOM 2829 N N . GLY A 1 363 ? 8.531 14.318 -18.266 1.00 84.00 363 GLY A N 1
ATOM 2830 C CA . GLY A 1 363 ? 9.293 15.488 -17.823 1.00 84.00 363 GLY A CA 1
ATOM 2831 C C . GLY A 1 363 ? 10.050 16.220 -18.941 1.00 84.00 363 GLY A C 1
ATOM 2832 O O . GLY A 1 363 ? 10.862 17.095 -18.647 1.00 84.00 363 GLY A O 1
ATOM 2833 N N . ARG A 1 364 ? 9.774 15.895 -20.215 1.00 83.06 364 ARG A N 1
ATOM 2834 C CA . ARG A 1 364 ? 10.367 16.487 -21.424 1.00 83.06 364 ARG A CA 1
ATOM 2835 C C . ARG A 1 364 ? 11.867 16.245 -21.553 1.00 83.06 364 ARG A C 1
ATOM 2837 O O . ARG A 1 364 ? 12.591 17.113 -22.045 1.00 83.06 364 ARG A O 1
ATOM 2844 N N . ILE A 1 365 ? 12.351 15.076 -21.133 1.00 86.06 365 ILE A N 1
ATOM 2845 C CA . ILE A 1 365 ? 13.645 14.632 -21.646 1.00 86.06 365 ILE A CA 1
ATOM 2846 C C . ILE A 1 365 ? 13.481 14.265 -23.115 1.00 86.06 365 ILE A C 1
ATOM 2848 O O . ILE A 1 365 ? 12.584 13.506 -23.474 1.00 86.06 365 ILE A O 1
ATOM 2852 N N . ASP A 1 366 ? 14.359 14.816 -23.945 1.00 87.19 366 ASP A N 1
ATOM 2853 C CA . ASP A 1 366 ? 14.460 14.454 -25.347 1.00 87.19 366 ASP A CA 1
ATOM 2854 C C . ASP A 1 366 ? 14.984 13.008 -25.475 1.00 87.19 366 ASP A C 1
ATOM 2856 O O . ASP A 1 366 ? 16.128 12.746 -25.089 1.00 87.19 366 ASP A O 1
ATOM 2860 N N . PRO A 1 367 ? 14.187 12.057 -26.004 1.00 89.44 367 PRO A N 1
ATOM 2861 C CA . PRO A 1 367 ? 14.636 10.680 -26.207 1.00 89.44 367 PRO A CA 1
ATOM 2862 C C . PRO A 1 367 ? 15.742 10.555 -27.269 1.00 89.44 367 PRO A C 1
ATOM 2864 O O . PRO A 1 367 ? 16.375 9.500 -27.356 1.00 89.44 367 PRO A O 1
ATOM 2867 N N . ASN A 1 368 ? 15.969 11.611 -28.058 1.00 89.81 368 ASN A N 1
ATOM 2868 C CA . ASN A 1 368 ? 16.946 11.684 -29.143 1.00 89.81 368 ASN A CA 1
ATOM 2869 C C . ASN A 1 368 ? 18.197 12.483 -28.785 1.00 89.81 368 ASN A C 1
ATOM 2871 O O . ASN A 1 368 ? 19.083 12.614 -29.632 1.00 89.81 368 ASN A O 1
ATOM 2875 N N . ALA A 1 369 ? 18.288 13.002 -27.557 1.00 86.06 369 ALA A N 1
ATOM 2876 C CA . ALA A 1 369 ? 19.468 13.727 -27.119 1.00 86.06 369 ALA A CA 1
ATOM 2877 C C . ALA A 1 369 ? 20.717 12.839 -27.296 1.00 86.06 369 ALA A C 1
ATOM 2879 O O . ALA A 1 369 ? 20.742 11.712 -26.791 1.00 86.06 369 ALA A O 1
ATOM 2880 N N . PRO A 1 370 ? 21.740 13.307 -28.034 1.00 82.19 370 PRO A N 1
ATOM 2881 C CA . PRO A 1 370 ? 23.010 12.611 -28.111 1.00 82.19 370 PRO A CA 1
ATOM 2882 C C . PRO A 1 370 ? 23.760 12.819 -26.796 1.00 82.19 370 PRO A C 1
ATOM 2884 O O . PRO A 1 370 ? 23.897 13.948 -26.323 1.00 82.19 370 PRO A O 1
ATOM 2887 N N . TYR A 1 371 ? 24.270 11.736 -26.228 1.00 76.31 371 TYR A N 1
ATOM 2888 C CA . TYR A 1 371 ? 25.008 11.767 -24.969 1.00 76.31 371 TYR A CA 1
ATOM 2889 C C . TYR A 1 371 ? 26.460 11.384 -25.228 1.00 76.31 371 TYR A C 1
ATOM 2891 O O . TYR A 1 371 ? 26.733 10.364 -25.869 1.00 76.31 371 TYR A O 1
ATOM 2899 N N . GLN A 1 372 ? 27.382 12.226 -24.769 1.00 70.38 372 GLN A N 1
ATOM 2900 C CA . GLN A 1 372 ? 28.813 12.063 -25.003 1.00 70.38 372 GLN A CA 1
ATOM 2901 C C . GLN A 1 372 ? 29.481 11.592 -23.719 1.00 70.38 372 GLN A C 1
ATOM 2903 O O . GLN A 1 372 ? 29.448 12.288 -22.712 1.00 70.38 372 GLN A O 1
ATOM 2908 N N . PHE A 1 373 ? 30.134 10.434 -23.761 1.00 61.22 373 PHE A N 1
ATOM 2909 C CA . PHE A 1 373 ? 31.002 10.022 -22.663 1.00 61.22 373 PHE A CA 1
ATOM 2910 C C . PHE A 1 373 ? 32.420 10.531 -22.929 1.00 61.22 373 PHE A C 1
ATOM 2912 O O . PHE A 1 373 ? 33.060 10.124 -23.900 1.00 61.22 373 PHE A O 1
ATOM 2919 N N . GLU A 1 374 ? 32.918 11.418 -22.066 1.00 52.78 374 GLU A N 1
ATOM 2920 C CA . GLU A 1 374 ? 34.344 11.737 -22.009 1.00 52.78 374 GLU A CA 1
ATOM 2921 C C . GLU A 1 374 ? 35.079 10.533 -21.408 1.00 52.78 374 GLU A C 1
ATOM 2923 O O . GLU A 1 374 ? 35.048 10.296 -20.200 1.00 52.78 374 GLU A O 1
ATOM 2928 N N . ASP A 1 375 ? 35.722 9.728 -22.252 1.00 51.19 375 ASP A N 1
ATOM 2929 C CA . ASP A 1 375 ? 36.549 8.603 -21.814 1.00 51.19 375 ASP A CA 1
ATOM 2930 C C . ASP A 1 375 ? 37.881 9.154 -21.259 1.00 51.19 375 ASP A C 1
ATOM 2932 O O . ASP A 1 375 ? 38.910 9.197 -21.938 1.00 51.19 375 ASP A O 1
ATOM 2936 N N . ILE A 1 376 ? 37.851 9.653 -20.014 1.00 44.78 376 ILE A N 1
ATOM 2937 C CA . ILE A 1 376 ? 38.970 10.352 -19.342 1.00 44.78 376 ILE A CA 1
ATOM 2938 C C . ILE A 1 376 ? 40.249 9.484 -19.315 1.00 44.78 376 ILE A C 1
ATOM 2940 O O . ILE A 1 376 ? 41.359 10.002 -19.234 1.00 44.78 376 ILE A O 1
ATOM 2944 N N . ALA A 1 377 ? 40.113 8.156 -19.417 1.00 44.94 377 ALA A N 1
ATOM 2945 C CA . ALA A 1 377 ? 41.227 7.211 -19.394 1.00 44.94 377 ALA A CA 1
ATOM 2946 C C . ALA A 1 377 ? 41.908 6.982 -20.760 1.00 44.94 377 ALA A C 1
ATOM 2948 O O . ALA A 1 377 ? 43.009 6.429 -20.792 1.00 44.94 377 ALA A O 1
ATOM 2949 N N . ARG A 1 378 ? 41.288 7.372 -21.886 1.00 46.88 378 ARG A N 1
ATOM 2950 C CA . ARG A 1 378 ? 41.837 7.136 -23.238 1.00 46.88 378 ARG A CA 1
ATOM 2951 C C . ARG A 1 378 ? 42.335 8.384 -23.956 1.00 46.88 378 ARG A C 1
ATOM 2953 O O . ARG A 1 378 ? 43.146 8.240 -24.863 1.00 46.88 378 ARG A O 1
ATOM 2960 N N . SER A 1 379 ? 41.990 9.582 -23.479 1.00 44.53 379 SER A N 1
ATOM 2961 C CA . SER A 1 379 ? 42.299 10.891 -24.093 1.00 44.53 379 SER A CA 1
ATOM 2962 C C . SER A 1 379 ? 43.788 11.243 -24.313 1.00 44.53 379 SER A C 1
ATOM 2964 O O . SER A 1 379 ? 44.108 12.375 -24.664 1.00 44.53 379 SER A O 1
ATOM 2966 N N . GLN A 1 380 ? 44.719 10.301 -24.149 1.00 48.28 380 GLN A N 1
ATOM 2967 C CA . GLN A 1 380 ? 46.151 10.485 -24.393 1.00 48.28 380 GLN A CA 1
ATOM 2968 C C . GLN A 1 380 ? 46.654 9.902 -25.725 1.00 48.28 380 GLN A C 1
ATOM 2970 O O . GLN A 1 380 ? 47.835 10.074 -26.030 1.00 48.28 380 GLN A O 1
ATOM 2975 N N . LYS A 1 381 ? 45.827 9.222 -26.539 1.00 53.56 381 LYS A N 1
ATOM 2976 C CA . LYS A 1 381 ? 46.288 8.667 -27.828 1.00 53.56 381 LYS A CA 1
ATOM 2977 C C . LYS A 1 381 ? 45.961 9.593 -29.017 1.00 53.56 381 LYS A C 1
ATOM 2979 O O . LYS A 1 381 ? 44.795 9.909 -29.225 1.00 53.56 381 LYS A O 1
ATOM 2984 N N . PRO A 1 382 ? 46.950 9.984 -29.854 1.00 49.31 382 PRO A N 1
ATOM 2985 C CA . PRO A 1 382 ? 46.773 10.967 -30.939 1.00 49.31 382 PRO A CA 1
ATOM 2986 C C . PRO A 1 382 ? 45.795 10.583 -32.061 1.00 49.31 382 PRO A C 1
ATOM 2988 O O . PRO A 1 382 ? 45.452 11.430 -32.880 1.00 49.31 382 PRO A O 1
ATOM 2991 N N . TRP A 1 383 ? 45.396 9.312 -32.152 1.00 60.56 383 TRP A N 1
ATOM 2992 C CA . TRP A 1 383 ? 44.505 8.786 -33.193 1.00 60.56 383 TRP A CA 1
ATOM 2993 C C . TRP A 1 383 ? 43.106 8.441 -32.672 1.00 60.56 383 TRP A C 1
ATOM 2995 O O . TRP A 1 383 ? 42.329 7.820 -33.400 1.00 60.56 383 TRP A O 1
ATOM 3005 N N . ASP A 1 384 ? 42.781 8.808 -31.429 1.00 53.31 384 ASP A N 1
ATOM 3006 C CA . ASP A 1 384 ? 41.439 8.594 -30.905 1.00 53.31 384 ASP A CA 1
ATOM 3007 C C . ASP A 1 384 ? 40.444 9.493 -31.650 1.00 53.31 384 ASP A C 1
ATOM 3009 O O . ASP A 1 384 ? 40.445 10.722 -31.583 1.00 53.31 384 ASP A O 1
ATOM 3013 N N . THR A 1 385 ? 39.623 8.811 -32.443 1.00 55.97 385 THR A N 1
ATOM 3014 C CA . THR A 1 385 ? 38.478 9.326 -33.185 1.00 55.97 385 THR A CA 1
ATOM 3015 C C . THR A 1 385 ? 37.479 10.007 -32.249 1.00 55.97 385 THR A C 1
ATOM 3017 O O . THR A 1 385 ? 37.402 9.642 -31.081 1.00 55.97 385 THR A O 1
ATOM 3020 N N . ALA A 1 386 ? 36.712 10.959 -32.793 1.00 56.78 386 ALA A N 1
ATOM 3021 C CA . ALA A 1 386 ? 35.640 11.739 -32.162 1.00 56.78 386 ALA A CA 1
ATOM 3022 C C . ALA A 1 386 ? 34.923 11.076 -30.955 1.00 56.78 386 ALA A C 1
ATOM 3024 O O . ALA A 1 386 ? 34.714 9.860 -30.969 1.00 56.78 386 ALA A O 1
ATOM 3025 N N . PRO A 1 387 ? 34.478 11.868 -29.952 1.00 59.38 387 PRO A N 1
ATOM 3026 C CA . PRO A 1 387 ? 33.843 11.352 -28.737 1.00 59.38 387 PRO A CA 1
ATOM 3027 C C . PRO A 1 387 ? 32.728 10.347 -29.051 1.00 59.38 387 PRO A C 1
ATOM 3029 O O . PRO A 1 387 ? 31.935 10.549 -29.975 1.00 59.38 387 PRO A O 1
ATOM 3032 N N . SER A 1 388 ? 32.666 9.255 -28.283 1.00 71.12 388 SER A N 1
ATOM 3033 C CA . SER A 1 388 ? 31.583 8.275 -28.395 1.00 71.12 388 SER A CA 1
ATOM 3034 C C . SER A 1 388 ? 30.243 8.942 -28.098 1.00 71.12 388 SER A C 1
ATOM 3036 O O . SER A 1 388 ? 30.088 9.573 -27.053 1.00 71.12 388 SER A O 1
ATOM 3038 N N . VAL A 1 389 ? 29.288 8.775 -29.008 1.00 80.31 389 VAL A N 1
ATOM 3039 C CA . VAL A 1 389 ? 27.914 9.257 -28.906 1.00 80.31 389 VAL A CA 1
ATOM 3040 C C . VAL A 1 389 ? 27.023 8.049 -28.678 1.00 80.31 389 VAL A C 1
ATOM 3042 O O . VAL A 1 389 ? 27.007 7.127 -29.492 1.00 80.31 389 VAL A O 1
ATOM 3045 N N . ASP A 1 390 ? 26.255 8.051 -27.597 1.00 84.44 390 ASP A N 1
ATOM 3046 C CA . ASP A 1 390 ? 25.247 7.028 -27.328 1.00 84.44 390 ASP A CA 1
ATOM 3047 C C . ASP A 1 390 ? 23.854 7.665 -27.226 1.00 84.44 390 ASP A C 1
ATOM 3049 O O . ASP A 1 390 ? 23.702 8.868 -27.007 1.00 84.44 390 ASP A O 1
ATOM 3053 N N . TYR A 1 391 ? 22.828 6.840 -27.412 1.00 89.38 391 TYR A N 1
ATOM 3054 C CA . TYR A 1 391 ? 21.424 7.248 -27.390 1.00 89.38 391 TYR A CA 1
ATOM 3055 C C . TYR A 1 391 ? 20.651 6.363 -26.421 1.00 89.38 391 TYR A C 1
ATOM 3057 O O . TYR A 1 391 ? 20.944 5.171 -26.285 1.00 89.38 391 TYR A O 1
ATOM 3065 N N . ALA A 1 392 ? 19.605 6.906 -25.796 1.00 90.69 392 ALA A N 1
ATOM 3066 C CA . ALA A 1 392 ? 18.776 6.157 -24.851 1.00 90.69 392 ALA A CA 1
ATOM 3067 C C . ALA A 1 392 ? 18.236 4.853 -25.467 1.00 90.69 392 ALA A C 1
ATOM 3069 O O . ALA A 1 392 ? 18.304 3.790 -24.847 1.00 90.69 392 ALA A O 1
ATOM 3070 N N . LEU A 1 393 ? 17.780 4.911 -26.725 1.00 94.75 393 LEU A N 1
ATOM 3071 C CA . LEU A 1 393 ? 17.275 3.745 -27.453 1.00 94.75 393 LEU A CA 1
ATOM 3072 C C . LEU A 1 393 ? 18.369 2.697 -27.703 1.00 94.75 393 LEU A C 1
ATOM 3074 O O . LEU A 1 393 ? 18.134 1.502 -27.523 1.00 94.75 393 LEU A O 1
ATOM 3078 N N . ALA A 1 394 ? 19.574 3.136 -28.068 1.00 92.62 394 ALA A N 1
ATOM 3079 C CA . ALA A 1 394 ? 20.721 2.265 -28.304 1.00 92.62 394 ALA A CA 1
ATOM 3080 C C . ALA A 1 394 ? 21.205 1.585 -27.011 1.00 92.62 394 ALA A C 1
ATOM 3082 O O . ALA A 1 394 ? 21.473 0.378 -27.016 1.00 92.62 394 ALA A O 1
ATOM 3083 N N . LYS A 1 395 ? 21.254 2.321 -25.891 1.00 89.94 395 LYS A N 1
ATOM 3084 C CA . LYS A 1 395 ? 21.562 1.775 -24.561 1.00 89.94 395 LYS A CA 1
ATOM 3085 C C . LYS A 1 395 ? 20.500 0.763 -24.128 1.00 89.94 395 LYS A C 1
ATOM 3087 O O . LYS A 1 395 ? 20.847 -0.379 -23.846 1.00 89.94 395 LYS A O 1
ATOM 3092 N N . ALA A 1 396 ? 19.213 1.114 -24.163 1.00 94.12 396 ALA A N 1
ATOM 3093 C CA . ALA A 1 396 ? 18.127 0.202 -23.785 1.00 94.12 396 ALA A CA 1
ATOM 3094 C C . ALA A 1 396 ? 18.111 -1.084 -24.632 1.00 94.12 396 ALA A C 1
ATOM 3096 O O . ALA A 1 396 ? 17.887 -2.180 -24.111 1.00 94.12 396 ALA A O 1
ATOM 3097 N N . ALA A 1 397 ? 18.415 -0.965 -25.928 1.00 95.44 397 ALA A N 1
ATOM 3098 C CA . ALA A 1 397 ? 18.510 -2.103 -26.828 1.00 95.44 397 ALA A CA 1
ATOM 3099 C C . ALA A 1 397 ? 19.676 -3.044 -26.488 1.00 95.44 397 ALA A C 1
ATOM 3101 O O . ALA A 1 397 ? 19.528 -4.265 -26.562 1.00 95.44 397 ALA A O 1
ATOM 3102 N N . ARG A 1 398 ? 20.821 -2.487 -26.083 1.00 91.12 398 ARG A N 1
ATOM 3103 C CA . ARG A 1 398 ? 22.020 -3.228 -25.666 1.00 91.12 398 ARG A CA 1
ATOM 3104 C C . ARG A 1 398 ? 21.818 -3.956 -24.338 1.00 91.12 398 ARG A C 1
ATOM 3106 O O . ARG A 1 398 ? 22.222 -5.110 -24.223 1.00 91.12 398 ARG A O 1
ATOM 3113 N N . GLU A 1 399 ? 21.160 -3.300 -23.385 1.00 91.00 399 GLU A N 1
ATOM 3114 C CA . GLU A 1 399 ? 20.885 -3.814 -22.033 1.00 91.00 399 GLU A CA 1
ATOM 3115 C C . GLU A 1 399 ? 19.672 -4.764 -21.970 1.00 91.00 399 GLU A C 1
ATOM 3117 O O . GLU A 1 399 ? 19.258 -5.171 -20.888 1.00 91.00 399 GLU A O 1
ATOM 3122 N N . ASN A 1 400 ? 19.086 -5.125 -23.119 1.00 94.69 400 ASN A N 1
ATOM 3123 C CA . ASN A 1 400 ? 17.922 -6.011 -23.219 1.00 94.69 400 ASN A CA 1
ATOM 3124 C C . ASN A 1 400 ? 16.699 -5.521 -22.417 1.00 94.69 400 ASN A C 1
ATOM 3126 O O . ASN A 1 400 ? 16.094 -6.277 -21.656 1.00 94.69 400 ASN A O 1
ATOM 3130 N N . ARG A 1 401 ? 16.331 -4.244 -22.583 1.00 95.62 401 ARG A N 1
ATOM 3131 C CA . ARG A 1 401 ? 15.184 -3.612 -21.908 1.00 95.62 401 ARG A CA 1
ATOM 3132 C C . ARG A 1 401 ? 14.012 -3.387 -22.882 1.00 95.62 401 ARG A C 1
ATOM 3134 O O . ARG A 1 401 ? 13.819 -2.263 -23.349 1.00 95.62 401 ARG A O 1
ATOM 3141 N N . PRO A 1 402 ? 13.241 -4.431 -23.262 1.00 96.31 402 PRO A N 1
ATOM 3142 C CA . PRO A 1 402 ? 12.175 -4.313 -24.266 1.00 96.31 402 PRO A CA 1
ATOM 3143 C C . PRO A 1 402 ? 11.017 -3.408 -23.816 1.00 96.31 402 PRO A C 1
ATOM 3145 O O . PRO A 1 402 ? 10.361 -2.787 -24.648 1.00 96.31 402 PRO A O 1
ATOM 3148 N N . ASP A 1 403 ? 10.780 -3.318 -22.510 1.00 95.56 403 ASP A N 1
ATOM 3149 C CA . ASP A 1 403 ? 9.857 -2.392 -21.853 1.00 95.56 403 ASP A CA 1
ATOM 3150 C C . ASP A 1 403 ? 10.242 -0.925 -22.111 1.00 95.56 403 ASP A C 1
ATOM 3152 O O . ASP A 1 403 ? 9.434 -0.147 -22.624 1.00 95.56 403 ASP A O 1
ATOM 3156 N N . ILE A 1 404 ? 11.503 -0.572 -21.849 1.00 95.56 404 ILE A N 1
ATOM 3157 C CA . ILE A 1 404 ? 12.048 0.772 -22.078 1.00 95.56 404 ILE A CA 1
ATOM 3158 C C . ILE A 1 404 ? 12.130 1.083 -23.576 1.00 95.56 404 ILE A C 1
ATOM 3160 O O . ILE A 1 404 ? 11.797 2.192 -23.981 1.00 95.56 404 ILE A O 1
ATOM 3164 N N . VAL A 1 405 ? 12.513 0.117 -24.420 1.00 97.50 405 VAL A N 1
ATOM 3165 C CA . VAL A 1 405 ? 12.542 0.286 -25.885 1.00 97.50 405 VAL A CA 1
ATOM 3166 C C . VAL A 1 405 ? 11.159 0.668 -26.407 1.00 97.50 405 VAL A C 1
ATOM 3168 O O . VAL A 1 405 ? 11.031 1.662 -27.114 1.00 97.50 405 VAL A O 1
ATOM 3171 N N . LYS A 1 406 ? 10.105 -0.063 -26.018 1.00 96.62 406 LYS A N 1
ATOM 3172 C CA . LYS A 1 406 ? 8.726 0.254 -26.425 1.00 96.62 406 LYS A CA 1
ATOM 3173 C C . LYS A 1 406 ? 8.304 1.658 -25.985 1.00 96.62 406 LYS A C 1
ATOM 3175 O O . LYS A 1 406 ? 7.657 2.359 -26.759 1.00 96.62 406 LYS A O 1
ATOM 3180 N N . LEU A 1 407 ? 8.681 2.078 -24.775 1.00 94.88 407 LEU A N 1
ATOM 3181 C CA . LEU A 1 407 ? 8.420 3.437 -24.297 1.00 94.88 407 LEU A CA 1
ATOM 3182 C C . LEU A 1 407 ? 9.178 4.485 -25.112 1.00 94.88 407 LEU A C 1
ATOM 3184 O O . LEU A 1 407 ? 8.557 5.409 -25.618 1.00 94.88 407 LEU A O 1
ATOM 3188 N N . LEU A 1 408 ? 10.487 4.337 -25.301 1.00 95.38 408 LEU A N 1
ATOM 3189 C CA . LEU A 1 408 ? 11.288 5.287 -26.076 1.00 95.38 408 LEU A CA 1
ATOM 3190 C C . LEU A 1 408 ? 10.741 5.456 -27.501 1.00 95.38 408 LEU A C 1
ATOM 3192 O O . LEU A 1 408 ? 10.580 6.584 -27.960 1.00 95.38 408 LEU A O 1
ATOM 3196 N N . LEU A 1 409 ? 10.357 4.359 -28.164 1.00 96.06 409 LEU A N 1
ATOM 3197 C CA . LEU A 1 409 ? 9.697 4.405 -29.474 1.00 96.06 409 LEU A CA 1
ATOM 3198 C C . LEU A 1 409 ? 8.363 5.163 -29.425 1.00 96.06 409 LEU A C 1
ATOM 3200 O O . LEU A 1 409 ? 8.101 5.999 -30.285 1.00 96.06 409 LEU A O 1
ATOM 3204 N N . LYS A 1 410 ? 7.537 4.925 -28.396 1.00 94.56 410 LYS A N 1
ATOM 3205 C CA . LYS A 1 410 ? 6.274 5.652 -28.182 1.00 94.56 410 LYS A CA 1
ATOM 3206 C C . LYS A 1 410 ? 6.489 7.167 -28.052 1.00 94.56 410 LYS A C 1
ATOM 3208 O O . LYS A 1 410 ? 5.635 7.926 -28.500 1.00 94.56 410 LYS A O 1
ATOM 3213 N N . TYR A 1 411 ? 7.603 7.602 -27.461 1.00 93.31 411 TYR A N 1
ATOM 3214 C CA . TYR A 1 411 ? 7.969 9.020 -27.330 1.00 93.31 411 TYR A CA 1
ATOM 3215 C C . TYR A 1 411 ? 8.773 9.569 -28.525 1.00 93.31 411 TYR A C 1
ATOM 3217 O O . TYR A 1 411 ? 9.248 10.699 -28.463 1.00 93.31 411 TYR A O 1
ATOM 3225 N N . GLY A 1 412 ? 8.897 8.819 -29.626 1.00 93.88 412 GLY A N 1
ATOM 3226 C CA . GLY A 1 412 ? 9.525 9.307 -30.858 1.00 93.88 412 GLY A CA 1
ATOM 3227 C C . GLY A 1 412 ? 11.048 9.183 -30.889 1.00 93.88 412 GLY A C 1
ATOM 3228 O O . GLY A 1 412 ? 11.711 9.994 -31.538 1.00 93.88 412 GLY A O 1
ATOM 3229 N N . ALA A 1 413 ? 11.614 8.192 -30.195 1.00 95.19 413 ALA A N 1
ATOM 3230 C CA . ALA A 1 413 ? 13.029 7.867 -30.331 1.00 95.19 413 ALA A CA 1
ATOM 3231 C C . ALA A 1 413 ? 13.380 7.469 -31.778 1.00 95.19 413 ALA A C 1
ATOM 3233 O O . ALA A 1 413 ? 12.715 6.627 -32.387 1.00 95.19 413 ALA A O 1
ATOM 3234 N N . ASP A 1 414 ? 14.455 8.042 -32.308 1.00 95.31 414 ASP A N 1
ATOM 3235 C CA . ASP A 1 414 ? 14.941 7.809 -33.657 1.00 95.31 414 ASP A CA 1
ATOM 3236 C C . ASP A 1 414 ? 15.599 6.430 -33.756 1.00 95.31 414 ASP A C 1
ATOM 3238 O O . ASP A 1 414 ? 16.681 6.163 -33.228 1.00 95.31 414 ASP A O 1
ATOM 3242 N N . VAL A 1 415 ? 14.940 5.537 -34.492 1.00 96.00 415 VAL A N 1
ATOM 3243 C CA . VAL A 1 415 ? 15.424 4.178 -34.752 1.00 96.00 415 VAL A CA 1
ATOM 3244 C C . VAL A 1 415 ? 16.666 4.133 -35.647 1.00 96.00 415 VAL A C 1
ATOM 3246 O O . VAL A 1 415 ? 17.322 3.091 -35.717 1.00 96.00 415 VAL A O 1
ATOM 3249 N N . LYS A 1 416 ? 16.981 5.233 -36.344 1.00 94.69 416 LYS A N 1
ATOM 3250 C CA . LYS A 1 416 ? 18.139 5.372 -37.237 1.00 94.69 416 LYS A CA 1
ATOM 3251 C C . LYS A 1 416 ? 19.358 5.971 -36.557 1.00 94.69 416 LYS A C 1
ATOM 3253 O O . LYS A 1 416 ? 20.439 5.912 -37.144 1.00 94.69 416 LYS A O 1
ATOM 3258 N N . ALA A 1 417 ? 19.210 6.502 -35.344 1.00 92.06 417 ALA A N 1
ATOM 3259 C CA . ALA A 1 417 ? 20.309 7.089 -34.597 1.00 92.06 417 ALA A CA 1
ATOM 3260 C C . ALA A 1 417 ? 21.452 6.072 -34.438 1.00 92.06 417 ALA A C 1
ATOM 3262 O O . ALA A 1 417 ? 21.254 4.943 -33.973 1.00 92.06 417 ALA A O 1
ATOM 3263 N N . LYS A 1 418 ? 22.657 6.462 -34.868 1.00 90.12 418 LYS A N 1
ATOM 3264 C CA . LYS A 1 418 ? 23.844 5.600 -34.862 1.00 90.12 418 LYS A CA 1
ATOM 3265 C C . LYS A 1 418 ? 24.695 5.910 -33.639 1.00 90.12 418 LYS A C 1
ATOM 3267 O O . LYS A 1 418 ? 25.427 6.893 -33.629 1.00 90.12 418 LYS A O 1
ATOM 3272 N N . ALA A 1 419 ? 24.627 5.043 -32.633 1.00 87.25 419 ALA A N 1
ATOM 3273 C CA . ALA A 1 419 ? 25.481 5.125 -31.457 1.00 87.25 419 ALA A CA 1
ATOM 3274 C C . ALA A 1 419 ? 26.897 4.628 -31.785 1.00 87.25 419 ALA A C 1
ATOM 3276 O O . ALA A 1 419 ? 27.070 3.514 -32.291 1.00 87.25 419 ALA A O 1
ATOM 3277 N N . THR A 1 420 ? 27.917 5.423 -31.482 1.00 80.81 420 THR A N 1
ATOM 3278 C CA . THR A 1 420 ? 29.320 5.009 -31.527 1.00 80.81 420 THR A CA 1
ATOM 3279 C C . THR A 1 420 ? 29.702 4.466 -30.154 1.00 80.81 420 THR A C 1
ATOM 3281 O O . THR A 1 420 ? 29.782 5.190 -29.169 1.00 80.81 420 THR A O 1
ATOM 3284 N N . VAL A 1 421 ? 29.892 3.149 -30.068 1.00 64.62 421 VAL A N 1
ATOM 3285 C CA . VAL A 1 421 ? 30.249 2.474 -28.812 1.00 64.62 421 VAL A CA 1
ATOM 3286 C C . VAL A 1 421 ? 31.744 2.163 -28.825 1.00 64.62 421 VAL A C 1
ATOM 3288 O O . VAL A 1 421 ? 32.230 1.565 -29.784 1.00 64.62 421 VAL A O 1
ATOM 3291 N N . GLU A 1 422 ? 32.433 2.583 -27.760 1.00 54.41 422 GLU A N 1
ATOM 3292 C CA . GLU A 1 422 ? 33.806 2.250 -27.340 1.00 54.41 422 GLU A CA 1
ATOM 3293 C C . GLU A 1 422 ? 34.706 1.589 -28.406 1.00 54.41 422 GLU A C 1
ATOM 3295 O O . GLU A 1 422 ? 34.684 0.372 -28.612 1.00 54.41 422 GLU A O 1
ATOM 3300 N N . GLY A 1 423 ? 35.564 2.389 -29.047 1.00 52.81 423 GLY A N 1
ATOM 3301 C CA . GLY A 1 423 ? 36.664 1.891 -29.883 1.00 52.81 423 GLY A CA 1
ATOM 3302 C C . GLY A 1 423 ? 36.263 1.308 -31.243 1.00 52.81 423 GLY A C 1
ATOM 3303 O O . GLY A 1 423 ? 37.116 0.750 -31.931 1.00 52.81 423 GLY A O 1
ATOM 3304 N N . LYS A 1 424 ? 34.992 1.424 -31.656 1.00 56.75 424 LYS A N 1
ATOM 3305 C CA . LYS A 1 424 ? 34.540 1.061 -33.009 1.00 56.75 424 LYS A CA 1
ATOM 3306 C C . LYS A 1 424 ? 34.284 2.305 -33.850 1.00 56.75 424 LYS A C 1
ATOM 3308 O O . LYS A 1 424 ? 33.487 3.160 -33.481 1.00 56.75 424 LYS A O 1
ATOM 3313 N N . SER A 1 425 ? 34.905 2.352 -35.025 1.00 56.31 425 SER A N 1
ATOM 3314 C CA . SER A 1 425 ? 34.816 3.479 -35.964 1.00 56.31 425 SER A CA 1
ATOM 3315 C C . SER A 1 425 ? 33.450 3.606 -36.655 1.00 56.31 425 SER A C 1
ATOM 3317 O O . SER A 1 425 ? 33.145 4.653 -37.215 1.00 56.31 425 SER A O 1
ATOM 3319 N N . ALA A 1 426 ? 32.620 2.555 -36.632 1.00 69.44 426 ALA A N 1
ATOM 3320 C CA . ALA A 1 426 ? 31.299 2.547 -37.259 1.00 69.44 426 ALA A CA 1
ATOM 3321 C C . ALA A 1 426 ? 30.189 2.599 -36.200 1.00 69.44 426 ALA A C 1
ATOM 3323 O O . ALA A 1 426 ? 30.043 1.672 -35.397 1.00 69.44 426 ALA A O 1
ATOM 3324 N N . GLY A 1 427 ? 29.397 3.674 -36.222 1.00 84.12 427 GLY A N 1
ATOM 3325 C CA . GLY A 1 427 ? 28.197 3.800 -35.396 1.00 84.12 427 GLY A CA 1
ATOM 3326 C C . GLY A 1 427 ? 27.152 2.736 -35.745 1.00 84.12 427 GLY A C 1
ATOM 3327 O O . GLY A 1 427 ? 27.031 2.332 -36.902 1.00 84.12 427 GLY A O 1
ATOM 3328 N N . ARG A 1 428 ? 26.402 2.277 -34.739 1.00 90.38 428 ARG A N 1
ATOM 3329 C CA . ARG A 1 428 ? 25.396 1.213 -34.856 1.00 90.38 428 ARG A CA 1
ATOM 3330 C C . ARG A 1 428 ? 24.020 1.698 -34.422 1.00 90.38 428 ARG A C 1
ATOM 3332 O O . ARG A 1 428 ? 23.900 2.406 -33.425 1.00 90.38 428 ARG A O 1
ATOM 3339 N N . THR A 1 429 ? 22.982 1.279 -35.137 1.00 94.50 429 THR A N 1
ATOM 3340 C CA . THR A 1 429 ? 21.590 1.529 -34.740 1.00 94.50 429 THR A CA 1
ATOM 3341 C C . THR A 1 429 ? 21.183 0.640 -33.565 1.00 94.50 429 THR A C 1
ATOM 3343 O O . THR A 1 429 ? 21.811 -0.387 -33.280 1.00 94.50 429 THR A O 1
ATOM 3346 N N . ALA A 1 430 ? 20.085 0.992 -32.893 1.00 95.50 430 ALA A N 1
ATOM 3347 C CA . ALA A 1 430 ? 19.520 0.170 -31.823 1.00 95.50 430 ALA A CA 1
ATOM 3348 C C . ALA A 1 430 ? 19.197 -1.265 -32.288 1.00 95.50 430 ALA A C 1
ATOM 3350 O O . ALA A 1 430 ? 19.430 -2.216 -31.541 1.00 95.50 430 ALA A O 1
ATOM 3351 N N . LEU A 1 431 ? 18.736 -1.439 -33.536 1.00 96.81 431 LEU A N 1
ATOM 3352 C CA . LEU A 1 431 ? 18.448 -2.757 -34.116 1.00 96.81 431 LEU A CA 1
ATOM 3353 C C . LEU A 1 431 ? 19.721 -3.593 -34.282 1.00 96.81 431 LEU A C 1
ATOM 3355 O O . LEU A 1 431 ? 19.743 -4.761 -33.899 1.00 96.81 431 LEU A O 1
ATOM 3359 N N . GLN A 1 432 ? 20.792 -2.984 -34.792 1.00 94.62 432 GLN A N 1
ATOM 3360 C CA . GLN A 1 432 ? 22.090 -3.642 -34.952 1.00 94.62 432 GLN A CA 1
ATOM 3361 C C . GLN A 1 432 ? 22.681 -4.052 -33.594 1.00 94.62 432 GLN A C 1
ATOM 3363 O O . GLN A 1 432 ? 23.158 -5.175 -33.440 1.00 94.62 432 GLN A O 1
ATOM 3368 N N . LEU A 1 433 ? 22.595 -3.180 -32.582 1.00 93.56 433 LEU A N 1
ATOM 3369 C CA . LEU A 1 433 ? 23.049 -3.486 -31.221 1.00 93.56 433 LEU A CA 1
ATOM 3370 C C . LEU A 1 433 ? 22.236 -4.615 -30.575 1.00 93.56 433 LEU A C 1
ATOM 3372 O O . LEU A 1 433 ? 22.825 -5.527 -29.995 1.00 93.56 433 LEU A O 1
ATOM 3376 N N . ALA A 1 434 ? 20.905 -4.582 -30.692 1.00 95.62 434 ALA A N 1
ATOM 3377 C CA . ALA A 1 434 ? 20.035 -5.640 -30.183 1.00 95.62 434 ALA A CA 1
ATOM 3378 C C . ALA A 1 434 ? 20.337 -6.989 -30.848 1.00 95.62 434 ALA A C 1
ATOM 3380 O O . ALA A 1 434 ? 20.420 -8.009 -30.161 1.00 95.62 434 ALA A O 1
ATOM 3381 N N . ALA A 1 435 ? 20.555 -6.984 -32.168 1.00 95.06 435 ALA A N 1
ATOM 3382 C CA . ALA A 1 435 ? 20.854 -8.189 -32.927 1.00 95.06 435 ALA A CA 1
ATOM 3383 C C . ALA A 1 435 ? 22.166 -8.841 -32.466 1.00 95.06 435 ALA A C 1
ATOM 3385 O O . ALA A 1 435 ? 22.194 -10.030 -32.162 1.00 95.06 435 ALA A O 1
ATOM 3386 N N . GLN A 1 436 ? 23.224 -8.048 -32.295 1.00 91.62 436 GLN A N 1
ATOM 3387 C CA . GLN A 1 436 ? 24.533 -8.540 -31.843 1.00 91.62 436 GLN A CA 1
ATOM 3388 C C . GLN A 1 436 ? 24.578 -8.984 -30.386 1.00 91.62 436 GLN A C 1
ATOM 3390 O O . GLN A 1 436 ? 25.488 -9.702 -29.982 1.00 91.62 436 GLN A O 1
ATOM 3395 N N . LYS A 1 437 ? 23.618 -8.540 -29.574 1.00 91.38 437 LYS A N 1
ATOM 3396 C CA . LYS A 1 437 ? 23.446 -9.021 -28.200 1.00 91.38 437 LYS A CA 1
ATOM 3397 C C . LYS A 1 437 ? 22.496 -10.217 -28.104 1.00 91.38 437 LYS A C 1
ATOM 3399 O O . LYS A 1 437 ? 22.410 -10.823 -27.041 1.00 91.38 437 LYS A O 1
ATOM 3404 N N . GLY A 1 438 ? 21.829 -10.592 -29.199 1.00 94.25 438 GLY A N 1
ATOM 3405 C CA . GLY A 1 438 ? 20.865 -11.691 -29.206 1.00 94.25 438 GLY A CA 1
ATOM 3406 C C . GLY A 1 438 ? 19.566 -11.342 -28.475 1.00 94.25 438 GLY A C 1
ATOM 3407 O O . GLY A 1 438 ? 18.902 -12.228 -27.943 1.00 94.25 438 GLY A O 1
ATOM 3408 N N . ASN A 1 439 ? 19.213 -10.056 -28.403 1.00 95.88 439 ASN A N 1
ATOM 3409 C CA . ASN A 1 439 ? 18.068 -9.558 -27.642 1.00 95.88 439 ASN A CA 1
ATOM 3410 C C . ASN A 1 439 ? 16.782 -9.666 -28.480 1.00 95.88 439 ASN A C 1
ATOM 3412 O O . ASN A 1 439 ? 16.275 -8.669 -28.997 1.00 95.88 439 ASN A O 1
ATOM 3416 N N . SER A 1 440 ? 16.262 -10.885 -28.646 1.00 95.00 440 SER A N 1
ATOM 3417 C CA . SER A 1 440 ? 15.142 -11.196 -29.551 1.00 95.00 440 SER A CA 1
ATOM 3418 C C . SER A 1 440 ? 13.864 -10.397 -29.268 1.00 95.00 440 SER A C 1
ATOM 3420 O O . SER A 1 440 ? 13.247 -9.892 -30.204 1.00 95.00 440 SER A O 1
ATOM 3422 N N . GLU A 1 441 ? 13.497 -10.189 -28.003 1.00 96.31 441 GLU A N 1
ATOM 3423 C CA . GLU A 1 441 ? 12.331 -9.369 -27.628 1.00 96.31 441 GLU A CA 1
ATOM 3424 C C . GLU A 1 441 ? 12.496 -7.885 -27.987 1.00 96.31 441 GLU A C 1
ATOM 3426 O O . GLU A 1 441 ? 11.546 -7.230 -28.420 1.00 96.31 441 GLU A O 1
ATOM 3431 N N . VAL A 1 442 ? 13.715 -7.351 -27.868 1.00 97.81 442 VAL A N 1
ATOM 3432 C CA . VAL A 1 442 ? 14.034 -5.991 -28.320 1.00 97.81 442 VAL A CA 1
ATOM 3433 C C . VAL A 1 442 ? 13.972 -5.910 -29.844 1.00 97.81 442 VAL A C 1
ATOM 3435 O O . VAL A 1 442 ? 13.405 -4.959 -30.377 1.00 97.81 442 VAL A O 1
ATOM 3438 N N . VAL A 1 443 ? 14.510 -6.909 -30.551 1.00 97.31 443 VAL A N 1
ATOM 3439 C CA . VAL A 1 443 ? 14.429 -6.990 -32.017 1.00 97.31 443 VAL A CA 1
ATOM 3440 C C . VAL A 1 443 ? 12.965 -7.012 -32.459 1.00 97.31 443 VAL A C 1
ATOM 3442 O O . VAL A 1 443 ? 12.588 -6.196 -33.292 1.00 97.31 443 VAL A O 1
ATOM 3445 N N . LYS A 1 444 ? 12.105 -7.841 -31.848 1.00 95.69 444 LYS A N 1
ATOM 3446 C CA . LYS A 1 444 ? 10.651 -7.847 -32.111 1.00 95.69 444 LYS A CA 1
ATOM 3447 C C . LYS A 1 444 ? 10.034 -6.458 -31.916 1.00 95.69 444 LYS A C 1
ATOM 3449 O O . LYS A 1 444 ? 9.300 -5.991 -32.785 1.00 95.69 444 LYS A O 1
ATOM 3454 N N . ALA A 1 445 ? 10.351 -5.786 -30.806 1.00 96.38 445 ALA A N 1
ATOM 3455 C CA . ALA A 1 445 ? 9.842 -4.446 -30.522 1.00 96.38 445 ALA A CA 1
ATOM 3456 C C . ALA A 1 445 ? 10.284 -3.417 -31.579 1.00 96.38 445 ALA A C 1
ATOM 3458 O O . ALA A 1 445 ? 9.448 -2.677 -32.091 1.00 96.38 445 ALA A O 1
ATOM 3459 N N . LEU A 1 446 ? 11.563 -3.402 -31.963 1.00 96.94 446 LEU A N 1
ATOM 3460 C CA . LEU A 1 446 ? 12.092 -2.484 -32.977 1.00 96.94 446 LEU A CA 1
ATOM 3461 C C . LEU A 1 446 ? 11.529 -2.772 -34.375 1.00 96.94 446 LEU A C 1
ATOM 3463 O O . LEU A 1 446 ? 11.158 -1.841 -35.083 1.00 96.94 446 LEU A O 1
ATOM 3467 N N . LEU A 1 447 ? 11.414 -4.046 -34.769 1.00 94.69 447 LEU A N 1
ATOM 3468 C CA . LEU A 1 447 ? 10.898 -4.448 -36.085 1.00 94.69 447 LEU A CA 1
ATOM 3469 C C . LEU A 1 447 ? 9.424 -4.086 -36.302 1.00 94.69 447 LEU A C 1
ATOM 3471 O O . LEU A 1 447 ? 9.000 -3.984 -37.453 1.00 94.69 447 LEU A O 1
ATOM 3475 N N . SER A 1 448 ? 8.663 -3.888 -35.221 1.00 91.31 448 SER A N 1
ATOM 3476 C CA . SER A 1 448 ? 7.284 -3.393 -35.288 1.00 91.31 448 SER A CA 1
ATOM 3477 C C . SER A 1 448 ? 7.186 -1.910 -35.672 1.00 91.31 448 SER A C 1
ATOM 3479 O O . SER A 1 448 ? 6.106 -1.439 -36.022 1.00 91.31 448 SER A O 1
ATOM 3481 N N . HIS A 1 449 ? 8.299 -1.170 -35.631 1.00 94.19 449 HIS A N 1
ATOM 3482 C CA . HIS A 1 449 ? 8.324 0.254 -35.932 1.00 94.19 449 HIS A CA 1
ATOM 3483 C C . HIS A 1 449 ? 8.391 0.508 -37.453 1.00 94.19 449 HIS A C 1
ATOM 3485 O O . HIS A 1 449 ? 9.310 0.014 -38.112 1.00 94.19 449 HIS A O 1
ATOM 3491 N N . PRO A 1 450 ? 7.492 1.331 -38.030 1.00 91.81 450 PRO A N 1
ATOM 3492 C CA . PRO A 1 450 ? 7.346 1.475 -39.485 1.00 91.81 450 PRO A CA 1
ATOM 3493 C C . PRO A 1 450 ? 8.567 2.091 -40.180 1.00 91.81 450 PRO A C 1
ATOM 3495 O O . PRO A 1 450 ? 8.780 1.868 -41.366 1.00 91.81 450 PRO A O 1
ATOM 3498 N N . ALA A 1 451 ? 9.392 2.846 -39.451 1.00 93.44 451 ALA A N 1
ATOM 3499 C CA . ALA A 1 451 ? 10.611 3.441 -39.998 1.00 93.44 451 ALA A CA 1
ATOM 3500 C C . ALA A 1 451 ? 11.755 2.428 -40.223 1.00 93.44 451 ALA A C 1
ATOM 3502 O O . ALA A 1 451 ? 12.769 2.788 -40.818 1.00 93.44 451 ALA A O 1
ATOM 3503 N N . ILE A 1 452 ? 11.643 1.177 -39.756 1.00 93.62 452 ILE A N 1
ATOM 3504 C CA . ILE A 1 452 ? 12.638 0.127 -40.023 1.00 93.62 452 ILE A CA 1
ATOM 3505 C C . ILE A 1 452 ? 12.399 -0.477 -41.412 1.00 93.62 452 ILE A C 1
ATOM 3507 O O . ILE A 1 452 ? 11.377 -1.114 -41.658 1.00 93.62 452 ILE A O 1
ATOM 3511 N N . THR A 1 453 ? 13.368 -0.308 -42.310 1.00 93.50 453 THR A N 1
ATOM 3512 C CA . THR A 1 453 ? 13.318 -0.787 -43.696 1.00 93.50 453 THR A CA 1
ATOM 3513 C C . THR A 1 453 ? 13.921 -2.189 -43.830 1.00 93.50 453 THR A C 1
ATOM 3515 O O . THR A 1 453 ? 14.499 -2.736 -42.885 1.00 93.50 453 THR A O 1
ATOM 3518 N N . LYS A 1 454 ? 13.805 -2.785 -45.023 1.00 91.06 454 LYS A N 1
ATOM 3519 C CA . LYS A 1 454 ? 14.478 -4.052 -45.350 1.00 91.06 454 LYS A CA 1
ATOM 3520 C C . LYS A 1 454 ? 16.003 -3.935 -45.301 1.00 91.06 454 LYS A C 1
ATOM 3522 O O . LYS A 1 454 ? 16.660 -4.897 -44.902 1.00 91.06 454 LYS A O 1
ATOM 3527 N N . ASP A 1 455 ? 16.553 -2.770 -45.629 1.00 92.44 455 ASP A N 1
ATOM 3528 C CA . ASP A 1 455 ? 18.000 -2.551 -45.624 1.00 92.44 455 ASP A CA 1
ATOM 3529 C C . ASP A 1 455 ? 18.538 -2.560 -44.192 1.00 92.44 455 ASP A C 1
ATOM 3531 O O . ASP A 1 455 ? 19.484 -3.284 -43.901 1.00 92.44 455 ASP A O 1
ATOM 3535 N N . ASP A 1 456 ? 17.858 -1.905 -43.243 1.00 93.25 456 ASP A N 1
ATOM 3536 C CA . ASP A 1 456 ? 18.272 -1.935 -41.830 1.00 93.25 456 ASP A CA 1
ATOM 3537 C C . ASP A 1 456 ? 18.237 -3.349 -41.242 1.00 93.25 456 ASP A C 1
ATOM 3539 O O . ASP A 1 456 ? 19.083 -3.719 -40.425 1.00 93.25 456 ASP A O 1
ATOM 3543 N N . ARG A 1 457 ? 17.240 -4.146 -41.651 1.00 93.75 457 ARG A N 1
ATOM 3544 C CA . ARG A 1 457 ? 17.134 -5.559 -41.265 1.00 93.75 457 ARG A CA 1
ATOM 3545 C C . ARG A 1 457 ? 18.295 -6.357 -41.832 1.00 93.75 457 ARG A C 1
ATOM 3547 O O . ARG A 1 457 ? 18.884 -7.148 -41.103 1.00 93.75 457 ARG A O 1
ATOM 3554 N N . SER A 1 458 ? 18.622 -6.129 -43.100 1.00 94.00 458 SER A N 1
ATOM 3555 C CA . SER A 1 458 ? 19.724 -6.797 -43.792 1.00 94.00 458 SER A CA 1
ATOM 3556 C C . SER A 1 458 ? 21.068 -6.446 -43.154 1.00 94.00 458 SER A C 1
ATOM 3558 O O . SER A 1 458 ? 21.856 -7.341 -42.859 1.00 94.00 458 SER A O 1
ATOM 3560 N N . GLU A 1 459 ? 21.303 -5.172 -42.834 1.00 92.62 459 GLU A N 1
ATOM 3561 C CA . GLU A 1 459 ? 22.501 -4.727 -42.117 1.00 92.62 459 GLU A CA 1
ATOM 3562 C C . GLU A 1 459 ? 22.619 -5.380 -40.730 1.00 92.62 459 GLU A C 1
ATOM 3564 O O . GLU A 1 459 ? 23.686 -5.874 -40.360 1.00 92.62 459 GLU A O 1
ATOM 3569 N N . ALA A 1 460 ? 21.528 -5.427 -39.956 1.00 92.88 460 ALA A N 1
ATOM 3570 C CA . ALA A 1 460 ? 21.516 -6.096 -38.656 1.00 92.88 460 ALA A CA 1
ATOM 3571 C C . ALA A 1 460 ? 21.721 -7.616 -38.781 1.00 92.88 460 ALA A C 1
ATOM 3573 O O . ALA A 1 460 ? 22.423 -8.207 -37.956 1.00 92.88 460 ALA A O 1
ATOM 3574 N N . LEU A 1 461 ? 21.145 -8.235 -39.819 1.00 94.69 461 LEU A N 1
ATOM 3575 C CA . LEU A 1 461 ? 21.251 -9.665 -40.103 1.00 94.69 461 LEU A CA 1
ATOM 3576 C C . LEU A 1 461 ? 22.700 -10.056 -40.381 1.00 94.69 461 LEU A C 1
ATOM 3578 O O . LEU A 1 461 ? 23.188 -10.994 -39.760 1.00 94.69 461 LEU A O 1
ATOM 3582 N N . ILE A 1 462 ? 23.392 -9.304 -41.242 1.00 93.00 462 ILE A N 1
ATOM 3583 C CA . ILE A 1 462 ? 24.799 -9.548 -41.591 1.00 93.00 462 ILE A CA 1
ATOM 3584 C C . ILE A 1 462 ? 25.674 -9.582 -40.332 1.00 93.00 462 ILE A C 1
ATOM 3586 O O . ILE A 1 462 ? 26.493 -10.489 -40.167 1.00 93.00 462 ILE A O 1
ATOM 3590 N N . LEU A 1 463 ? 25.471 -8.626 -39.418 1.00 89.50 463 LEU A N 1
ATOM 3591 C CA . LEU A 1 463 ? 26.239 -8.541 -38.176 1.00 89.50 463 LEU A CA 1
ATOM 3592 C C . LEU A 1 463 ? 26.032 -9.771 -37.285 1.00 89.50 463 LEU A C 1
ATOM 3594 O O . LEU A 1 463 ? 27.008 -10.392 -36.870 1.00 89.50 463 LEU A O 1
ATOM 3598 N N . VAL A 1 464 ? 24.779 -10.140 -37.004 1.00 92.75 464 VAL A N 1
ATOM 3599 C CA . VAL A 1 464 ? 24.493 -11.279 -36.118 1.00 92.75 464 VAL A CA 1
ATOM 3600 C C . VAL A 1 464 ? 24.864 -12.618 -36.759 1.00 92.75 464 VAL A C 1
ATOM 3602 O O . VAL A 1 464 ? 25.306 -13.514 -36.048 1.00 92.75 464 VAL A O 1
ATOM 3605 N N . THR A 1 465 ? 24.748 -12.774 -38.084 1.00 93.88 465 THR A N 1
ATOM 3606 C CA . THR A 1 465 ? 25.173 -14.011 -38.763 1.00 93.88 465 THR A CA 1
ATOM 3607 C C . THR A 1 465 ? 26.677 -14.208 -38.678 1.00 93.88 465 THR A C 1
ATOM 3609 O O . THR A 1 465 ? 27.117 -15.307 -38.356 1.00 93.88 465 THR A O 1
ATOM 3612 N N . ALA A 1 466 ? 27.462 -13.146 -38.891 1.00 89.94 466 ALA A N 1
ATOM 3613 C CA . ALA A 1 466 ? 28.915 -13.224 -38.795 1.00 89.94 466 ALA A CA 1
ATOM 3614 C C . ALA A 1 466 ? 29.367 -13.581 -37.368 1.00 89.94 466 ALA A C 1
ATOM 3616 O O . ALA A 1 466 ? 30.192 -14.479 -37.188 1.00 89.94 466 ALA A O 1
ATOM 3617 N N . ASP A 1 467 ? 28.778 -12.927 -36.358 1.00 88.75 467 ASP A N 1
ATOM 3618 C CA . ASP A 1 467 ? 29.072 -13.191 -34.945 1.00 88.75 467 ASP A CA 1
ATOM 3619 C C . ASP A 1 467 ? 28.647 -14.627 -34.543 1.00 88.75 467 ASP A C 1
ATOM 3621 O O . ASP A 1 467 ? 29.390 -15.327 -33.852 1.00 88.75 467 ASP A O 1
ATOM 3625 N N . ASN A 1 468 ? 27.491 -15.110 -35.017 1.00 93.56 468 ASN A N 1
ATOM 3626 C CA . ASN A 1 468 ? 26.983 -16.458 -34.729 1.00 93.56 468 ASN A CA 1
ATOM 3627 C C . ASN A 1 468 ? 27.785 -17.568 -35.424 1.00 93.56 468 ASN A C 1
ATOM 3629 O O . ASN A 1 468 ? 28.050 -18.600 -34.812 1.00 93.56 468 ASN A O 1
ATOM 3633 N N . ASP A 1 469 ? 28.207 -17.372 -36.674 1.00 93.94 469 ASP A N 1
ATOM 3634 C CA . ASP A 1 469 ? 29.031 -18.347 -37.398 1.00 93.94 469 ASP A CA 1
ATOM 3635 C C . ASP A 1 469 ? 30.413 -18.492 -36.753 1.00 93.94 469 ASP A C 1
ATOM 3637 O O . ASP A 1 469 ? 30.922 -19.606 -36.598 1.00 93.94 469 ASP A O 1
ATOM 3641 N N . LEU A 1 470 ? 31.011 -17.374 -36.323 1.00 92.25 470 LEU A N 1
ATOM 3642 C CA . LEU A 1 470 ? 32.246 -17.393 -35.545 1.00 92.25 470 LEU A CA 1
ATOM 3643 C C . LEU A 1 470 ? 32.046 -18.121 -34.212 1.00 92.25 470 LEU A C 1
ATOM 3645 O O . LEU A 1 470 ? 32.875 -18.953 -33.840 1.00 92.25 470 LEU A O 1
ATOM 3649 N N . LEU A 1 471 ? 30.942 -17.847 -33.513 1.00 91.38 471 LEU A N 1
ATOM 3650 C CA . LEU A 1 471 ? 30.612 -18.497 -32.249 1.00 91.38 471 LEU A CA 1
ATOM 3651 C C . LEU A 1 471 ? 30.397 -20.010 -32.412 1.00 91.38 471 LEU A C 1
ATOM 3653 O O . LEU A 1 471 ? 30.965 -20.777 -31.647 1.00 91.38 471 LEU A O 1
ATOM 3657 N N . LYS A 1 472 ? 29.676 -20.463 -33.443 1.00 93.94 472 LYS A N 1
ATOM 3658 C CA . LYS A 1 472 ? 29.487 -21.895 -33.751 1.00 93.94 472 LYS A CA 1
ATOM 3659 C C . LYS A 1 472 ? 30.801 -22.620 -34.038 1.00 93.94 472 LYS A C 1
ATOM 3661 O O . LYS A 1 472 ? 30.916 -23.799 -33.728 1.00 93.94 472 LYS A O 1
ATOM 3666 N N . ARG A 1 473 ? 31.789 -21.935 -34.625 1.00 95.31 473 ARG A N 1
ATOM 3667 C CA . ARG A 1 473 ? 33.123 -22.500 -34.902 1.00 95.31 473 ARG A CA 1
ATOM 3668 C C . ARG A 1 473 ? 34.024 -22.533 -33.670 1.00 95.31 473 ARG A C 1
ATOM 3670 O O . ARG A 1 473 ? 34.805 -23.464 -33.521 1.00 95.31 473 ARG A O 1
ATOM 3677 N N . THR A 1 474 ? 33.956 -21.502 -32.831 1.00 96.44 474 THR A N 1
ATOM 3678 C CA . THR A 1 474 ? 34.885 -21.310 -31.702 1.00 96.44 474 THR A CA 1
ATOM 3679 C C . THR A 1 474 ? 34.360 -21.874 -30.386 1.00 96.44 474 THR A C 1
ATOM 3681 O O . THR A 1 474 ? 35.146 -22.343 -29.570 1.00 96.44 474 THR A O 1
ATOM 3684 N N . TRP A 1 475 ? 33.042 -21.860 -30.187 1.00 93.75 475 TRP A N 1
ATOM 3685 C CA . TRP A 1 475 ? 32.361 -22.365 -28.999 1.00 93.75 475 TRP A CA 1
ATOM 3686 C C . TRP A 1 475 ? 30.970 -22.937 -29.355 1.00 93.75 475 TRP A C 1
ATOM 3688 O O . TRP A 1 475 ? 29.944 -22.303 -29.085 1.00 93.75 475 TRP A O 1
ATOM 3698 N N . PRO A 1 476 ? 30.920 -24.154 -29.934 1.00 91.56 476 PRO A N 1
ATOM 3699 C CA . PRO A 1 476 ? 29.689 -24.765 -30.452 1.00 91.56 476 PRO A CA 1
ATOM 3700 C C . PRO A 1 476 ? 28.574 -24.964 -29.414 1.00 91.56 476 PRO A C 1
ATOM 3702 O O . PRO A 1 476 ? 27.398 -24.928 -29.764 1.00 91.56 476 PRO A O 1
ATOM 3705 N N . ASP A 1 477 ? 28.933 -25.132 -28.140 1.00 93.31 477 ASP A N 1
ATOM 3706 C CA . ASP A 1 477 ? 27.981 -25.352 -27.042 1.00 93.31 477 ASP A CA 1
ATOM 3707 C C . ASP A 1 477 ? 27.509 -24.049 -26.372 1.00 93.31 477 ASP A C 1
ATOM 3709 O O . ASP A 1 477 ? 26.865 -24.069 -25.320 1.00 93.31 477 ASP A O 1
ATOM 3713 N N . SER A 1 478 ? 27.845 -22.886 -26.941 1.00 92.44 478 SER A N 1
ATOM 3714 C CA . SER A 1 478 ? 27.479 -21.604 -26.346 1.00 92.44 478 SER A CA 1
ATOM 3715 C C . SER A 1 478 ? 25.954 -21.411 -26.324 1.00 92.44 478 SER A C 1
ATOM 3717 O O . SER A 1 478 ? 25.306 -21.433 -27.376 1.00 92.44 478 SER A O 1
ATOM 3719 N N . PRO A 1 479 ? 25.349 -21.089 -25.164 1.00 89.31 479 PRO A N 1
ATOM 3720 C CA . PRO A 1 479 ? 23.914 -20.818 -25.074 1.00 89.31 479 PRO A CA 1
ATOM 3721 C C . PRO A 1 479 ? 23.488 -19.562 -25.858 1.00 89.31 479 PRO A C 1
ATOM 3723 O O . PRO A 1 479 ? 22.294 -19.351 -26.083 1.00 89.31 479 PRO A O 1
ATOM 3726 N N . GLN A 1 480 ? 24.439 -18.722 -26.288 1.00 90.06 480 GLN A N 1
ATOM 3727 C CA . GLN A 1 480 ? 24.161 -17.554 -27.127 1.00 90.06 480 GLN A CA 1
ATOM 3728 C C . GLN A 1 480 ? 23.761 -17.939 -28.558 1.00 90.06 480 GLN A C 1
ATOM 3730 O O . GLN A 1 480 ? 22.989 -17.201 -29.167 1.00 90.06 480 GLN A O 1
ATOM 3735 N N . ILE A 1 481 ? 24.193 -19.104 -29.061 1.00 93.44 481 ILE A N 1
ATOM 3736 C CA . ILE A 1 481 ? 23.873 -19.573 -30.420 1.00 93.44 481 ILE A CA 1
ATOM 3737 C C . ILE A 1 481 ? 22.358 -19.623 -30.630 1.00 93.44 481 ILE A C 1
ATOM 3739 O O . ILE A 1 481 ? 21.847 -19.074 -31.601 1.00 93.44 481 ILE A O 1
ATOM 3743 N N . LYS A 1 482 ? 21.616 -20.171 -29.660 1.00 93.31 482 LYS A N 1
ATOM 3744 C CA . LYS A 1 482 ? 20.148 -20.235 -29.718 1.00 93.31 482 LYS A CA 1
ATOM 3745 C C . LYS A 1 482 ? 19.500 -18.846 -29.783 1.00 93.31 482 LYS A C 1
ATOM 3747 O O . LYS A 1 482 ? 18.515 -18.664 -30.493 1.00 93.31 482 LYS A O 1
ATOM 3752 N N . ARG A 1 483 ? 20.047 -17.865 -29.053 1.00 93.00 483 ARG A N 1
ATOM 3753 C CA . ARG A 1 483 ? 19.552 -16.475 -29.063 1.00 93.00 483 ARG A CA 1
ATOM 3754 C C . ARG A 1 483 ? 19.815 -15.804 -30.409 1.00 93.00 483 ARG A C 1
ATOM 3756 O O . ARG A 1 483 ? 18.944 -15.115 -30.931 1.00 93.00 483 ARG A O 1
ATOM 3763 N N . PHE A 1 484 ? 20.994 -16.027 -30.985 1.00 95.44 484 PHE A N 1
ATOM 3764 C CA . PHE A 1 484 ? 21.328 -15.526 -32.314 1.00 95.44 484 PHE A CA 1
ATOM 3765 C C . PHE A 1 484 ? 20.501 -16.189 -33.410 1.00 95.44 484 PHE A C 1
ATOM 3767 O O . PHE A 1 484 ? 20.013 -15.482 -34.283 1.00 95.44 484 PHE A O 1
ATOM 3774 N N . ASP A 1 485 ? 20.272 -17.500 -33.346 1.00 94.88 485 ASP A N 1
ATOM 3775 C CA . ASP A 1 485 ? 19.411 -18.201 -34.301 1.00 94.88 485 ASP A CA 1
ATOM 3776 C C . ASP A 1 485 ? 17.966 -17.660 -34.260 1.00 94.88 485 ASP A C 1
ATOM 3778 O O . ASP A 1 485 ? 17.370 -17.429 -35.315 1.00 94.88 485 ASP A O 1
ATOM 3782 N N . GLU A 1 486 ? 17.420 -17.359 -33.071 1.00 95.06 486 GLU A N 1
ATOM 3783 C CA . GLU A 1 486 ? 16.111 -16.697 -32.940 1.00 95.06 486 GLU A CA 1
ATOM 3784 C C . GLU A 1 486 ? 16.115 -15.305 -33.594 1.00 95.06 486 GLU A C 1
ATOM 3786 O O . GLU A 1 486 ? 15.244 -14.995 -34.407 1.00 95.06 486 GLU A O 1
ATOM 3791 N N . VAL A 1 487 ? 17.114 -14.470 -33.287 1.00 96.12 487 VAL A N 1
ATOM 3792 C CA . VAL A 1 487 ? 17.257 -13.136 -33.891 1.00 96.12 487 VAL A CA 1
ATOM 3793 C C . VAL A 1 487 ? 17.387 -13.213 -35.413 1.00 96.12 487 VAL A C 1
ATOM 3795 O O . VAL A 1 487 ? 16.722 -12.459 -36.120 1.00 96.12 487 VAL A O 1
ATOM 3798 N N . ILE A 1 488 ? 18.202 -14.132 -35.933 1.00 95.81 488 ILE A N 1
ATOM 3799 C CA . ILE A 1 488 ? 18.377 -14.363 -37.373 1.00 95.81 488 ILE A CA 1
ATOM 3800 C C . ILE A 1 488 ? 17.038 -14.728 -38.014 1.00 95.81 488 ILE A C 1
ATOM 3802 O O . ILE A 1 488 ? 16.691 -14.181 -39.061 1.00 95.81 488 ILE A O 1
ATOM 3806 N N . SER A 1 489 ? 16.258 -15.606 -37.377 1.00 95.25 489 SER A N 1
ATOM 3807 C CA . SER A 1 489 ? 14.921 -15.964 -37.852 1.00 95.25 489 SER A CA 1
ATOM 3808 C C . SER A 1 489 ? 13.984 -14.754 -37.903 1.00 95.25 489 SER A C 1
ATOM 3810 O O . SER A 1 489 ? 13.241 -14.605 -38.870 1.00 95.25 489 SER A O 1
ATOM 3812 N N . LEU A 1 490 ? 14.017 -13.881 -36.891 1.00 94.50 490 LEU A N 1
ATOM 3813 C CA . LEU A 1 490 ? 13.186 -12.671 -36.833 1.00 94.50 490 LEU A CA 1
ATOM 3814 C C . LEU A 1 490 ? 13.572 -11.640 -37.894 1.00 94.50 490 LEU A C 1
ATOM 3816 O O . LEU A 1 490 ? 12.705 -10.993 -38.471 1.00 94.50 490 LEU A O 1
ATOM 3820 N N . LEU A 1 491 ? 14.867 -11.480 -38.156 1.00 93.69 491 LEU A N 1
ATOM 3821 C CA . LEU A 1 491 ? 15.350 -10.551 -39.175 1.00 93.69 491 LEU A CA 1
ATOM 3822 C C . LEU A 1 491 ? 15.031 -11.053 -40.588 1.00 93.69 491 LEU A C 1
ATOM 3824 O O . LEU A 1 491 ? 14.751 -10.239 -41.461 1.00 93.69 491 LEU A O 1
ATOM 3828 N N . ARG A 1 492 ? 15.010 -12.377 -40.800 1.00 90.31 492 ARG A N 1
ATOM 3829 C CA . ARG A 1 492 ? 14.639 -13.008 -42.077 1.00 90.31 492 ARG A CA 1
ATOM 3830 C C . ARG A 1 492 ? 13.140 -13.019 -42.354 1.00 90.31 492 ARG A C 1
ATOM 3832 O O . ARG A 1 492 ? 12.764 -13.033 -43.518 1.00 90.31 492 ARG A O 1
ATOM 3839 N N . SER A 1 493 ? 12.286 -13.025 -41.329 1.00 77.44 493 SER A N 1
ATOM 3840 C CA . SER A 1 493 ? 10.859 -13.356 -41.473 1.00 77.44 493 SER A CA 1
ATOM 3841 C C . SER A 1 493 ? 10.004 -12.353 -42.265 1.00 77.44 493 SER A C 1
ATOM 3843 O O . SER A 1 493 ? 8.796 -12.539 -42.323 1.00 77.44 493 SER A O 1
ATOM 3845 N N . ASN A 1 494 ? 10.588 -11.322 -42.889 1.00 58.22 494 ASN A N 1
ATOM 3846 C CA . ASN A 1 494 ? 9.916 -10.349 -43.764 1.00 58.22 494 ASN A CA 1
ATOM 3847 C C . ASN A 1 494 ? 10.917 -9.573 -44.667 1.00 58.22 494 ASN A C 1
ATOM 3849 O O . ASN A 1 494 ? 10.693 -8.393 -44.971 1.00 58.22 494 ASN A O 1
ATOM 3853 N N . ILE A 1 495 ? 12.058 -10.178 -45.023 1.00 56.06 495 ILE A N 1
ATOM 3854 C CA . ILE A 1 495 ? 12.930 -9.703 -46.120 1.00 56.06 495 ILE A CA 1
ATOM 3855 C C . ILE A 1 495 ? 12.409 -10.342 -47.399 1.00 56.06 495 ILE A C 1
ATOM 3857 O O . ILE A 1 495 ? 12.110 -9.565 -48.342 1.00 56.06 495 ILE A O 1
#

Sequence (495 aa):
MKRLLVILPFITSNVYPMNPISNEGTSNQLNDFEQLPAPLKADILMRRILSDIQSINLDTLSTNRPDILTLPGSVKEKAKALPSLFNNYIANKEFKAILDNPVNARKIVDALKAKLGNDFILKLIPYVSAGFIDLLIKGGINPNEPYPYEDEGRSKKPWDTTSVDYALAKAARENKPDIVKLLLKYGADVKAKATVEGKSAGRTALQLAAQKGDLEVVEVLLSHPAITKDDKSKALSLVTADNDLLKRTWPNSLEIKRLDEMIFLLADDNLKANILKKRILNDIGAIEPKTLLIAPNFVNDKAKVLLSSLNNYVANKEFKANLDNPFDARDIVDALKAKLGNDFILQLIPHVSAEFIDLLLKGRIDPNAPYQFEDIARSQKPWDTAPSVDYALAKAARENRPDIVKLLLKYGADVKAKATVEGKSAGRTALQLAAQKGNSEVVKALLSHPAITKDDRSEALILVTADNDLLKRTWPDSPQIKRFDEVISLLRSNI

Secondary structure (DSSP, 8-state):
----------SS----------TTS-HHHHHHHHTS-HHHHHHHHHHHHHHHHHT--GGGT---SS-GGGS-HHHHHHHHHHHHHHHHHHHSHHHHHHHTSHHHHHHHHHHHHHHH-TTHHHHHTTTS-HHHHHHHHHTT--TTPPEE---TTS---TT----EE-HHHHHHHTT-HHHHHHHHHTT--TT--B--TT-SS-B-HHHHHHHHT-HHHHHHHHTSTT--HHHHHHHHHHHHHHHHHHHHH-TT-HHHHHHHHHHHHHS-HHHHHHHHHHHHHHHHHT--TTTS-SBTTB--HHHHHHHHHHHHHHT-HHHHHTTT-HHHHHHHHHHHHHHH-TTHHHHHTTTS-HHHHHHHHHTT--TT--EEE--TTTTT-TT--S-EEE-HHHHHHHTT-HHHHHHHHHTT--TT--B--TT-SS-B-HHHHHHHHT-HHHHHHHHTSTT--HHHHHHHHHHHHHHHHHHHHH-TT-THHHHHHHHHHHHHTT-

Foldseek 3Di:
DDDDDDDDDPPDDDDPCPDPVDVPDDPPVVVVLVPDDLVVNLVVLLVVLLVVLVVQDVVLLPPPDPCPVPDDPVSVVSVLPVQVVLQVLCVDPSSVVSLLPLVSLLSNLVSQCVRHNPCSLLSCLLRHALSSVVSNVSVPDDQADWDFDDPPPDDDDPPPDRFTDGSLLSNLLSLPLSNNLSSVVRPRDQPDFGDDPPDPGGDGSLLNNLLVLSVSNNVSSVVDPPDDLVNLVNSLVNLVVVLVVCCVVPVPDPVNVSSLVSNCSSDDLVVVLVSLLVVLLVLLVPDQQVQQDPDPQDGHPSNLVSQVSLQVSLPDPSNVVPLVDLVSLQSSLVSNCVRHNDCVLLSNLLRHDLSSLLSNVSVVDDQADWDFDPPVVPVPDPPDDDTWTDGNLLSCLLSLPLSNNLSSVVSPRDQPDFTRDDPDPGGDGSLLNNLLNLSLSNNVSSVPRPPDDLVSLVVSLVNLVVNLVVCCVPPVPDPSNVSNVSSNCSSPVPD

Radius of gyration: 36.78 Å; chains: 1; bounding box: 83×72×114 Å

pLDDT: mean 76.87, std 19.71, range [24.64, 98.25]